Protein AF-A0A969DTP2-F1 (afdb_monomer)

Foldseek 3Di:
DPPVCVPQVDPVCQQQKAPDQVSPHGDDPVRSVVDDPPDDIYGPDPPDDDPDDDPPDPPPDPDDFADQQPPFPCSVQRVVQCVVVVVVVQQWTWPHHWDDDPQWTWTWTAGPVRFIKIWIDGPPDPHIEIQGDLRVVQCVVQVHQLGDDDLNDTGHQHHWPYYWDWDDDPNWIKTKTWGPAPNGQWIWIDTPPDGIETDHDPRSNVCVVCVHLPHLQHHWDAYWDDDPQWIWTHGPQFIWIAGNVPRDIDTDGPPDDDPPDAFDKAFAKDKWFFADQAFFFWALGLDPPRGDPDTDHGGDMFIFGIKGFHDWDQQPVPRHIDRMWTHGPPDSIIDGVSRTGDDGDDDDDDDDDADDFPCVVPNQVVQLSDDDDDDDPDDFPDDPQATDPPVVDGDDDFQFQLVVLCVVLVVVVHHVCLQFDDRDGLVCSQVGGHQPKDFDLDDGFQWKFWADAPNHIGIWGFRDDDVQKTKTKGFARDLPDDRDDVPKDWDRNRRDRITIIMDGSVSGGGIMDSDHRD

Secondary structure (DSSP, 8-state):
--SHHHHHSSTTGGGG-BSSTTS--BPPHHHHTT--TT---B---------PPP-SS--------PPTTTTSS-HHHHHHHHHHTTTTTTT-EESS--EE-SSEEEEEEE-TT--EEEEEEETT-S--EEEEHHHHHHHHHTTGGG-EEETTEEE---SBSSSPEEEEETTEEEEEEEBSHHHHT-EEEEETTS--EEE-HHHHHHHHHTTGGGSTT-SEEEEEEEETTEEEEEETTEEEEEETTT--EEEEETT---TTSPPPPEEEEEEEEE--TT-EEEESSSSTT-EEEEEE-TT-EEEEEEEEEEEEEE-TTT-SEEEEEEEETTSS-EEEGGGEE--S--S-------PPPHHHHHTTHHHHT------TT------TT---GGGS----SSSHHHHHHHHHHHHTT--GGGTBSSS--TTSTTTSB-TT-EEESS--TTPEEEEEETTEEEEEEEEEEETTEEEEEEE-SSTT---PPTT-EEE--TT-SEEEEEEEGGGPPEEEE-PPP-

Structure (mmCIF, N/CA/C/O backbone):
data_AF-A0A969DTP2-F1
#
_entry.id   AF-A0A969DTP2-F1
#
loop_
_atom_site.group_PDB
_atom_site.id
_atom_site.type_symbol
_atom_site.label_atom_id
_atom_site.label_alt_id
_atom_site.label_comp_id
_atom_site.label_asym_id
_atom_site.label_entity_id
_atom_site.label_seq_id
_atom_site.pdbx_PDB_ins_code
_atom_site.Cartn_x
_atom_site.Cartn_y
_atom_site.Cartn_z
_atom_site.occupancy
_atom_site.B_iso_or_equiv
_atom_site.auth_seq_id
_atom_site.auth_comp_id
_atom_site.auth_asym_id
_atom_site.auth_atom_id
_atom_site.pdbx_PDB_model_num
ATOM 1 N N . MET A 1 1 ? 29.612 6.239 1.412 1.00 41.59 1 MET A N 1
ATOM 2 C CA . MET A 1 1 ? 29.241 6.898 0.135 1.00 41.59 1 MET A CA 1
ATOM 3 C C . MET A 1 1 ? 27.940 7.715 0.254 1.00 41.59 1 MET A C 1
ATOM 5 O O . MET A 1 1 ? 27.340 8.003 -0.768 1.00 41.59 1 MET A O 1
ATOM 9 N N . GLY A 1 2 ? 27.512 8.127 1.458 1.00 35.84 2 GLY A N 1
ATOM 10 C CA . GLY A 1 2 ? 26.205 8.779 1.655 1.00 35.84 2 GLY A CA 1
ATOM 11 C C . GLY A 1 2 ? 26.154 10.258 1.262 1.00 35.84 2 GLY A C 1
ATOM 12 O O . GLY A 1 2 ? 25.211 10.674 0.602 1.00 35.84 2 GLY A O 1
ATOM 13 N N . ASP A 1 3 ? 27.197 11.036 1.561 1.00 40.50 3 ASP A N 1
ATOM 14 C CA . ASP A 1 3 ? 27.059 12.505 1.502 1.00 40.50 3 ASP A CA 1
ATOM 15 C C . ASP A 1 3 ? 27.467 13.143 0.165 1.00 40.50 3 ASP A C 1
ATOM 17 O O . ASP A 1 3 ? 27.052 14.250 -0.159 1.00 40.50 3 ASP A O 1
ATOM 21 N N . ARG A 1 4 ? 28.233 12.436 -0.676 1.00 43.12 4 ARG A N 1
ATOM 22 C CA . ARG A 1 4 ? 28.783 12.997 -1.929 1.00 43.12 4 ARG A CA 1
ATOM 23 C C . ARG A 1 4 ? 27.819 12.991 -3.117 1.00 43.12 4 ARG A C 1
ATOM 25 O O . ARG A 1 4 ? 28.024 13.736 -4.070 1.00 43.12 4 ARG A O 1
ATOM 32 N N . GLN A 1 5 ? 26.776 12.164 -3.080 1.00 43.38 5 GLN A N 1
ATOM 33 C CA . GLN A 1 5 ? 25.821 12.033 -4.187 1.00 43.38 5 GLN A CA 1
ATOM 34 C C . GLN A 1 5 ? 24.725 13.112 -4.146 1.00 43.38 5 GLN A C 1
ATOM 36 O O . GLN A 1 5 ? 24.141 13.426 -5.180 1.00 43.38 5 GLN A O 1
ATOM 41 N N . ARG A 1 6 ? 24.502 13.709 -2.966 1.00 41.66 6 ARG A N 1
ATOM 42 C CA . ARG A 1 6 ? 23.520 14.774 -2.722 1.00 41.66 6 ARG A CA 1
ATOM 43 C C . ARG A 1 6 ? 23.929 16.120 -3.335 1.00 41.66 6 ARG A C 1
ATOM 45 O O . ARG A 1 6 ? 23.064 16.820 -3.839 1.00 41.66 6 ARG A O 1
ATOM 52 N N . GLU A 1 7 ? 25.224 16.440 -3.358 1.00 44.00 7 GLU A N 1
ATOM 53 C CA . GLU A 1 7 ? 25.729 17.742 -3.836 1.00 44.00 7 GLU A CA 1
ATOM 54 C C . GLU A 1 7 ? 26.144 17.735 -5.326 1.00 44.00 7 GLU A C 1
ATOM 56 O O . GLU A 1 7 ? 26.065 18.755 -6.001 1.00 44.00 7 GLU A O 1
ATOM 61 N N . LEU A 1 8 ? 26.568 16.588 -5.884 1.00 46.81 8 LEU A N 1
ATOM 62 C CA . LEU A 1 8 ? 27.158 16.525 -7.239 1.00 46.81 8 LEU A CA 1
ATOM 63 C C . LEU A 1 8 ? 26.225 15.967 -8.328 1.00 46.81 8 LEU A C 1
ATOM 65 O O . LEU A 1 8 ? 26.584 15.978 -9.508 1.00 46.81 8 LEU A O 1
ATOM 69 N N . GLY A 1 9 ? 25.045 15.449 -7.968 1.00 43.31 9 GLY A N 1
ATOM 70 C CA . GLY A 1 9 ? 24.022 14.937 -8.898 1.00 43.31 9 GLY A CA 1
ATOM 71 C C . GLY A 1 9 ? 24.392 13.668 -9.689 1.00 43.31 9 GLY A C 1
ATOM 72 O O . GLY A 1 9 ? 23.508 12.990 -10.204 1.00 43.31 9 GLY A O 1
ATOM 73 N N . ASN A 1 10 ? 25.677 13.306 -9.775 1.00 50.09 10 ASN A N 1
ATOM 74 C CA . ASN A 1 10 ? 26.184 12.103 -10.436 1.00 50.09 10 ASN A CA 1
ATOM 75 C C . ASN A 1 10 ? 27.479 11.622 -9.751 1.00 50.09 10 ASN A C 1
ATOM 77 O O . ASN A 1 10 ? 28.444 12.373 -9.613 1.00 50.09 10 ASN A O 1
ATOM 81 N N . GLY A 1 11 ? 27.515 10.341 -9.369 1.00 48.09 11 GLY A N 1
ATOM 82 C CA . GLY A 1 11 ? 28.650 9.687 -8.707 1.00 48.09 11 GLY A CA 1
ATOM 83 C C . GLY A 1 11 ? 29.927 9.553 -9.548 1.00 48.09 11 GLY A C 1
ATOM 84 O O . GLY A 1 11 ? 30.911 9.049 -9.025 1.00 48.09 11 GLY A O 1
ATOM 85 N N . ASN A 1 12 ? 29.941 10.011 -10.805 1.00 52.16 12 ASN A N 1
ATOM 86 C CA . ASN A 1 12 ? 31.127 10.083 -11.669 1.00 52.16 12 ASN A CA 1
ATOM 87 C C . ASN A 1 12 ? 31.717 11.501 -11.788 1.00 52.16 12 ASN A C 1
ATOM 89 O O . ASN A 1 12 ? 32.843 11.648 -12.260 1.00 52.16 12 ASN A O 1
ATOM 93 N N . ARG A 1 13 ? 31.004 12.542 -11.332 1.00 55.19 13 ARG A N 1
ATOM 94 C CA . ARG A 1 13 ? 31.453 13.945 -11.455 1.00 55.19 13 ARG A CA 1
ATOM 95 C C . ARG A 1 13 ? 32.560 14.340 -10.487 1.00 55.19 13 ARG A C 1
ATOM 97 O O . ARG A 1 13 ? 33.180 15.377 -10.663 1.00 55.19 13 ARG A O 1
ATOM 104 N N . TRP A 1 14 ? 32.884 13.505 -9.504 1.00 58.88 14 TRP A N 1
ATOM 105 C CA . TRP A 1 14 ? 34.048 13.751 -8.649 1.00 58.88 14 TRP A CA 1
ATOM 106 C C . TRP A 1 14 ? 35.368 13.742 -9.448 1.00 58.88 14 TRP A C 1
ATOM 108 O O . TRP A 1 14 ? 36.337 14.341 -8.995 1.00 58.88 14 TRP A O 1
ATOM 118 N N . ARG A 1 15 ? 35.398 13.131 -10.647 1.00 58.62 15 ARG A N 1
ATOM 119 C CA . ARG A 1 15 ? 36.538 13.184 -11.584 1.00 58.62 15 ARG A CA 1
ATOM 120 C C . ARG A 1 15 ? 36.743 14.559 -12.222 1.00 58.62 15 ARG A C 1
ATOM 122 O O . ARG A 1 15 ? 37.811 14.815 -12.761 1.00 58.62 15 ARG A O 1
ATOM 129 N N . GLU A 1 16 ? 35.731 15.423 -12.166 1.00 62.75 16 GLU A N 1
ATOM 130 C CA . GLU A 1 16 ? 35.794 16.804 -12.652 1.00 62.75 16 GLU A CA 1
ATOM 131 C C . GLU A 1 16 ? 36.373 17.743 -11.584 1.00 62.75 16 GLU A C 1
ATOM 133 O O . GLU A 1 16 ? 36.774 18.847 -11.908 1.00 62.75 16 GLU A O 1
ATOM 138 N N . ILE A 1 17 ? 36.451 17.321 -10.319 1.00 71.19 17 ILE A N 1
ATOM 139 C CA . ILE A 1 17 ? 36.964 18.137 -9.215 1.00 71.19 17 ILE A CA 1
ATOM 140 C C . ILE A 1 17 ? 38.490 18.013 -9.167 1.00 71.19 17 ILE A C 1
ATOM 142 O O . ILE A 1 17 ? 39.036 16.906 -9.225 1.00 71.19 17 ILE A O 1
ATOM 146 N N . THR A 1 18 ? 39.189 19.139 -9.038 1.00 74.94 18 THR A N 1
ATOM 147 C CA . THR A 1 18 ? 40.653 19.185 -9.078 1.00 74.94 18 THR A CA 1
ATOM 148 C C . THR A 1 18 ? 41.258 19.513 -7.721 1.00 74.94 18 THR A C 1
ATOM 150 O O . THR A 1 18 ? 40.665 20.185 -6.873 1.00 74.94 18 THR A O 1
ATOM 153 N N . LYS A 1 19 ? 42.469 18.994 -7.506 1.00 80.12 19 LYS A N 1
ATOM 154 C CA . LYS A 1 19 ? 43.287 19.201 -6.303 1.00 80.12 19 LYS A CA 1
ATOM 155 C C . LYS A 1 19 ? 43.886 20.604 -6.249 1.00 80.12 19 LYS A C 1
ATOM 157 O O . LYS A 1 19 ? 44.251 21.066 -5.176 1.00 80.12 19 LYS A O 1
ATOM 162 N N . ASN A 1 20 ? 44.003 21.263 -7.399 1.00 78.06 20 ASN A N 1
ATOM 163 C CA . ASN A 1 20 ? 44.622 22.571 -7.543 1.00 78.06 20 ASN A CA 1
ATOM 164 C C . ASN A 1 20 ? 43.716 23.555 -8.296 1.00 78.06 20 ASN A C 1
ATOM 166 O O . ASN A 1 20 ? 42.887 23.163 -9.124 1.00 78.06 20 ASN A O 1
ATOM 170 N N . ALA A 1 21 ? 43.934 24.846 -8.036 1.00 71.62 21 ALA A N 1
ATOM 171 C CA . ALA A 1 21 ? 43.218 25.945 -8.685 1.00 71.62 21 ALA A CA 1
ATOM 172 C C . ALA A 1 21 ? 43.458 26.006 -10.203 1.00 71.62 21 ALA A C 1
ATOM 174 O O . ALA A 1 21 ? 42.596 26.460 -10.946 1.00 71.62 21 ALA A O 1
ATOM 175 N N . ALA A 1 22 ? 44.608 25.504 -10.669 1.00 69.00 22 ALA A N 1
ATOM 176 C CA . ALA A 1 22 ? 44.958 25.447 -12.088 1.00 69.00 22 ALA A CA 1
ATOM 177 C C . ALA A 1 22 ? 44.157 24.395 -12.883 1.00 69.00 22 ALA A C 1
ATOM 179 O O . ALA A 1 22 ? 44.256 24.350 -14.107 1.00 69.00 22 ALA A O 1
ATOM 180 N N . GLY A 1 23 ? 43.390 23.527 -12.215 1.00 67.44 23 GLY A N 1
ATOM 181 C CA . GLY A 1 23 ? 42.526 22.554 -12.883 1.00 67.44 23 GLY A CA 1
ATOM 182 C C . GLY A 1 23 ? 43.260 21.387 -13.560 1.00 67.44 23 GLY A C 1
ATOM 183 O O . GLY A 1 23 ? 42.652 20.661 -14.341 1.00 67.44 23 GLY A O 1
ATOM 184 N N . SER A 1 24 ? 44.557 21.202 -13.296 1.00 68.19 24 SER A N 1
ATOM 185 C CA . SER A 1 24 ? 45.411 20.243 -14.017 1.00 68.19 24 SER A CA 1
ATOM 186 C C . SER A 1 24 ? 45.573 18.890 -13.323 1.00 68.19 24 SER A C 1
ATOM 188 O O . SER A 1 24 ? 46.082 17.951 -13.929 1.00 68.19 24 SER A O 1
ATOM 190 N N . GLN A 1 25 ? 45.144 18.764 -12.063 1.00 72.94 25 GLN A N 1
ATOM 191 C CA . GLN A 1 25 ? 45.299 17.536 -11.281 1.00 72.94 25 GLN A CA 1
ATOM 192 C C . GLN A 1 25 ? 43.963 17.077 -10.705 1.00 72.94 25 GLN A C 1
ATOM 194 O O . GLN A 1 25 ? 43.426 17.696 -9.787 1.00 72.94 25 GLN A O 1
ATOM 199 N N . THR A 1 26 ? 43.432 15.972 -11.223 1.00 76.62 26 THR A N 1
ATOM 200 C CA . THR A 1 26 ? 42.187 15.360 -10.745 1.00 76.62 26 THR A CA 1
ATOM 201 C C . THR A 1 26 ? 42.448 14.378 -9.602 1.00 76.62 26 THR A C 1
ATOM 203 O O . THR A 1 26 ? 43.567 13.900 -9.386 1.00 76.62 26 THR A O 1
ATOM 206 N N . PHE A 1 27 ? 41.410 14.086 -8.819 1.00 71.75 27 PHE A N 1
ATOM 207 C CA . PHE A 1 27 ? 41.454 12.992 -7.850 1.00 71.75 27 PHE A CA 1
ATOM 208 C C . PHE A 1 27 ? 41.391 11.636 -8.564 1.00 71.75 27 PHE A C 1
ATOM 210 O O . PHE A 1 27 ? 40.745 11.498 -9.602 1.00 71.75 27 PHE A O 1
ATOM 217 N N . THR A 1 28 ? 42.024 10.616 -7.986 1.00 70.12 28 THR A N 1
ATOM 218 C CA . THR A 1 28 ? 41.763 9.204 -8.314 1.00 70.12 28 THR A CA 1
ATOM 219 C C . THR A 1 28 ? 40.605 8.658 -7.473 1.00 70.12 28 THR A C 1
ATOM 221 O O . THR A 1 28 ? 40.251 9.232 -6.441 1.00 70.12 28 THR A O 1
ATOM 224 N N . ASP A 1 29 ? 40.026 7.517 -7.868 1.00 58.25 29 ASP A N 1
ATOM 225 C CA . ASP A 1 29 ? 38.915 6.876 -7.142 1.00 58.25 29 ASP A CA 1
ATOM 226 C C . ASP A 1 29 ? 39.265 6.621 -5.663 1.00 58.25 29 ASP A C 1
ATOM 228 O O . ASP A 1 29 ? 38.431 6.799 -4.770 1.00 58.25 29 ASP A O 1
ATOM 232 N N . ALA A 1 30 ? 40.510 6.217 -5.395 1.00 66.00 30 ALA A N 1
ATOM 233 C CA . ALA A 1 30 ? 41.001 5.930 -4.051 1.00 66.00 30 ALA A CA 1
ATOM 234 C C . ALA A 1 30 ? 41.163 7.202 -3.203 1.00 66.00 30 ALA A C 1
ATOM 236 O O . ALA A 1 30 ? 40.803 7.209 -2.025 1.00 66.00 30 ALA A O 1
ATOM 237 N N . GLU A 1 31 ? 41.656 8.291 -3.793 1.00 69.06 31 GLU A N 1
ATOM 238 C CA . GLU A 1 31 ? 41.841 9.571 -3.101 1.00 69.06 31 GLU A CA 1
ATOM 239 C C . GLU A 1 31 ? 40.513 10.276 -2.852 1.00 69.06 31 GLU A C 1
ATOM 241 O O . GLU A 1 31 ? 40.267 10.761 -1.749 1.00 69.06 31 GLU A O 1
ATOM 246 N N . ALA A 1 32 ? 39.613 10.255 -3.837 1.00 66.00 32 ALA A N 1
ATOM 247 C CA . ALA A 1 32 ? 38.282 10.815 -3.692 1.00 66.00 32 ALA A CA 1
ATOM 248 C C . ALA A 1 32 ? 37.565 10.168 -2.506 1.00 66.00 32 ALA A C 1
ATOM 250 O O . ALA A 1 32 ? 36.931 10.856 -1.709 1.00 66.00 32 ALA A O 1
ATOM 251 N N . ARG A 1 33 ? 37.684 8.845 -2.320 1.00 63.56 33 ARG A N 1
ATOM 252 C CA . ARG A 1 33 ? 37.094 8.120 -1.178 1.00 63.56 33 ARG A CA 1
ATOM 253 C C . ARG A 1 33 ? 37.588 8.608 0.189 1.00 63.56 33 ARG A C 1
ATOM 255 O O . ARG A 1 33 ? 36.827 8.448 1.139 1.00 63.56 33 ARG A O 1
ATOM 262 N N . ARG A 1 34 ? 38.758 9.247 0.269 1.00 71.88 34 ARG A N 1
ATOM 263 C CA . ARG A 1 34 ? 39.412 9.710 1.506 1.00 71.88 34 ARG A CA 1
ATOM 264 C C . ARG A 1 34 ? 39.264 11.214 1.788 1.00 71.88 34 ARG A C 1
ATOM 266 O O . ARG A 1 34 ? 39.850 11.686 2.758 1.00 71.88 34 ARG A O 1
ATOM 273 N N . LEU A 1 35 ? 38.497 11.951 0.980 1.00 66.31 35 LEU A N 1
ATOM 274 C CA . LEU A 1 35 ? 38.212 13.374 1.210 1.00 66.31 35 LEU A CA 1
ATOM 275 C C . LEU A 1 35 ? 37.567 13.602 2.582 1.00 66.31 35 LEU A C 1
ATOM 277 O O . LEU A 1 35 ? 36.623 12.895 2.950 1.00 66.31 35 LEU A O 1
ATOM 281 N N . ARG A 1 36 ? 38.075 14.593 3.319 1.00 69.19 36 ARG A N 1
ATOM 282 C CA . ARG A 1 36 ? 37.615 14.937 4.672 1.00 69.19 36 ARG A CA 1
ATOM 283 C C . ARG A 1 36 ? 36.749 16.195 4.663 1.00 69.19 36 ARG A C 1
ATOM 285 O O . ARG A 1 36 ? 36.904 17.065 3.810 1.00 69.19 36 ARG A O 1
ATOM 292 N N . ILE A 1 37 ? 35.847 16.293 5.637 1.00 53.06 37 ILE A N 1
ATOM 293 C CA . ILE A 1 37 ? 35.052 17.503 5.878 1.00 53.06 37 ILE A CA 1
ATOM 294 C C . ILE A 1 37 ? 36.017 18.656 6.206 1.00 53.06 37 ILE A C 1
ATOM 296 O O . ILE A 1 37 ? 36.925 18.481 7.014 1.00 53.06 37 ILE A O 1
ATOM 300 N N . GLY A 1 38 ? 35.847 19.800 5.534 1.00 54.91 38 GLY A N 1
ATOM 301 C CA . GLY A 1 38 ? 36.728 20.973 5.647 1.00 54.91 38 GLY A CA 1
ATOM 302 C C . GLY A 1 38 ? 37.884 21.031 4.636 1.00 54.91 38 GLY A C 1
ATOM 303 O O . GLY A 1 38 ? 38.612 22.018 4.605 1.00 54.91 38 GLY A O 1
ATOM 304 N N . GLN A 1 39 ? 38.060 20.012 3.788 1.00 66.75 39 GLN A N 1
ATOM 305 C CA . GLN A 1 39 ? 39.097 20.008 2.753 1.00 66.75 39 GLN A CA 1
ATOM 306 C C . GLN A 1 39 ? 38.688 20.860 1.537 1.00 66.75 39 GLN A C 1
ATOM 308 O O . GLN A 1 39 ? 37.619 20.654 0.963 1.00 66.75 39 GLN A O 1
ATOM 313 N N . VAL A 1 40 ? 39.558 21.790 1.124 1.00 70.81 40 VAL A N 1
ATOM 314 C CA . VAL A 1 40 ? 39.345 22.644 -0.058 1.00 70.81 40 VAL A CA 1
ATOM 315 C C . VAL A 1 40 ? 39.535 21.834 -1.339 1.00 70.81 40 VAL A C 1
ATOM 317 O O . VAL A 1 40 ? 40.503 21.085 -1.482 1.00 70.81 40 VAL A O 1
ATOM 320 N N . VAL A 1 41 ? 38.605 21.998 -2.279 1.00 77.81 41 VAL A N 1
ATOM 321 C CA . VAL A 1 41 ? 38.640 21.391 -3.613 1.00 77.81 41 VAL A CA 1
ATOM 322 C C . VAL A 1 41 ? 38.244 22.427 -4.663 1.00 77.81 41 VAL A C 1
ATOM 324 O O . VAL A 1 41 ? 37.515 23.369 -4.353 1.00 77.81 41 VAL A O 1
ATOM 327 N N . TYR A 1 42 ? 38.705 22.259 -5.902 1.00 70.38 42 TYR A N 1
ATOM 328 C CA . TYR A 1 42 ? 38.492 23.233 -6.975 1.00 70.38 42 TYR A CA 1
ATOM 329 C C . TYR A 1 42 ? 37.554 22.671 -8.049 1.00 70.38 42 TYR A C 1
ATOM 331 O O . TYR A 1 42 ? 37.676 21.516 -8.460 1.00 70.38 42 TYR A O 1
ATOM 339 N N . LEU A 1 43 ? 36.592 23.487 -8.489 1.00 65.81 43 LEU A N 1
ATOM 340 C CA . LEU A 1 43 ? 35.645 23.147 -9.552 1.00 65.81 43 LEU A CA 1
ATOM 341 C C . LEU A 1 43 ? 36.091 23.810 -10.866 1.00 65.81 43 LEU A C 1
ATOM 343 O O . LEU A 1 43 ? 36.363 25.012 -10.861 1.00 65.81 43 LEU A O 1
ATOM 347 N N . PRO A 1 44 ? 36.137 23.088 -11.999 1.00 57.00 44 PRO A N 1
ATOM 348 C CA . PRO A 1 44 ? 36.540 23.650 -13.279 1.00 57.00 44 PRO A CA 1
ATOM 349 C C . PRO A 1 44 ? 35.386 24.469 -13.864 1.00 57.00 44 PRO A C 1
ATOM 351 O O . PRO A 1 44 ? 34.613 24.003 -14.698 1.00 57.00 44 PRO A O 1
ATOM 354 N N . VAL A 1 45 ? 35.261 25.718 -13.428 1.00 50.94 45 VAL A N 1
ATOM 355 C CA . VAL A 1 45 ? 34.432 26.714 -14.105 1.00 50.94 45 VAL A CA 1
ATOM 356 C C . VAL A 1 45 ? 35.278 27.383 -15.183 1.00 50.94 45 VAL A C 1
ATOM 358 O O . VAL A 1 45 ? 36.029 28.315 -14.918 1.00 50.94 45 VAL A O 1
ATOM 361 N N . LYS A 1 46 ? 35.188 26.911 -16.432 1.00 45.78 46 LYS A N 1
ATOM 362 C CA . LYS A 1 46 ? 35.672 27.722 -17.558 1.00 45.78 46 LYS A CA 1
ATOM 363 C C . LYS A 1 46 ? 34.685 28.866 -17.766 1.00 45.78 46 LYS A C 1
ATOM 365 O O . LYS A 1 46 ? 33.653 28.687 -18.405 1.00 45.78 46 LYS A O 1
ATOM 370 N N . GLN A 1 47 ? 35.003 30.034 -17.222 1.00 39.03 47 GLN A N 1
ATOM 371 C CA . GLN A 1 47 ? 34.360 31.279 -17.619 1.00 39.03 47 GLN A CA 1
ATOM 372 C C . GLN A 1 47 ? 34.793 31.567 -19.066 1.00 39.03 47 GLN A C 1
ATOM 374 O O . GLN A 1 47 ? 35.946 31.906 -19.320 1.00 39.03 47 GLN A O 1
ATOM 379 N N . GLN A 1 48 ? 33.904 31.354 -20.038 1.00 40.72 48 GLN A N 1
ATOM 380 C CA . GLN A 1 48 ? 34.125 31.854 -21.393 1.00 40.72 48 GLN A CA 1
ATOM 381 C C . GLN A 1 48 ? 33.677 33.314 -21.435 1.00 40.72 48 GLN A C 1
ATOM 383 O O . GLN A 1 48 ? 32.487 33.600 -21.331 1.00 40.72 48 GLN A O 1
ATOM 388 N N . VAL A 1 49 ? 34.632 34.230 -21.586 1.00 39.94 49 VAL A N 1
ATOM 389 C CA . VAL A 1 49 ? 34.355 35.625 -21.939 1.00 39.94 49 VAL A CA 1
ATOM 390 C C . VAL A 1 49 ? 34.585 35.760 -23.442 1.00 39.94 49 VAL A C 1
ATOM 392 O O . VAL A 1 49 ? 35.683 35.509 -23.932 1.00 39.94 49 VAL A O 1
ATOM 395 N N . GLY A 1 50 ? 33.534 36.111 -24.178 1.00 48.03 50 GLY A N 1
ATOM 396 C CA . GLY A 1 50 ? 33.570 36.362 -25.617 1.00 48.03 50 GLY A CA 1
ATOM 397 C C . GLY A 1 50 ? 32.412 37.271 -26.025 1.00 48.03 50 GLY A C 1
ATOM 398 O O . GLY A 1 50 ? 31.370 37.282 -25.374 1.00 48.03 50 GLY A O 1
ATOM 399 N N . THR A 1 51 ? 32.590 38.040 -27.098 1.00 46.56 51 THR A N 1
ATOM 400 C CA . THR A 1 51 ? 31.689 39.109 -27.583 1.00 46.56 51 THR A CA 1
ATOM 401 C C . THR A 1 51 ? 30.399 38.601 -28.261 1.00 46.56 51 THR A C 1
ATOM 403 O O . THR A 1 51 ? 29.886 39.208 -29.200 1.00 46.56 51 THR A O 1
ATOM 406 N N . GLY A 1 52 ? 29.865 37.460 -27.820 1.00 34.53 52 GLY A N 1
ATOM 407 C CA . GLY A 1 52 ? 28.774 36.747 -28.487 1.00 34.53 52 GLY A CA 1
ATOM 408 C C . GLY A 1 52 ? 27.427 37.474 -28.427 1.00 34.53 52 GLY A C 1
ATOM 409 O O . GLY A 1 52 ? 26.968 37.877 -27.361 1.00 34.53 52 GLY A O 1
ATOM 410 N N . ARG A 1 53 ? 26.772 37.603 -29.587 1.00 36.19 53 ARG A N 1
ATOM 411 C CA . ARG A 1 53 ? 25.412 38.147 -29.728 1.00 36.19 53 ARG A CA 1
ATOM 412 C C . ARG A 1 53 ? 24.394 37.343 -28.892 1.00 36.19 53 ARG A C 1
ATOM 414 O O . ARG A 1 53 ? 24.533 36.121 -28.811 1.00 36.19 53 ARG A O 1
ATOM 421 N N . PRO A 1 54 ? 23.347 37.985 -28.331 1.00 34.75 54 PRO A N 1
ATOM 422 C CA . PRO A 1 54 ? 22.314 37.297 -27.558 1.00 34.75 54 PRO A CA 1
ATOM 423 C C . PRO A 1 54 ? 21.644 36.183 -28.372 1.00 34.75 54 PRO A C 1
ATOM 425 O O . PRO A 1 54 ? 21.184 36.409 -29.491 1.00 34.75 54 PRO A O 1
ATOM 428 N N . ILE A 1 55 ? 21.565 34.978 -27.803 1.00 33.84 55 ILE A N 1
ATOM 429 C CA . ILE A 1 55 ? 20.806 33.861 -28.372 1.00 33.84 55 ILE A CA 1
ATOM 430 C C . ILE A 1 55 ? 19.316 34.171 -28.187 1.00 33.84 55 ILE A C 1
ATOM 432 O O . ILE A 1 55 ? 18.777 34.014 -27.096 1.00 33.84 55 ILE A O 1
ATOM 436 N N . VAL A 1 56 ? 18.648 34.621 -29.252 1.00 35.22 56 VAL A N 1
ATOM 437 C CA . VAL A 1 56 ? 17.219 35.004 -29.221 1.00 35.22 56 VAL A CA 1
ATOM 438 C C . VAL A 1 56 ? 16.274 33.803 -29.400 1.00 35.22 56 VAL A C 1
ATOM 440 O O . VAL A 1 56 ? 15.060 33.961 -29.422 1.00 35.22 56 VAL A O 1
ATOM 443 N N . THR A 1 57 ? 16.788 32.571 -29.461 1.00 33.00 57 THR A N 1
ATOM 444 C CA . THR A 1 57 ? 15.932 31.374 -29.386 1.00 33.00 57 THR A CA 1
ATOM 445 C C . THR A 1 57 ? 16.700 30.209 -28.770 1.00 33.00 57 THR A C 1
ATOM 447 O O . THR A 1 57 ? 17.792 29.908 -29.257 1.00 33.00 57 THR A O 1
ATOM 450 N N . PRO A 1 58 ? 16.174 29.535 -27.727 1.00 29.19 58 PRO A N 1
ATOM 451 C CA . PRO A 1 58 ? 16.826 28.359 -27.170 1.00 29.19 58 PRO A CA 1
ATOM 452 C C . PRO A 1 58 ? 17.038 27.318 -28.278 1.00 29.19 58 PRO A C 1
ATOM 454 O O . PRO A 1 58 ? 16.083 27.007 -28.996 1.00 29.19 58 PRO A O 1
ATOM 457 N N . PRO A 1 59 ? 18.249 26.759 -28.445 1.00 26.41 59 PRO A N 1
ATOM 458 C CA . PRO A 1 59 ? 18.452 25.676 -29.389 1.00 26.41 59 PRO A CA 1
ATOM 459 C C . PRO A 1 59 ? 17.561 24.497 -28.991 1.00 26.41 59 PRO A C 1
ATOM 461 O O . PRO A 1 59 ? 17.590 24.028 -27.851 1.00 26.41 59 PRO A O 1
ATOM 464 N N . VAL A 1 60 ? 16.769 24.005 -29.945 1.00 31.94 60 VAL A N 1
ATOM 465 C CA . VAL A 1 60 ? 16.043 22.744 -29.799 1.00 31.94 60 VAL A CA 1
ATOM 466 C C . VAL A 1 60 ? 17.086 21.638 -29.674 1.00 31.94 60 VAL A C 1
ATOM 468 O O . VAL A 1 60 ? 17.668 21.181 -30.658 1.00 31.94 60 VAL A O 1
ATOM 471 N N . TYR A 1 61 ? 17.353 21.222 -28.437 1.00 29.19 61 TYR A N 1
ATOM 472 C CA . TYR A 1 61 ? 18.196 20.074 -28.150 1.00 29.19 61 TYR A CA 1
ATOM 473 C C . TYR A 1 61 ? 17.559 18.833 -28.781 1.00 29.19 61 TYR A C 1
ATOM 475 O O . TYR A 1 61 ? 16.546 18.316 -28.305 1.00 29.19 61 TYR A O 1
ATOM 483 N N . THR A 1 62 ? 18.152 18.359 -29.875 1.00 33.44 62 THR A N 1
ATOM 484 C CA . THR A 1 62 ? 17.821 17.059 -30.456 1.00 33.44 62 THR A CA 1
ATOM 485 C C . THR A 1 62 ? 18.847 16.068 -29.909 1.00 33.44 62 THR A C 1
ATOM 487 O O . THR A 1 62 ? 19.969 16.040 -30.416 1.00 33.44 62 THR A O 1
ATOM 490 N N . PRO A 1 63 ? 18.539 15.301 -28.842 1.00 39.19 63 PRO A N 1
ATOM 491 C CA . PRO A 1 63 ? 19.490 14.339 -28.302 1.00 39.19 63 PRO A CA 1
ATOM 492 C C . PRO A 1 63 ? 19.905 13.346 -29.396 1.00 39.19 63 PRO A C 1
ATOM 494 O O . PRO A 1 63 ? 19.047 12.931 -30.188 1.00 39.19 63 PRO A O 1
ATOM 497 N N . PRO A 1 64 ? 21.184 12.933 -29.450 1.00 42.22 64 PRO A N 1
ATOM 498 C CA . PRO A 1 64 ? 21.604 11.858 -30.338 1.00 42.22 64 PRO A CA 1
ATOM 499 C C . PRO A 1 64 ? 20.743 10.618 -30.058 1.00 42.22 64 PRO A C 1
ATOM 501 O O . PRO A 1 64 ? 20.591 10.209 -28.906 1.00 42.22 64 PRO A O 1
ATOM 504 N N . ARG A 1 65 ? 20.138 10.036 -31.105 1.00 58.81 65 ARG A N 1
ATOM 505 C CA . ARG A 1 65 ? 19.301 8.832 -30.974 1.00 58.81 65 ARG A CA 1
ATOM 506 C C . ARG A 1 65 ? 20.157 7.709 -30.383 1.00 58.81 65 ARG A C 1
ATOM 508 O O . ARG A 1 65 ? 21.063 7.217 -31.051 1.00 58.81 65 ARG A O 1
ATOM 515 N N . GLY A 1 66 ? 19.884 7.312 -29.141 1.00 68.19 66 GLY A N 1
ATOM 516 C CA . GLY A 1 66 ? 20.512 6.126 -28.562 1.00 68.19 66 GLY A CA 1
ATOM 517 C C . GLY A 1 66 ? 20.165 4.886 -29.385 1.00 68.19 66 GLY A C 1
ATOM 518 O O . GLY A 1 66 ? 19.061 4.793 -29.912 1.00 68.19 66 GLY A O 1
ATOM 519 N N . ALA A 1 67 ? 21.081 3.931 -29.514 1.00 88.50 67 ALA A N 1
ATOM 520 C CA . ALA A 1 67 ? 20.739 2.642 -30.119 1.00 88.50 67 ALA A CA 1
ATOM 521 C C . ALA A 1 67 ? 20.033 1.762 -29.075 1.00 88.50 67 ALA A C 1
ATOM 523 O O . ALA A 1 67 ? 20.334 1.841 -27.879 1.00 88.50 67 ALA A O 1
ATOM 524 N N . ILE A 1 68 ? 19.059 0.956 -29.501 1.00 93.19 68 ILE A N 1
ATOM 525 C CA . ILE A 1 68 ? 18.287 0.095 -28.593 1.00 93.19 68 ILE A CA 1
ATOM 526 C C . ILE A 1 68 ? 19.244 -0.887 -27.909 1.00 93.19 68 ILE A C 1
ATOM 528 O O . ILE A 1 68 ? 20.096 -1.485 -28.550 1.00 93.19 68 ILE A O 1
ATOM 532 N N . GLY A 1 69 ? 19.165 -0.987 -26.584 1.00 92.88 69 GLY A N 1
ATOM 533 C CA . GLY A 1 69 ? 20.002 -1.864 -25.773 1.00 92.88 69 GLY A CA 1
ATOM 534 C C . GLY A 1 69 ? 21.482 -1.488 -25.682 1.00 92.88 69 GLY A C 1
ATOM 535 O O . GLY A 1 69 ? 22.193 -2.101 -24.889 1.00 92.88 69 GLY A O 1
ATOM 536 N N . LYS A 1 70 ? 21.971 -0.491 -26.434 1.00 94.06 70 LYS A N 1
ATOM 537 C CA . LYS A 1 70 ? 23.390 -0.100 -26.432 1.00 94.06 70 LYS A CA 1
ATOM 538 C C . LYS A 1 70 ? 23.871 0.199 -25.013 1.00 94.06 70 LYS A C 1
ATOM 540 O O . LYS A 1 70 ? 23.169 0.868 -24.262 1.00 94.06 70 LYS A O 1
ATOM 545 N N . ASN A 1 71 ? 25.070 -0.284 -24.687 1.00 94.81 71 ASN A N 1
ATOM 546 C CA . ASN A 1 71 ? 25.707 -0.323 -23.361 1.00 94.81 71 ASN A CA 1
ATOM 547 C C . ASN A 1 71 ? 25.151 -1.362 -22.380 1.00 94.81 71 ASN A C 1
ATOM 549 O O . ASN A 1 71 ? 25.825 -1.641 -21.395 1.00 94.81 71 ASN A O 1
ATOM 553 N N . SER A 1 72 ? 23.979 -1.959 -22.621 1.00 95.31 72 SER A N 1
ATOM 554 C CA . SER A 1 72 ? 23.500 -3.057 -21.780 1.00 95.31 72 SER A CA 1
ATOM 555 C C . SER A 1 72 ? 24.378 -4.296 -21.932 1.00 95.31 72 SER A C 1
ATOM 557 O O . SER A 1 72 ? 24.948 -4.540 -22.993 1.00 95.31 72 SER A O 1
ATOM 559 N N . ARG A 1 73 ? 24.400 -5.144 -20.898 1.00 94.06 73 ARG A N 1
ATOM 560 C CA . ARG A 1 73 ? 25.005 -6.484 -20.957 1.00 94.06 73 ARG A CA 1
ATOM 561 C C . ARG A 1 73 ? 24.394 -7.397 -22.028 1.00 94.06 73 ARG A C 1
ATOM 563 O O . ARG A 1 73 ? 25.007 -8.390 -22.395 1.00 94.06 73 ARG A O 1
ATOM 570 N N . ALA A 1 74 ? 23.163 -7.122 -22.462 1.00 93.62 74 ALA A N 1
ATOM 571 C CA . ALA A 1 74 ? 22.456 -7.931 -23.450 1.00 93.62 74 ALA A CA 1
ATOM 572 C C . ALA A 1 74 ? 21.570 -7.043 -24.344 1.00 93.62 74 ALA A C 1
ATOM 574 O O . ALA A 1 74 ? 20.349 -7.012 -24.158 1.00 93.62 74 ALA A O 1
ATOM 575 N N . PRO A 1 75 ? 22.160 -6.309 -25.310 1.00 95.38 75 PRO A N 1
ATOM 576 C CA . PRO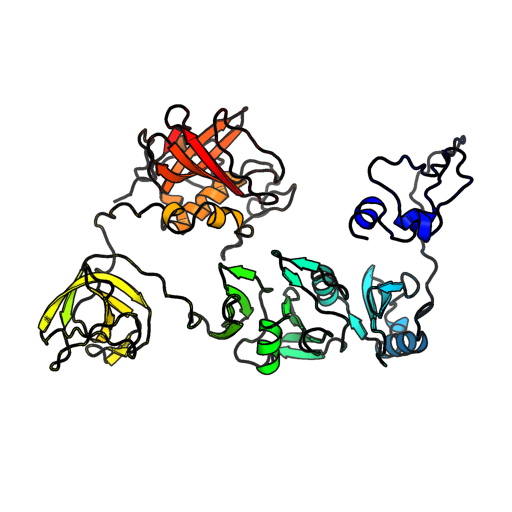 A 1 75 ? 21.413 -5.400 -26.183 1.00 95.38 75 PRO 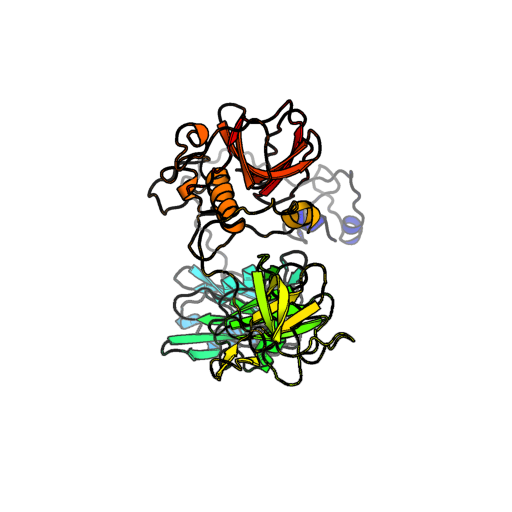A CA 1
ATOM 577 C C . PRO A 1 75 ? 20.274 -6.094 -26.944 1.00 95.38 75 PRO A C 1
ATOM 579 O O . PRO A 1 75 ? 19.166 -5.564 -27.011 1.00 95.38 75 PRO A O 1
ATOM 582 N N . TYR A 1 76 ? 20.496 -7.336 -27.389 1.00 93.88 76 TYR A N 1
ATOM 583 C CA . TYR A 1 76 ? 19.500 -8.142 -28.100 1.00 93.88 76 TYR A CA 1
ATOM 584 C C . TYR A 1 76 ? 18.201 -8.367 -27.300 1.00 93.88 76 TYR A C 1
ATOM 586 O O . TYR A 1 76 ? 17.123 -8.450 -27.883 1.00 93.88 76 TYR A O 1
ATOM 594 N N . LEU A 1 77 ? 18.252 -8.411 -25.960 1.00 96.38 77 LEU A N 1
ATOM 595 C CA . LEU A 1 77 ? 17.046 -8.552 -25.129 1.00 96.38 77 LEU A CA 1
ATOM 596 C C . LEU A 1 77 ? 16.197 -7.276 -25.114 1.00 96.38 77 LEU A C 1
ATOM 598 O O . LEU A 1 77 ? 14.968 -7.353 -25.021 1.00 96.38 77 LEU A O 1
ATOM 602 N N . PHE A 1 78 ? 16.831 -6.106 -25.229 1.00 97.19 78 PHE A N 1
ATOM 603 C CA . PHE A 1 78 ? 16.121 -4.840 -25.408 1.00 97.19 78 PHE A CA 1
ATOM 604 C C . PHE A 1 78 ? 15.495 -4.771 -26.802 1.00 97.19 78 PHE A C 1
ATOM 606 O O . PHE A 1 78 ? 14.332 -4.396 -26.928 1.00 97.19 78 PHE A O 1
ATOM 613 N N . GLU A 1 79 ? 16.227 -5.181 -27.838 1.00 93.25 79 GLU A N 1
ATOM 614 C CA . GLU A 1 79 ? 15.731 -5.218 -29.219 1.00 93.25 79 GLU A CA 1
ATOM 615 C C . GLU A 1 79 ? 14.519 -6.144 -29.362 1.00 93.25 79 GLU A C 1
ATOM 617 O O . GLU A 1 79 ? 13.482 -5.724 -29.878 1.00 93.25 79 GLU A O 1
ATOM 622 N N . GLN A 1 80 ? 14.588 -7.359 -28.809 1.00 94.25 80 GLN A N 1
ATOM 623 C CA . GLN A 1 80 ? 13.462 -8.297 -28.781 1.00 94.25 80 GLN A CA 1
ATOM 624 C C . GLN A 1 80 ? 12.247 -7.712 -28.051 1.00 94.25 80 GLN A C 1
ATOM 626 O O . GLN A 1 80 ? 11.115 -7.795 -28.530 1.00 94.25 80 GLN A O 1
ATOM 631 N N . ALA A 1 81 ? 12.448 -7.093 -26.885 1.00 95.31 81 ALA A N 1
ATOM 632 C CA . ALA A 1 81 ? 11.356 -6.477 -26.142 1.00 95.31 81 ALA A CA 1
ATOM 633 C C . ALA A 1 81 ? 10.751 -5.261 -26.859 1.00 95.31 81 ALA A C 1
ATOM 635 O O . ALA A 1 81 ? 9.537 -5.060 -26.798 1.00 95.31 81 ALA A O 1
ATOM 636 N N . TYR A 1 82 ? 11.565 -4.480 -27.564 1.00 94.94 82 TYR A N 1
ATOM 637 C CA . TYR A 1 82 ? 11.117 -3.364 -28.388 1.00 94.94 82 TYR A CA 1
ATOM 638 C C . TYR A 1 82 ? 10.327 -3.827 -29.620 1.00 94.94 82 TYR A C 1
ATOM 640 O O . TYR A 1 82 ? 9.267 -3.270 -29.918 1.00 94.94 82 TYR A O 1
ATOM 648 N N . ALA A 1 83 ? 10.784 -4.888 -30.289 1.00 90.69 83 ALA A N 1
ATOM 649 C CA . ALA A 1 83 ? 10.089 -5.494 -31.421 1.00 90.69 83 ALA A CA 1
ATOM 650 C C . ALA A 1 83 ? 8.723 -6.075 -31.019 1.00 90.69 83 ALA A C 1
ATOM 652 O O . ALA A 1 83 ? 7.737 -5.835 -31.712 1.00 90.69 83 ALA A O 1
ATOM 653 N N . ARG A 1 84 ? 8.626 -6.748 -29.858 1.00 91.69 84 ARG A N 1
ATOM 654 C CA . ARG A 1 84 ? 7.366 -7.335 -29.349 1.00 91.69 84 ARG A CA 1
ATOM 655 C C . ARG A 1 84 ? 6.220 -6.334 -29.211 1.00 91.69 84 ARG A C 1
ATOM 657 O O . ARG A 1 84 ? 5.067 -6.712 -29.374 1.00 91.69 84 ARG A O 1
ATOM 664 N N . ILE A 1 85 ? 6.517 -5.070 -28.906 1.00 88.94 85 ILE A N 1
ATOM 665 C CA . ILE A 1 85 ? 5.486 -4.027 -28.797 1.00 88.94 85 ILE A CA 1
ATOM 666 C C . ILE A 1 85 ? 5.298 -3.227 -30.089 1.00 88.94 85 ILE A C 1
ATOM 668 O O . ILE A 1 85 ? 4.522 -2.268 -30.079 1.00 88.94 85 ILE A O 1
ATOM 672 N N . GLN A 1 86 ? 6.003 -3.598 -31.164 1.00 90.94 86 GLN A N 1
ATOM 673 C CA . GLN A 1 86 ? 6.086 -2.866 -32.428 1.00 90.94 86 GLN A CA 1
ATOM 674 C C . GLN A 1 86 ? 6.557 -1.414 -32.227 1.00 90.94 86 GLN A C 1
ATOM 676 O O . GLN A 1 86 ? 5.985 -0.474 -32.781 1.00 90.94 86 GLN A O 1
ATOM 681 N N . GLY A 1 87 ? 7.599 -1.208 -31.411 1.00 87.62 87 GLY A N 1
ATOM 682 C CA . GLY A 1 87 ? 8.035 0.129 -30.987 1.00 87.62 87 GLY A CA 1
ATOM 683 C C . GLY A 1 87 ? 8.306 1.096 -32.146 1.00 87.62 87 GLY A C 1
ATOM 684 O O . GLY A 1 87 ? 7.904 2.257 -32.080 1.00 87.62 87 GLY A O 1
ATOM 685 N N . ALA A 1 88 ? 8.891 0.601 -33.245 1.00 86.50 88 ALA A N 1
ATOM 686 C CA . ALA A 1 88 ? 9.159 1.402 -34.441 1.00 86.50 88 ALA A CA 1
ATOM 687 C C . ALA A 1 88 ? 7.869 1.911 -35.104 1.00 86.50 88 ALA A C 1
ATOM 689 O O . ALA A 1 88 ? 7.762 3.101 -35.393 1.00 86.50 88 ALA A O 1
ATOM 690 N N . GLN A 1 89 ? 6.872 1.036 -35.273 1.00 89.75 89 GLN A N 1
ATOM 691 C CA . GLN A 1 89 ? 5.571 1.386 -35.858 1.00 89.75 89 GLN A CA 1
ATOM 692 C C . GLN A 1 89 ? 4.797 2.366 -34.966 1.00 89.75 89 GLN A C 1
ATOM 694 O O . GLN A 1 89 ? 4.119 3.260 -35.459 1.00 89.75 89 GLN A O 1
ATOM 699 N N . LYS A 1 90 ? 4.958 2.258 -33.641 1.00 87.62 90 LYS A N 1
ATOM 700 C CA . LYS A 1 90 ? 4.353 3.170 -32.654 1.00 87.62 90 LYS A CA 1
ATOM 701 C C . LYS A 1 90 ? 5.141 4.466 -32.440 1.00 87.62 90 LYS A C 1
ATOM 703 O O . LYS A 1 90 ? 4.817 5.235 -31.535 1.00 87.62 90 LYS A O 1
ATOM 708 N N . ASN A 1 91 ? 6.180 4.708 -33.243 1.00 89.88 91 ASN A N 1
ATOM 709 C CA . ASN A 1 91 ? 7.068 5.867 -33.146 1.00 89.88 91 ASN A CA 1
ATOM 710 C C . ASN A 1 91 ? 7.638 6.077 -31.726 1.00 89.88 91 ASN A C 1
ATOM 712 O O . ASN A 1 91 ? 7.796 7.208 -31.261 1.00 89.88 91 ASN A O 1
ATOM 716 N N . ILE A 1 92 ? 7.926 4.978 -31.024 1.00 91.50 92 ILE A N 1
ATOM 717 C CA . ILE A 1 92 ? 8.568 4.978 -29.710 1.00 91.50 92 ILE A CA 1
ATOM 718 C C . ILE A 1 92 ? 10.071 5.044 -29.948 1.00 91.50 92 ILE A C 1
ATOM 720 O O . ILE A 1 92 ? 10.656 4.125 -30.501 1.00 91.50 92 ILE A O 1
ATOM 724 N N . ARG A 1 93 ? 10.717 6.137 -29.556 1.00 92.50 93 ARG A N 1
ATOM 725 C CA . ARG A 1 93 ? 12.132 6.388 -29.842 1.00 92.50 93 ARG A CA 1
ATOM 726 C C . ARG A 1 93 ? 12.961 6.391 -28.562 1.00 92.50 93 ARG A C 1
ATOM 728 O O . ARG A 1 93 ? 12.510 6.956 -27.564 1.00 92.50 93 ARG A O 1
ATOM 735 N N . PRO A 1 94 ? 14.170 5.813 -28.574 1.00 94.50 94 PRO A N 1
ATOM 736 C CA . PRO A 1 94 ? 15.085 5.899 -27.443 1.00 94.50 94 PRO A CA 1
ATOM 737 C C . PRO A 1 94 ? 15.487 7.357 -27.190 1.00 94.50 94 PRO A C 1
ATOM 739 O O . PRO A 1 94 ? 15.768 8.113 -28.121 1.00 94.50 94 PRO A O 1
ATOM 742 N N . ILE A 1 95 ? 15.505 7.748 -25.916 1.00 91.94 95 ILE A N 1
ATOM 743 C CA . ILE A 1 95 ? 15.959 9.070 -25.455 1.00 91.94 95 ILE A CA 1
ATOM 744 C C . ILE A 1 95 ? 17.485 9.071 -25.259 1.00 91.94 95 ILE A C 1
ATOM 746 O O . ILE A 1 95 ? 18.129 10.103 -25.405 1.00 91.94 95 ILE A O 1
ATOM 750 N N . GLY A 1 96 ? 18.063 7.904 -24.976 1.00 90.31 96 GLY A N 1
ATOM 751 C CA . GLY A 1 96 ? 19.495 7.677 -24.811 1.00 90.31 96 GLY A CA 1
ATOM 752 C C . GLY A 1 96 ? 19.822 6.185 -24.889 1.00 90.31 96 GLY A C 1
ATOM 753 O O . GLY A 1 96 ? 18.951 5.366 -25.195 1.00 90.31 96 GLY A O 1
ATOM 754 N N . ASN A 1 97 ? 21.081 5.829 -24.635 1.00 94.75 97 ASN A N 1
ATOM 755 C CA . ASN A 1 97 ? 21.511 4.429 -24.524 1.00 94.75 97 ASN A CA 1
ATOM 756 C C . ASN A 1 97 ? 21.007 3.806 -23.210 1.00 94.75 97 ASN A C 1
ATOM 758 O O . ASN A 1 97 ? 20.510 4.517 -22.335 1.00 94.75 97 ASN A O 1
ATOM 762 N N . ALA A 1 98 ? 21.129 2.486 -23.066 1.00 95.31 98 ALA A N 1
ATOM 763 C CA . ALA A 1 98 ? 20.849 1.839 -21.792 1.00 95.31 98 ALA A CA 1
ATOM 764 C C . ALA A 1 98 ? 21.869 2.290 -20.732 1.00 95.31 98 ALA A C 1
ATOM 766 O O . ALA A 1 98 ? 23.066 2.410 -21.000 1.00 95.31 98 ALA A O 1
ATOM 767 N N . GLU A 1 99 ? 21.393 2.532 -19.518 1.00 96.00 99 GLU A N 1
ATOM 768 C CA . GLU A 1 99 ? 22.189 2.955 -18.371 1.00 96.00 99 GLU A CA 1
ATOM 769 C C . GLU A 1 99 ? 22.042 1.961 -17.219 1.00 96.00 99 GLU A C 1
ATOM 771 O O . GLU A 1 99 ? 21.016 1.289 -17.076 1.00 96.00 99 GLU A O 1
ATOM 776 N N . ARG A 1 100 ? 23.089 1.849 -16.398 1.00 94.75 100 ARG A N 1
ATOM 777 C CA . ARG A 1 100 ? 23.062 1.019 -15.193 1.00 94.75 100 ARG A CA 1
ATOM 778 C C . ARG A 1 100 ? 22.237 1.721 -14.117 1.00 94.75 100 ARG A C 1
ATOM 780 O O . ARG A 1 100 ? 22.478 2.893 -13.834 1.00 94.75 100 ARG A O 1
ATOM 787 N N . LEU A 1 101 ? 21.316 1.002 -13.482 1.00 91.38 101 LEU A N 1
ATOM 788 C CA . LEU A 1 101 ? 20.542 1.516 -12.353 1.00 91.38 101 LEU A CA 1
ATOM 789 C C . LEU A 1 101 ? 20.294 0.396 -11.338 1.00 91.38 101 LEU A C 1
ATOM 791 O O . LEU A 1 101 ? 19.535 -0.523 -11.598 1.00 91.38 101 LEU A O 1
ATOM 795 N N . GLY A 1 102 ? 20.939 0.443 -10.174 1.00 91.12 102 GLY A N 1
ATOM 796 C CA . GLY A 1 102 ? 20.885 -0.687 -9.240 1.00 91.12 102 GLY A CA 1
ATOM 797 C C . GLY A 1 102 ? 21.451 -1.971 -9.865 1.00 91.12 102 GLY A C 1
ATOM 798 O O . GLY A 1 102 ? 22.493 -1.944 -10.523 1.00 91.12 102 GLY A O 1
ATOM 799 N N . ASN A 1 103 ? 20.757 -3.093 -9.680 1.00 92.31 103 ASN A N 1
ATOM 800 C CA . ASN A 1 103 ? 21.155 -4.418 -10.166 1.00 92.31 103 ASN A CA 1
ATOM 801 C C . ASN A 1 103 ? 20.668 -4.723 -11.597 1.00 92.31 103 ASN A C 1
ATOM 803 O O . ASN A 1 103 ? 20.301 -5.855 -11.904 1.00 92.31 103 ASN A O 1
ATOM 807 N N . GLY A 1 104 ? 20.630 -3.727 -12.484 1.00 96.19 104 GLY A N 1
ATOM 808 C CA . GLY A 1 104 ? 20.270 -3.962 -13.876 1.00 96.19 104 GLY A CA 1
ATOM 809 C C . GLY A 1 104 ? 20.435 -2.751 -14.781 1.00 96.19 104 GLY A C 1
ATOM 810 O O . GLY A 1 104 ? 21.114 -1.775 -14.460 1.00 96.19 104 GLY A O 1
ATOM 811 N N . TRP A 1 105 ? 19.777 -2.823 -15.932 1.00 97.88 105 TRP A N 1
ATOM 812 C CA . TRP A 1 105 ? 19.881 -1.881 -17.036 1.00 97.88 105 TRP A CA 1
ATOM 813 C C . TRP A 1 105 ? 18.523 -1.270 -17.352 1.00 97.88 105 TRP A C 1
ATOM 815 O O . TRP A 1 105 ? 17.512 -1.972 -17.382 1.00 97.88 105 TRP A O 1
ATOM 825 N N . VAL A 1 106 ? 18.500 0.031 -17.612 1.00 97.62 106 VAL A N 1
ATOM 826 C CA . VAL A 1 106 ? 17.296 0.778 -17.984 1.00 97.62 106 VAL A CA 1
ATOM 827 C C . VAL A 1 106 ? 17.582 1.569 -19.241 1.00 97.62 106 VAL A C 1
ATOM 829 O O . VAL A 1 106 ? 18.607 2.229 -19.338 1.00 97.62 106 VAL A O 1
ATOM 832 N N . GLN A 1 107 ? 16.665 1.541 -20.198 1.00 97.69 107 GLN A N 1
ATOM 833 C CA . GLN A 1 107 ? 16.688 2.452 -21.330 1.00 97.69 107 GLN A CA 1
ATOM 834 C C . GLN A 1 107 ? 15.366 3.201 -21.394 1.00 97.69 107 GLN A C 1
ATOM 836 O O . GLN A 1 107 ? 14.287 2.612 -21.310 1.00 97.69 107 GLN A O 1
ATOM 841 N N . LYS A 1 108 ? 15.465 4.522 -21.527 1.00 96.06 108 LYS A N 1
ATOM 842 C CA . LYS A 1 108 ? 14.317 5.425 -21.567 1.00 96.06 108 LYS A CA 1
ATOM 843 C C . LYS A 1 108 ? 13.919 5.690 -23.013 1.00 96.06 108 LYS A C 1
ATOM 845 O O . LYS A 1 108 ? 14.774 5.902 -23.874 1.00 96.06 108 LYS A O 1
ATOM 850 N N . PHE A 1 109 ? 12.621 5.723 -23.257 1.00 95.69 109 PHE A N 1
ATOM 851 C CA . PHE A 1 109 ? 12.009 5.944 -24.558 1.00 95.69 109 PHE A CA 1
ATOM 852 C C . PHE A 1 109 ? 10.912 7.001 -24.452 1.00 95.69 109 PHE A C 1
ATOM 854 O O . PHE A 1 109 ? 10.333 7.198 -23.385 1.00 95.69 109 PHE A O 1
ATOM 861 N N . LYS A 1 110 ? 10.597 7.652 -25.571 1.00 94.56 110 LYS A N 1
ATOM 862 C CA . LYS A 1 110 ? 9.456 8.563 -25.719 1.00 94.56 110 LYS A CA 1
ATOM 863 C C . LYS A 1 110 ? 8.651 8.225 -26.965 1.00 94.56 110 LYS A C 1
ATOM 865 O O . LYS A 1 110 ? 9.242 7.874 -27.983 1.00 94.56 110 LYS A O 1
ATOM 870 N N . ASN A 1 111 ? 7.331 8.349 -26.910 1.00 89.56 111 ASN A N 1
ATOM 871 C CA . ASN A 1 111 ? 6.493 8.277 -28.110 1.00 89.56 111 ASN A CA 1
ATOM 872 C C . ASN A 1 111 ? 6.394 9.651 -28.814 1.00 89.56 111 ASN A C 1
ATOM 874 O O . ASN A 1 111 ? 6.996 10.635 -28.375 1.00 89.56 111 ASN A O 1
ATOM 878 N N . SER A 1 112 ? 5.615 9.729 -29.897 1.00 86.38 112 SER A N 1
ATOM 879 C CA . SER A 1 112 ? 5.351 10.974 -30.642 1.00 86.38 112 SER A CA 1
ATOM 880 C C . SER A 1 112 ? 4.711 12.086 -29.807 1.00 86.38 112 SER A C 1
ATOM 882 O O . SER A 1 112 ? 4.923 13.257 -30.097 1.00 86.38 112 SER A O 1
ATOM 884 N N . GLN A 1 113 ? 3.962 11.726 -28.765 1.00 87.06 113 GLN A N 1
ATOM 885 C CA . GLN A 1 113 ? 3.304 12.652 -27.837 1.00 87.06 113 GLN A CA 1
ATOM 886 C C . GLN A 1 113 ? 4.234 13.100 -26.696 1.00 87.06 113 GLN A C 1
ATOM 888 O O . GLN A 1 113 ? 3.817 13.834 -25.808 1.00 87.06 113 GLN A O 1
ATOM 893 N N . GLY A 1 114 ? 5.489 12.639 -26.680 1.00 87.50 114 GLY A N 1
ATOM 894 C CA . GLY A 1 114 ? 6.442 12.931 -25.610 1.00 87.50 114 GLY A CA 1
ATOM 895 C C . GLY A 1 114 ? 6.243 12.097 -24.342 1.00 87.50 114 GLY A C 1
ATOM 896 O O . GLY A 1 114 ? 6.968 12.301 -23.371 1.00 87.50 114 GLY A O 1
ATOM 897 N N . HIS A 1 115 ? 5.317 11.132 -24.336 1.00 87.75 115 HIS A N 1
ATOM 898 C CA . HIS A 1 115 ? 5.105 10.253 -23.189 1.00 87.75 115 HIS A CA 1
ATOM 899 C C . HIS A 1 115 ? 6.284 9.301 -23.011 1.00 87.75 115 HIS A C 1
ATOM 901 O O . HIS A 1 115 ? 6.680 8.589 -23.939 1.00 87.75 115 HIS A O 1
ATOM 907 N N . GLU A 1 116 ? 6.820 9.277 -21.796 1.00 92.38 116 GLU A N 1
ATOM 908 C CA . GLU A 1 116 ? 7.979 8.473 -21.436 1.00 92.38 116 GLU A CA 1
ATOM 909 C C . GLU A 1 116 ? 7.600 7.011 -21.148 1.00 92.38 116 GLU A C 1
ATOM 911 O O . GLU A 1 116 ? 6.541 6.704 -20.598 1.00 92.38 116 GLU A O 1
ATOM 916 N N . SER A 1 117 ? 8.501 6.100 -21.502 1.00 95.38 117 SER A N 1
ATOM 917 C CA . SER A 1 117 ? 8.427 4.666 -21.211 1.00 95.38 117 SER A CA 1
ATOM 918 C C . SER A 1 117 ? 9.820 4.131 -20.893 1.00 95.38 117 SER A C 1
ATOM 920 O O . SER A 1 117 ? 10.817 4.617 -21.431 1.00 95.38 117 SER A O 1
ATOM 922 N N . TRP A 1 118 ? 9.916 3.167 -19.982 1.00 97.56 118 TRP A N 1
ATOM 923 C CA . TRP A 1 118 ? 11.178 2.538 -19.591 1.00 97.56 118 TRP A CA 1
ATOM 924 C C . TRP A 1 118 ? 11.174 1.080 -20.029 1.00 97.56 118 TRP A C 1
ATOM 926 O O . TRP A 1 118 ? 10.232 0.346 -19.741 1.00 97.56 118 TRP A O 1
ATOM 936 N N . LEU A 1 119 ? 12.247 0.656 -20.689 1.00 98.19 119 LEU A N 1
ATOM 937 C CA . LEU A 1 119 ? 12.542 -0.747 -20.945 1.00 98.19 119 LEU A CA 1
ATOM 938 C C . LEU A 1 119 ? 13.658 -1.179 -19.999 1.00 98.19 119 LEU A C 1
ATOM 940 O O . LEU A 1 119 ? 14.680 -0.498 -19.894 1.00 98.19 119 LEU A O 1
ATOM 944 N N . MET A 1 120 ? 13.446 -2.270 -19.272 1.00 98.31 120 MET A N 1
ATOM 945 C CA . MET A 1 120 ? 14.283 -2.626 -18.131 1.00 98.31 120 MET A CA 1
ATOM 946 C C . MET A 1 120 ? 14.703 -4.090 -18.181 1.00 98.31 120 MET A C 1
ATOM 948 O O . MET A 1 120 ? 13.878 -4.964 -18.443 1.00 98.31 120 MET A O 1
ATOM 952 N N . LEU A 1 121 ? 15.973 -4.350 -17.877 1.00 97.94 121 LEU A N 1
ATOM 953 C CA . LEU A 1 121 ? 16.562 -5.683 -17.800 1.00 97.94 121 LEU A CA 1
ATOM 954 C C . LEU A 1 121 ? 17.354 -5.811 -16.501 1.00 97.94 121 LEU A C 1
ATOM 956 O O . LEU A 1 121 ? 18.409 -5.197 -16.360 1.00 97.94 121 LEU A O 1
ATOM 960 N N . GLU A 1 122 ? 16.878 -6.629 -15.573 1.00 97.56 122 GLU A N 1
ATOM 961 C CA . GLU A 1 122 ? 17.650 -6.957 -14.373 1.00 97.56 122 GLU A CA 1
ATOM 962 C C . GLU A 1 122 ? 18.857 -7.839 -14.717 1.00 97.56 122 GLU A C 1
ATOM 964 O O . GLU A 1 122 ? 18.840 -8.589 -15.698 1.00 97.56 122 GLU A O 1
ATOM 969 N N . ASP A 1 123 ? 19.916 -7.778 -13.920 1.00 94.75 123 ASP A N 1
ATOM 970 C CA . ASP A 1 123 ? 21.053 -8.684 -14.034 1.00 94.75 123 ASP A CA 1
ATOM 971 C C . ASP A 1 123 ? 20.620 -10.148 -13.834 1.00 94.75 123 ASP A C 1
ATOM 973 O O . ASP A 1 123 ? 19.757 -10.465 -13.022 1.00 94.75 123 ASP A O 1
ATOM 977 N N . GLY A 1 124 ? 21.158 -11.051 -14.658 1.00 93.00 124 GLY A N 1
ATOM 978 C CA . GLY A 1 124 ? 20.755 -12.465 -14.695 1.00 93.00 124 GLY A CA 1
ATOM 979 C C . GLY A 1 124 ? 19.416 -12.764 -15.393 1.00 93.00 124 GLY A C 1
ATOM 980 O O . GLY A 1 124 ? 19.213 -13.890 -15.843 1.00 93.00 124 GLY A O 1
ATOM 981 N N . ALA A 1 125 ? 18.523 -11.783 -15.573 1.00 95.12 125 ALA A N 1
ATOM 982 C CA . ALA A 1 125 ? 17.254 -11.999 -16.274 1.00 95.12 125 ALA A CA 1
ATOM 983 C C . ALA A 1 125 ? 17.448 -12.308 -17.773 1.00 95.12 125 ALA A C 1
ATOM 985 O O . ALA A 1 125 ? 18.354 -11.788 -18.429 1.00 95.12 125 ALA A O 1
ATOM 986 N N . LYS A 1 126 ? 16.560 -13.131 -18.339 1.00 96.44 126 LYS A N 1
ATOM 987 C CA . LYS A 1 126 ? 16.568 -13.500 -19.769 1.00 96.44 126 LYS A CA 1
ATOM 988 C C . LYS A 1 126 ? 15.608 -12.669 -20.623 1.00 96.44 126 LYS A C 1
ATOM 990 O O . LYS A 1 126 ? 15.537 -12.873 -21.825 1.00 96.44 126 LYS A O 1
ATOM 995 N N . THR A 1 127 ? 14.877 -11.740 -20.011 1.00 96.12 127 THR A N 1
ATOM 996 C CA . THR A 1 127 ? 13.829 -10.965 -20.678 1.00 96.12 127 THR A CA 1
ATOM 997 C C . THR A 1 127 ? 13.839 -9.535 -20.159 1.00 96.12 127 THR A C 1
ATOM 999 O O . THR A 1 127 ? 13.852 -9.325 -18.947 1.00 96.12 127 THR A O 1
ATOM 1002 N N . ALA A 1 128 ? 13.799 -8.559 -21.069 1.00 97.69 128 ALA A N 1
ATOM 1003 C CA . ALA A 1 128 ? 13.543 -7.163 -20.728 1.00 97.69 128 ALA A CA 1
ATOM 1004 C C . ALA A 1 128 ? 12.031 -6.867 -20.748 1.00 97.69 128 ALA A C 1
ATOM 1006 O O . ALA A 1 128 ? 11.305 -7.384 -21.607 1.00 97.69 128 ALA A O 1
ATOM 1007 N N . PHE A 1 129 ? 11.564 -6.028 -19.823 1.00 98.31 129 PHE A N 1
ATOM 1008 C CA . PHE A 1 129 ? 10.148 -5.687 -19.659 1.00 98.31 129 PHE A CA 1
ATOM 1009 C C . PHE A 1 129 ? 9.910 -4.180 -19.683 1.00 98.31 129 PHE A C 1
ATOM 1011 O O . PHE A 1 129 ? 10.741 -3.388 -19.234 1.00 98.31 129 PHE A O 1
ATOM 1018 N N . TRP A 1 130 ? 8.751 -3.802 -20.212 1.00 97.62 130 TRP A N 1
ATOM 1019 C CA . TRP A 1 130 ? 8.326 -2.418 -20.362 1.00 97.62 130 TRP A CA 1
ATOM 1020 C C . TRP A 1 130 ? 7.542 -1.925 -19.152 1.00 97.62 130 TRP A C 1
ATOM 1022 O O . TRP A 1 130 ? 6.629 -2.606 -18.703 1.00 97.62 130 TRP A O 1
ATOM 1032 N N . VAL A 1 131 ? 7.815 -0.702 -18.703 1.00 96.75 131 VAL A N 1
ATOM 1033 C CA . VAL A 1 131 ? 6.979 0.055 -17.761 1.00 96.75 131 VAL A CA 1
ATOM 1034 C C . VAL A 1 131 ? 6.635 1.393 -18.418 1.00 96.75 131 VAL A C 1
ATOM 1036 O O . VAL A 1 131 ? 7.529 2.142 -18.816 1.00 96.75 131 VAL A O 1
ATOM 1039 N N . PHE A 1 132 ? 5.352 1.710 -18.571 1.00 92.00 132 PHE A N 1
ATOM 1040 C CA . PHE A 1 132 ? 4.899 2.922 -19.265 1.00 92.00 132 PHE A CA 1
ATOM 1041 C C . PHE A 1 132 ? 3.627 3.504 -18.640 1.00 92.00 132 PHE A C 1
ATOM 1043 O O . PHE A 1 132 ? 3.050 2.933 -17.715 1.00 92.00 132 PHE A O 1
ATOM 1050 N N . GLY A 1 133 ? 3.211 4.676 -19.128 1.00 86.88 133 GLY A N 1
ATOM 1051 C CA . GLY A 1 133 ? 1.966 5.327 -18.718 1.00 86.88 133 GLY A CA 1
ATOM 1052 C C . GLY A 1 133 ? 1.895 5.604 -17.214 1.00 86.88 133 GLY A C 1
ATOM 1053 O O . GLY A 1 133 ? 2.903 5.890 -16.566 1.00 86.88 133 GLY A O 1
ATOM 1054 N N . SER A 1 134 ? 0.696 5.496 -16.644 1.00 89.44 134 SER A N 1
ATOM 1055 C CA . SER A 1 134 ? 0.461 5.718 -15.211 1.00 89.44 134 SER A CA 1
ATOM 1056 C C . SER A 1 134 ? 1.228 4.737 -14.317 1.00 89.44 134 SER A C 1
ATOM 1058 O O . SER A 1 134 ? 1.628 5.109 -13.215 1.00 89.44 134 SER A O 1
ATOM 1060 N N . ASN A 1 135 ? 1.514 3.522 -14.801 1.00 91.56 135 ASN A N 1
ATOM 1061 C CA . ASN A 1 135 ? 2.335 2.557 -14.068 1.00 91.56 135 ASN A CA 1
ATOM 1062 C C . ASN A 1 135 ? 3.782 3.030 -13.936 1.00 91.56 135 ASN A C 1
ATOM 1064 O O . ASN A 1 135 ? 4.372 2.866 -12.873 1.00 91.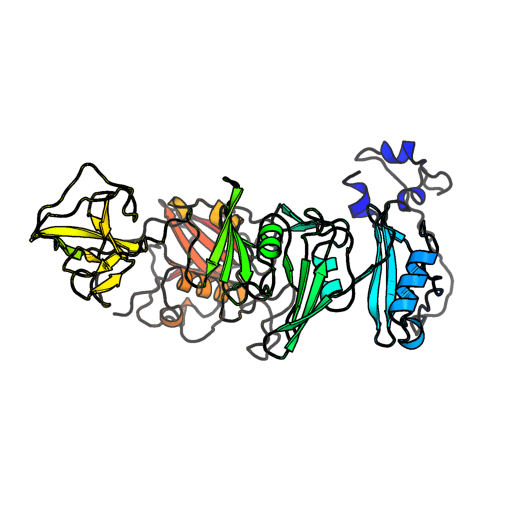56 135 ASN A O 1
ATOM 1068 N N . LEU A 1 136 ? 4.337 3.691 -14.958 1.00 93.69 136 LEU A N 1
ATOM 1069 C CA . LEU A 1 136 ? 5.663 4.305 -14.856 1.00 93.69 136 LEU A CA 1
ATOM 1070 C C . LEU A 1 136 ? 5.682 5.470 -13.864 1.00 93.69 136 LEU A C 1
ATOM 1072 O O . LEU A 1 136 ? 6.663 5.627 -13.140 1.00 93.69 136 LEU A O 1
ATOM 1076 N N . VAL A 1 137 ? 4.618 6.274 -13.810 1.00 88.94 137 VAL A N 1
ATOM 1077 C CA . VAL A 1 137 ? 4.504 7.376 -12.839 1.00 88.94 137 VAL A CA 1
ATOM 1078 C C . VAL A 1 137 ? 4.530 6.838 -11.409 1.00 88.94 137 VAL A C 1
ATOM 1080 O O . VAL A 1 137 ? 5.326 7.306 -10.596 1.00 88.94 137 VAL A O 1
ATOM 1083 N N . GLU A 1 138 ? 3.720 5.819 -11.119 1.00 89.88 138 GLU A N 1
ATOM 1084 C CA . GLU A 1 138 ? 3.698 5.172 -9.805 1.00 89.88 138 GLU A CA 1
ATOM 1085 C C . GLU A 1 138 ? 5.031 4.475 -9.500 1.00 89.88 138 GLU A C 1
ATOM 1087 O O . GLU A 1 138 ? 5.604 4.663 -8.431 1.00 89.88 138 GLU A O 1
ATOM 1092 N N . TYR A 1 139 ? 5.601 3.747 -10.460 1.00 94.69 139 TYR A N 1
ATOM 1093 C CA . TYR A 1 139 ? 6.883 3.069 -10.285 1.00 94.69 139 TYR A CA 1
ATOM 1094 C C . TYR A 1 139 ? 8.017 4.047 -9.952 1.00 94.69 139 TYR A C 1
ATOM 1096 O O . TYR A 1 139 ? 8.772 3.825 -9.006 1.00 94.69 139 TYR A O 1
ATOM 1104 N N . LYS A 1 140 ? 8.104 5.177 -10.668 1.00 89.06 140 LYS A N 1
ATOM 1105 C CA . LYS A 1 140 ? 9.050 6.261 -10.361 1.00 89.06 140 LYS A CA 1
ATOM 1106 C C . LYS A 1 140 ? 8.788 6.871 -8.991 1.00 89.06 140 LYS A C 1
ATOM 1108 O O . LYS A 1 140 ? 9.741 7.131 -8.260 1.00 89.06 140 LYS A O 1
ATOM 1113 N N . PHE A 1 141 ? 7.520 7.077 -8.624 1.00 86.44 141 PHE A N 1
ATOM 1114 C CA . PHE A 1 141 ? 7.176 7.558 -7.290 1.00 86.44 141 PHE A CA 1
ATOM 1115 C C . PHE A 1 141 ? 7.709 6.617 -6.210 1.00 86.44 141 PHE A C 1
ATOM 1117 O O . PHE A 1 141 ? 8.249 7.104 -5.221 1.00 86.44 141 PHE A O 1
ATOM 1124 N N . MET A 1 142 ? 7.618 5.303 -6.415 1.00 84.75 142 MET A N 1
ATOM 1125 C CA . MET A 1 142 ? 8.132 4.276 -5.502 1.00 84.75 142 MET A CA 1
ATOM 1126 C C . MET A 1 142 ? 9.668 4.152 -5.515 1.00 84.75 142 MET A C 1
ATOM 1128 O O . MET A 1 142 ? 10.215 3.307 -4.815 1.00 84.75 142 MET A 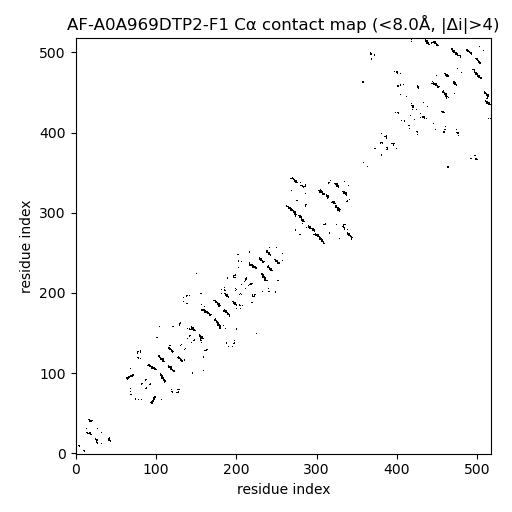O 1
ATOM 1132 N N . GLY A 1 143 ? 10.378 5.002 -6.269 1.00 86.94 143 GLY A N 1
ATOM 1133 C CA . GLY A 1 143 ? 11.841 4.993 -6.387 1.00 86.94 143 GLY A CA 1
ATOM 1134 C C . GLY A 1 143 ? 12.379 4.077 -7.491 1.00 86.94 143 GLY A C 1
ATOM 1135 O O . GLY A 1 143 ? 13.586 3.874 -7.612 1.00 86.94 143 GLY A O 1
ATOM 1136 N N . GLY A 1 144 ? 11.498 3.531 -8.329 1.00 91.81 144 GLY A N 1
ATOM 1137 C CA . GLY A 1 144 ? 11.859 2.650 -9.431 1.00 91.81 144 GLY A CA 1
ATOM 1138 C C . GLY A 1 144 ? 12.554 1.367 -8.951 1.00 91.81 144 GLY A C 1
ATOM 1139 O O . GLY A 1 144 ? 12.172 0.812 -7.918 1.00 91.81 144 GLY A O 1
ATOM 1140 N N . PRO A 1 145 ? 13.583 0.880 -9.670 1.00 91.12 145 PRO A N 1
ATOM 1141 C CA . PRO A 1 145 ? 14.200 -0.409 -9.364 1.00 91.12 145 PRO A CA 1
ATOM 1142 C C . PRO A 1 145 ? 15.072 -0.393 -8.112 1.00 91.12 145 PRO A C 1
ATOM 1144 O O . PRO A 1 145 ? 15.468 -1.460 -7.673 1.00 91.12 145 PRO A O 1
ATOM 1147 N N . VAL A 1 146 ? 15.405 0.781 -7.566 1.00 88.19 146 VAL A N 1
ATOM 1148 C CA . VAL A 1 146 ? 16.245 0.924 -6.363 1.00 88.19 146 VAL A CA 1
ATOM 1149 C C . VAL A 1 146 ? 15.427 1.221 -5.109 1.00 88.19 146 VAL A C 1
ATOM 1151 O O . VAL A 1 146 ? 15.957 1.155 -4.003 1.00 88.19 146 VAL A O 1
ATOM 1154 N N . GLY A 1 147 ? 14.135 1.510 -5.270 1.00 86.19 147 GLY A N 1
ATOM 1155 C CA . GLY A 1 147 ? 13.270 1.883 -4.166 1.00 86.19 147 GLY A CA 1
ATOM 1156 C C . GLY A 1 147 ? 13.550 3.283 -3.618 1.00 86.19 147 GLY A C 1
ATOM 1157 O O . GLY A 1 147 ? 14.302 4.079 -4.183 1.00 86.19 147 GLY A O 1
ATOM 1158 N N . ARG A 1 148 ? 12.896 3.604 -2.506 1.00 86.31 148 ARG A N 1
ATOM 1159 C CA . ARG A 1 148 ? 13.062 4.861 -1.767 1.00 86.31 148 ARG A CA 1
ATOM 1160 C C . ARG A 1 148 ? 12.724 4.660 -0.298 1.00 86.31 148 ARG A C 1
ATOM 1162 O O . ARG A 1 148 ? 12.288 3.588 0.101 1.00 86.31 148 ARG A O 1
ATOM 1169 N N . THR A 1 149 ? 12.821 5.729 0.480 1.00 79.44 149 THR A N 1
ATOM 1170 C CA . THR A 1 149 ? 12.185 5.794 1.798 1.00 79.44 149 THR A CA 1
ATOM 1171 C C . THR A 1 149 ? 10.830 6.498 1.689 1.00 79.44 149 THR A C 1
ATOM 1173 O O . THR A 1 149 ? 10.718 7.544 1.037 1.00 79.44 149 THR A O 1
ATOM 1176 N N . LEU A 1 150 ? 9.803 5.920 2.313 1.00 69.25 150 LEU A N 1
ATOM 1177 C CA . LEU A 1 150 ? 8.466 6.493 2.486 1.00 69.25 150 LEU A CA 1
ATOM 1178 C C . LEU A 1 150 ? 8.018 6.241 3.929 1.00 69.25 150 LEU A C 1
ATOM 1180 O O . LEU A 1 150 ? 8.068 5.106 4.397 1.00 69.25 150 LEU A O 1
ATOM 1184 N N . ASP A 1 151 ? 7.619 7.293 4.641 1.00 66.62 151 ASP A N 1
ATOM 1185 C CA . ASP A 1 151 ? 7.181 7.225 6.044 1.00 66.62 151 ASP A CA 1
ATOM 1186 C C . ASP A 1 151 ? 8.182 6.489 6.961 1.00 66.62 151 ASP A C 1
ATOM 1188 O O . ASP A 1 151 ? 7.815 5.629 7.763 1.00 66.62 151 ASP A O 1
ATOM 1192 N N . GLY A 1 152 ? 9.481 6.759 6.776 1.00 66.06 152 GLY A N 1
ATOM 1193 C CA . GLY A 1 152 ? 10.567 6.115 7.527 1.00 66.06 152 GLY A CA 1
ATOM 1194 C C . GLY A 1 152 ? 10.827 4.644 7.172 1.00 66.06 152 GLY A C 1
ATOM 1195 O O . GLY A 1 152 ? 11.689 4.018 7.783 1.00 66.06 152 GLY A O 1
ATOM 1196 N N . ARG A 1 153 ? 10.121 4.080 6.185 1.00 75.69 153 ARG A N 1
ATOM 1197 C CA . ARG A 1 153 ? 10.280 2.693 5.726 1.00 75.69 153 ARG A CA 1
ATOM 1198 C C . ARG A 1 153 ? 10.967 2.644 4.372 1.00 75.69 153 ARG A C 1
ATOM 1200 O O . ARG A 1 153 ? 10.663 3.448 3.492 1.00 75.69 153 ARG A O 1
ATOM 1207 N N . SER A 1 154 ? 11.852 1.669 4.186 1.00 76.62 154 SER A N 1
ATOM 1208 C CA . SER A 1 154 ? 12.351 1.339 2.853 1.00 76.62 154 SER A CA 1
ATOM 1209 C C . SER A 1 154 ? 11.226 0.691 2.046 1.00 76.62 154 SER A C 1
ATOM 1211 O O . SER A 1 154 ? 10.590 -0.259 2.503 1.00 76.62 154 SER A O 1
ATOM 1213 N N . VAL A 1 155 ? 10.961 1.238 0.867 1.00 83.81 155 VAL A N 1
ATOM 1214 C CA . VAL A 1 155 ? 9.987 0.735 -0.098 1.00 83.81 155 VAL A CA 1
ATOM 1215 C C . VAL A 1 155 ? 10.721 0.367 -1.364 1.00 83.81 155 VAL A C 1
ATOM 1217 O O . VAL A 1 155 ? 11.453 1.187 -1.915 1.00 83.81 155 VAL A O 1
ATOM 1220 N N . PHE A 1 156 ? 10.505 -0.852 -1.837 1.00 88.88 156 PHE A N 1
ATOM 1221 C CA . PHE A 1 156 ? 11.247 -1.414 -2.951 1.00 88.88 156 PHE A CA 1
ATOM 1222 C C . PHE A 1 156 ? 10.329 -2.321 -3.766 1.00 88.88 156 PHE A C 1
ATOM 1224 O O . PHE A 1 156 ? 9.806 -3.293 -3.240 1.00 88.88 156 PHE A O 1
ATOM 1231 N N . LEU A 1 157 ? 10.127 -2.001 -5.047 1.00 95.31 157 LEU A N 1
ATOM 1232 C CA . LEU A 1 157 ? 9.426 -2.890 -5.984 1.00 95.31 157 LEU A CA 1
ATOM 1233 C C . LEU A 1 157 ? 10.415 -3.756 -6.778 1.00 95.31 157 LEU A C 1
ATOM 1235 O O . LEU A 1 157 ? 10.086 -4.874 -7.171 1.00 95.31 157 LEU A O 1
ATOM 1239 N N . GLY A 1 158 ? 11.635 -3.256 -6.993 1.00 96.06 158 GLY A N 1
ATOM 1240 C CA . GLY A 1 158 ? 12.644 -3.888 -7.840 1.00 96.06 158 GLY A CA 1
ATOM 1241 C C . GLY A 1 158 ? 12.246 -3.927 -9.318 1.00 96.06 158 GLY A C 1
ATOM 1242 O O . GLY A 1 158 ? 11.271 -3.307 -9.736 1.00 96.06 158 GLY A O 1
ATOM 1243 N N . TYR A 1 159 ? 13.016 -4.651 -10.132 1.00 98.25 159 TYR A N 1
ATOM 1244 C CA . TYR A 1 159 ? 12.816 -4.706 -11.583 1.00 98.25 159 TYR A CA 1
ATOM 1245 C C . TYR A 1 159 ? 11.484 -5.363 -11.994 1.00 98.25 159 TYR A C 1
ATOM 1247 O O . TYR A 1 159 ? 11.028 -6.295 -11.330 1.00 98.25 159 TYR A O 1
ATOM 1255 N N . PRO A 1 160 ? 10.866 -4.950 -13.118 1.00 98.31 160 PRO A N 1
ATOM 1256 C CA . PRO A 1 160 ? 9.667 -5.607 -13.635 1.00 98.31 160 PRO A CA 1
ATOM 1257 C C . PRO A 1 160 ? 9.915 -7.089 -13.969 1.00 98.31 160 PRO A C 1
ATOM 1259 O O . PRO A 1 160 ? 11.001 -7.490 -14.393 1.00 98.31 160 PRO A O 1
ATOM 1262 N N . ARG A 1 161 ? 8.880 -7.908 -13.774 1.00 97.25 161 ARG A N 1
ATOM 1263 C CA . ARG A 1 161 ? 8.831 -9.360 -14.044 1.00 97.25 161 ARG A CA 1
ATOM 1264 C C . ARG A 1 161 ? 7.859 -9.730 -15.159 1.00 97.25 161 ARG A C 1
ATOM 1266 O O . ARG A 1 161 ? 7.826 -10.873 -15.599 1.00 97.25 161 ARG A O 1
ATOM 1273 N N . SER A 1 162 ? 7.060 -8.768 -15.595 1.00 96.81 162 SER A N 1
ATOM 1274 C CA . SER A 1 162 ? 6.117 -8.902 -16.694 1.00 96.81 162 SER A CA 1
ATOM 1275 C C . SER A 1 162 ? 5.969 -7.557 -17.400 1.00 96.81 162 SER A C 1
ATOM 1277 O O . SER A 1 162 ? 6.326 -6.516 -16.846 1.00 96.81 162 SER A O 1
ATOM 1279 N N . ASN A 1 163 ? 5.390 -7.561 -18.601 1.00 95.62 163 ASN A N 1
ATOM 1280 C CA . ASN A 1 163 ? 4.725 -6.363 -19.120 1.00 95.62 163 ASN A CA 1
ATOM 1281 C C . ASN A 1 163 ? 3.393 -6.158 -18.363 1.00 95.62 163 ASN A C 1
ATOM 1283 O O . ASN A 1 163 ? 3.086 -6.895 -17.421 1.00 95.62 163 ASN A O 1
ATOM 1287 N N . GLU A 1 164 ? 2.592 -5.173 -18.763 1.00 94.50 164 GLU A N 1
ATOM 1288 C CA . GLU A 1 164 ? 1.218 -5.049 -18.268 1.00 94.50 164 GLU A CA 1
ATOM 1289 C C . GLU A 1 164 ? 0.382 -6.272 -18.669 1.00 94.50 164 GLU A C 1
ATOM 1291 O O . GLU A 1 164 ? 0.235 -6.575 -19.853 1.00 94.50 164 GLU A O 1
ATOM 1296 N N . ASN A 1 165 ? -0.190 -6.956 -17.681 1.00 94.69 165 ASN A N 1
ATOM 1297 C CA . ASN A 1 165 ? -1.184 -8.002 -17.882 1.00 94.69 165 ASN A CA 1
ATOM 1298 C C . ASN A 1 165 ? -2.561 -7.348 -17.882 1.00 94.69 165 ASN A C 1
ATOM 1300 O O . ASN A 1 165 ? -2.960 -6.737 -16.889 1.00 94.69 165 ASN A O 1
ATOM 1304 N N . VAL A 1 166 ? -3.265 -7.449 -19.005 1.00 93.50 166 VAL A N 1
ATOM 1305 C CA . VAL A 1 166 ? -4.572 -6.820 -19.208 1.00 93.50 166 VAL A CA 1
ATOM 1306 C C . VAL A 1 166 ? -5.680 -7.774 -18.789 1.00 93.50 166 VAL A C 1
ATOM 1308 O O . VAL A 1 166 ? -5.640 -8.956 -19.111 1.00 93.50 166 VAL A O 1
ATOM 1311 N N . PHE A 1 167 ? -6.684 -7.247 -18.098 1.00 92.94 167 PHE A N 1
ATOM 1312 C CA . PHE A 1 167 ? -7.894 -7.970 -17.730 1.00 92.94 167 PHE A CA 1
ATOM 1313 C C . PHE A 1 167 ? -9.093 -7.016 -17.678 1.00 92.94 167 PHE A C 1
ATOM 1315 O O . PHE A 1 167 ? -8.947 -5.794 -17.788 1.00 92.94 167 PHE A O 1
ATOM 1322 N N . THR A 1 168 ? -10.287 -7.575 -17.507 1.00 89.38 168 THR A N 1
ATOM 1323 C CA . THR A 1 168 ? -11.529 -6.805 -17.385 1.00 89.38 168 THR A CA 1
ATOM 1324 C C . THR A 1 168 ? -12.026 -6.856 -15.946 1.00 89.38 168 THR A C 1
ATOM 1326 O O . THR A 1 168 ? -12.138 -7.933 -15.361 1.00 89.38 168 THR A O 1
ATOM 1329 N N . LYS A 1 169 ? -12.348 -5.692 -15.374 1.00 80.81 169 LYS A N 1
ATOM 1330 C CA . LYS A 1 169 ? -12.991 -5.554 -14.060 1.00 80.81 169 LYS A CA 1
ATOM 1331 C C . LYS A 1 169 ? -14.127 -4.544 -14.177 1.00 80.81 169 LYS A C 1
ATOM 1333 O O . LYS A 1 169 ? -13.913 -3.443 -14.675 1.00 80.81 169 LYS A O 1
ATOM 1338 N N . ASP A 1 170 ? -15.327 -4.923 -13.745 1.00 80.94 170 ASP A N 1
ATOM 1339 C CA . ASP A 1 170 ? -16.531 -4.077 -13.791 1.00 80.94 170 ASP A CA 1
ATOM 1340 C C . ASP A 1 170 ? -16.816 -3.516 -15.206 1.00 80.94 170 ASP A C 1
ATOM 1342 O O . ASP A 1 170 ? -17.102 -2.332 -15.381 1.00 80.94 170 ASP A O 1
ATOM 1346 N N . GLY A 1 171 ? -16.629 -4.348 -16.241 1.00 83.81 171 GLY A N 1
ATOM 1347 C CA . GLY A 1 171 ? -16.790 -3.962 -17.653 1.00 83.81 171 GLY A CA 1
ATOM 1348 C C . GLY A 1 171 ? -15.719 -3.004 -18.194 1.00 83.81 171 GLY A C 1
ATOM 1349 O O . GLY A 1 171 ? -15.788 -2.594 -19.350 1.00 83.81 171 GLY A O 1
ATOM 1350 N N . LYS A 1 172 ? -14.716 -2.642 -17.386 1.00 84.88 172 LYS A N 1
ATOM 1351 C CA . LYS A 1 172 ? -13.644 -1.712 -17.755 1.00 84.88 172 LYS A CA 1
ATOM 1352 C C . LYS A 1 172 ? -12.307 -2.430 -17.867 1.00 84.88 172 LYS A C 1
ATOM 1354 O O . LYS A 1 172 ? -12.025 -3.392 -17.150 1.00 84.88 172 LYS A O 1
ATOM 1359 N N . ARG A 1 173 ? -11.447 -1.912 -18.746 1.00 88.50 173 ARG A N 1
ATOM 1360 C CA . ARG A 1 173 ? -10.054 -2.354 -18.855 1.00 88.50 173 ARG A CA 1
ATOM 1361 C C . ARG A 1 173 ? -9.311 -2.050 -17.552 1.00 88.50 173 ARG A C 1
ATOM 1363 O O . ARG A 1 173 ? -9.318 -0.915 -17.067 1.00 88.50 173 ARG A O 1
ATOM 1370 N N . ALA A 1 174 ? -8.628 -3.060 -17.036 1.00 90.25 174 ALA A N 1
ATOM 1371 C CA . ALA A 1 174 ? -7.702 -2.969 -15.923 1.00 90.25 174 ALA A CA 1
ATOM 1372 C C . ALA A 1 174 ? -6.393 -3.668 -16.296 1.00 90.25 174 ALA A C 1
ATOM 1374 O O . ALA A 1 174 ? -6.349 -4.521 -17.187 1.00 90.25 174 ALA A O 1
ATOM 1375 N N . VAL A 1 175 ? -5.308 -3.279 -15.638 1.00 93.94 175 VAL A N 1
ATOM 1376 C CA . VAL A 1 175 ? -4.009 -3.917 -15.816 1.00 93.94 175 VAL A CA 1
ATOM 1377 C C . VAL A 1 175 ? -3.313 -4.117 -14.482 1.00 93.94 175 VAL A C 1
ATOM 1379 O O . VAL A 1 175 ? -3.513 -3.350 -13.536 1.00 93.94 175 VAL A O 1
ATOM 1382 N N . TRP A 1 176 ? -2.461 -5.130 -14.420 1.00 95.81 176 TRP A N 1
ATOM 1383 C CA . TRP A 1 176 ? -1.483 -5.277 -13.353 1.00 95.81 176 TRP A CA 1
ATOM 1384 C C . TRP A 1 176 ? -0.118 -5.644 -13.926 1.00 95.8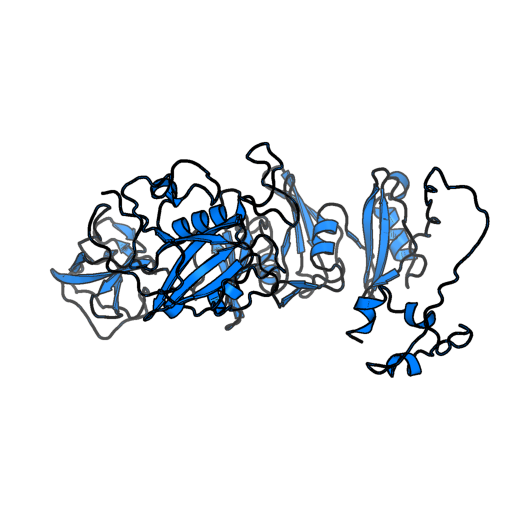1 176 TRP A C 1
ATOM 1386 O O . TRP A 1 176 ? -0.010 -6.318 -14.950 1.00 95.81 176 TRP A O 1
ATOM 1396 N N . GLN A 1 177 ? 0.943 -5.216 -13.256 1.00 97.94 177 GLN A N 1
ATOM 1397 C CA . GLN A 1 177 ? 2.317 -5.531 -13.632 1.00 97.94 177 GLN A CA 1
ATOM 1398 C C . GLN A 1 177 ? 3.076 -6.092 -12.431 1.00 97.94 177 GLN A C 1
ATOM 1400 O O . GLN A 1 177 ? 2.960 -5.550 -11.333 1.00 97.94 177 GLN A O 1
ATOM 1405 N N . ALA A 1 178 ? 3.827 -7.179 -12.631 1.00 97.75 178 ALA A N 1
ATOM 1406 C CA . ALA A 1 178 ? 4.670 -7.783 -11.601 1.00 97.75 178 ALA A CA 1
ATOM 1407 C C . ALA A 1 178 ? 6.052 -7.141 -11.527 1.00 97.75 178 ALA A C 1
ATOM 1409 O O . ALA A 1 178 ? 6.639 -6.791 -12.552 1.00 97.75 178 ALA A O 1
ATOM 1410 N N . PHE A 1 179 ? 6.590 -7.084 -10.312 1.00 98.12 179 PHE A N 1
ATOM 1411 C CA . PHE A 1 179 ? 7.930 -6.601 -10.001 1.00 98.12 179 PHE A CA 1
ATOM 1412 C C . PHE A 1 179 ? 8.663 -7.585 -9.083 1.00 98.12 179 PHE A C 1
ATOM 1414 O O . PHE A 1 179 ? 8.047 -8.481 -8.511 1.00 98.12 179 PHE A O 1
ATOM 1421 N N . ALA A 1 180 ? 9.986 -7.456 -9.014 1.00 96.75 180 ALA A N 1
ATOM 1422 C CA . ALA A 1 180 ? 10.912 -8.412 -8.416 1.00 96.75 180 ALA A CA 1
ATOM 1423 C C . ALA A 1 180 ? 10.727 -8.633 -6.915 1.00 96.75 180 ALA A C 1
ATOM 1425 O O . ALA A 1 180 ? 10.967 -9.742 -6.431 1.00 96.75 180 ALA A O 1
ATOM 1426 N N . ALA A 1 181 ? 10.351 -7.582 -6.190 1.00 94.25 181 ALA A N 1
ATOM 1427 C CA . ALA A 1 181 ? 10.277 -7.616 -4.742 1.00 94.25 181 ALA A CA 1
ATOM 1428 C C . ALA A 1 181 ? 9.268 -8.660 -4.238 1.00 94.25 181 ALA A C 1
ATOM 1430 O O . ALA A 1 181 ? 8.354 -9.099 -4.951 1.00 94.25 181 ALA A O 1
ATOM 1431 N N . GLU A 1 182 ? 9.518 -9.120 -3.011 1.00 94.69 182 GLU A N 1
ATOM 1432 C CA . GLU A 1 182 ? 8.745 -10.173 -2.348 1.00 94.69 182 GLU A CA 1
ATOM 1433 C C . GLU A 1 182 ? 8.624 -11.451 -3.193 1.00 94.69 182 GLU A C 1
ATOM 1435 O O . GLU A 1 182 ? 7.547 -12.028 -3.340 1.00 94.69 182 GLU A O 1
ATOM 1440 N N . ASN A 1 183 ? 9.747 -11.884 -3.775 1.00 93.31 183 ASN A N 1
ATOM 1441 C CA . ASN A 1 183 ? 9.824 -13.047 -4.661 1.00 93.31 183 ASN A CA 1
ATOM 1442 C C . ASN A 1 183 ? 8.823 -12.964 -5.828 1.00 93.31 183 ASN A C 1
ATOM 1444 O O . ASN A 1 183 ? 8.070 -13.896 -6.112 1.00 93.31 183 ASN A O 1
ATOM 1448 N N . GLY A 1 184 ? 8.775 -11.804 -6.484 1.00 94.19 184 GLY A N 1
ATOM 1449 C CA . GLY A 1 184 ? 7.882 -11.600 -7.612 1.00 94.19 184 GLY A CA 1
ATOM 1450 C C . GLY A 1 184 ? 6.426 -11.357 -7.220 1.00 94.19 184 GLY A C 1
ATOM 1451 O O . GLY A 1 184 ? 5.557 -11.599 -8.060 1.00 94.19 184 GLY A O 1
ATOM 1452 N N . LYS A 1 185 ? 6.121 -10.914 -5.990 1.00 96.00 185 LYS A N 1
ATOM 1453 C CA . LYS A 1 185 ? 4.750 -10.602 -5.523 1.00 96.00 185 LYS A CA 1
ATOM 1454 C C . LYS A 1 185 ? 4.430 -9.111 -5.474 1.00 96.00 185 LYS A C 1
ATOM 1456 O O . LYS A 1 185 ? 3.253 -8.768 -5.443 1.00 96.00 185 LYS A O 1
ATOM 1461 N N . ALA A 1 186 ? 5.417 -8.223 -5.552 1.00 96.75 186 ALA A N 1
ATOM 1462 C CA . ALA A 1 186 ? 5.148 -6.800 -5.732 1.00 96.75 186 ALA A CA 1
ATOM 1463 C C . ALA A 1 186 ? 4.383 -6.535 -7.037 1.00 96.75 186 ALA A C 1
ATOM 1465 O O . ALA A 1 186 ? 4.685 -7.110 -8.091 1.00 96.75 186 ALA A O 1
ATOM 1466 N N . ARG A 1 187 ? 3.378 -5.660 -6.986 1.00 97.06 187 ARG A N 1
ATOM 1467 C CA . ARG A 1 187 ? 2.524 -5.334 -8.136 1.00 97.06 187 ARG A CA 1
ATOM 1468 C C . ARG A 1 187 ? 2.279 -3.835 -8.231 1.00 97.06 187 ARG A C 1
ATOM 1470 O O . ARG A 1 187 ? 2.194 -3.157 -7.213 1.00 97.06 187 ARG A O 1
ATOM 1477 N N . ILE A 1 188 ? 2.061 -3.347 -9.447 1.00 97.50 188 ILE A N 1
ATOM 1478 C CA . ILE A 1 188 ? 1.345 -2.089 -9.690 1.00 97.50 188 ILE A CA 1
ATOM 1479 C C . ILE A 1 188 ? 0.064 -2.426 -10.438 1.00 97.50 188 ILE A C 1
ATOM 1481 O O . ILE A 1 188 ? 0.100 -3.165 -11.421 1.00 97.50 188 ILE A O 1
ATOM 1485 N N . HIS A 1 189 ? -1.054 -1.882 -9.970 1.00 94.19 189 HIS A N 1
ATOM 1486 C CA . HIS A 1 189 ? -2.363 -2.031 -10.592 1.00 94.19 189 HIS A CA 1
ATOM 1487 C C . HIS A 1 189 ? -2.820 -0.698 -11.167 1.00 94.19 189 HIS A C 1
ATOM 1489 O O . HIS A 1 189 ? -2.637 0.342 -10.538 1.00 94.19 189 HIS A O 1
ATOM 1495 N N . ASN A 1 190 ? -3.470 -0.729 -12.325 1.00 88.81 190 ASN A N 1
ATOM 1496 C CA . ASN A 1 190 ? -4.127 0.429 -12.914 1.00 88.81 190 ASN A CA 1
ATOM 1497 C C . ASN A 1 190 ? -5.521 0.047 -13.404 1.00 88.81 190 ASN A C 1
ATOM 1499 O O . ASN A 1 190 ? -5.745 -1.057 -13.900 1.00 88.81 190 ASN A O 1
ATOM 1503 N N . HIS A 1 191 ? -6.462 0.971 -13.257 1.00 83.19 191 HIS A N 1
ATOM 1504 C CA . HIS A 1 191 ? -7.808 0.828 -13.784 1.00 83.19 191 HIS A CA 1
ATOM 1505 C C . HIS A 1 191 ? -8.226 2.105 -14.497 1.00 83.19 191 HIS A C 1
ATOM 1507 O O . HIS A 1 191 ? -7.813 3.205 -14.123 1.00 83.19 191 HIS A O 1
ATOM 1513 N N . TYR A 1 192 ? -9.068 1.952 -15.518 1.00 75.31 192 TYR A N 1
ATOM 1514 C CA . TYR A 1 192 ? -9.549 3.080 -16.303 1.00 75.31 192 TYR A CA 1
ATOM 1515 C C . TYR A 1 192 ? -10.177 4.169 -15.415 1.00 75.31 192 TYR A C 1
ATOM 1517 O O . TYR A 1 192 ? -11.098 3.894 -14.642 1.00 75.31 192 TYR A O 1
ATOM 1525 N N . GLY A 1 193 ? -9.689 5.404 -15.563 1.00 67.88 193 GLY A N 1
ATOM 1526 C CA . GLY A 1 193 ? -10.186 6.581 -14.845 1.00 67.88 193 GLY A CA 1
ATOM 1527 C C . GLY A 1 193 ? -9.590 6.808 -13.452 1.00 67.88 193 GLY A C 1
ATOM 1528 O O . GLY A 1 193 ? -10.083 7.675 -12.737 1.00 67.88 193 GLY A O 1
ATOM 1529 N N . ALA A 1 194 ? -8.547 6.073 -13.055 1.00 74.00 194 ALA A N 1
ATOM 1530 C CA . ALA A 1 194 ? -7.903 6.265 -11.758 1.00 74.00 194 ALA A CA 1
ATOM 1531 C C . ALA A 1 194 ? -6.378 6.150 -11.802 1.00 74.00 194 ALA A C 1
ATOM 1533 O O . ALA A 1 194 ? -5.779 5.670 -12.767 1.00 74.00 194 ALA A O 1
ATOM 1534 N N . ALA A 1 195 ? -5.751 6.592 -10.712 1.00 78.31 195 ALA A N 1
ATOM 1535 C CA . ALA A 1 195 ? -4.316 6.479 -10.519 1.00 78.31 195 ALA A CA 1
ATOM 1536 C C . ALA A 1 195 ? -3.876 5.011 -10.390 1.00 78.31 195 ALA A C 1
ATOM 1538 O O . ALA A 1 195 ? -4.602 4.166 -9.861 1.00 78.31 195 ALA A O 1
ATOM 1539 N N . SER A 1 196 ? -2.660 4.726 -10.859 1.00 87.44 196 SER A N 1
ATOM 1540 C CA . SER A 1 196 ? -1.994 3.458 -10.574 1.00 87.44 196 SER A CA 1
ATOM 1541 C C . SER A 1 196 ? -1.622 3.373 -9.097 1.00 87.44 196 SER A C 1
ATOM 1543 O O . SER A 1 196 ? -1.204 4.371 -8.515 1.00 87.44 196 SER A O 1
ATOM 1545 N N . VAL A 1 197 ? -1.743 2.184 -8.508 1.00 90.19 197 VAL A N 1
ATOM 1546 C CA . VAL A 1 197 ? -1.427 1.944 -7.095 1.00 90.19 197 VAL A CA 1
ATOM 1547 C C . VAL A 1 197 ? -0.510 0.733 -6.968 1.00 90.19 197 VAL A C 1
ATOM 1549 O O . VAL A 1 197 ? -0.826 -0.357 -7.458 1.00 90.19 197 VAL A O 1
ATOM 1552 N N . ALA A 1 198 ? 0.627 0.933 -6.307 1.00 93.38 198 ALA A N 1
ATOM 1553 C CA . ALA A 1 198 ? 1.545 -0.130 -5.934 1.00 93.38 198 ALA A CA 1
ATOM 1554 C C . ALA A 1 198 ? 1.064 -0.887 -4.685 1.00 93.38 198 ALA A C 1
ATOM 1556 O O . ALA A 1 198 ? 0.560 -0.293 -3.733 1.00 93.38 198 ALA A O 1
ATOM 1557 N N . THR A 1 199 ? 1.298 -2.196 -4.673 1.00 94.44 199 THR A N 1
ATOM 1558 C CA . THR A 1 199 ? 1.167 -3.076 -3.504 1.00 94.44 199 THR A CA 1
ATOM 1559 C C . THR A 1 199 ? 2.467 -3.861 -3.351 1.00 94.44 199 THR A C 1
ATOM 1561 O O . THR A 1 199 ? 2.918 -4.483 -4.318 1.00 94.44 199 THR A O 1
ATOM 1564 N N . TRP A 1 200 ? 3.070 -3.840 -2.165 1.00 93.00 200 TRP A N 1
ATOM 1565 C CA . TRP A 1 200 ? 4.401 -4.399 -1.899 1.00 93.00 200 TRP A CA 1
ATOM 1566 C C . TRP A 1 200 ? 4.466 -4.998 -0.491 1.00 93.00 200 TRP A C 1
ATOM 1568 O O . TRP A 1 200 ? 3.470 -4.997 0.230 1.00 93.00 200 TRP A O 1
ATOM 1578 N N . GLY A 1 201 ? 5.618 -5.540 -0.098 1.00 91.88 201 GLY A N 1
ATOM 1579 C CA . GLY A 1 201 ? 5.834 -6.039 1.258 1.00 91.88 201 GLY A CA 1
ATOM 1580 C C . GLY A 1 201 ? 4.832 -7.117 1.690 1.00 91.88 201 GLY A C 1
ATOM 1581 O O . GLY A 1 201 ? 4.328 -7.911 0.887 1.00 91.88 201 GLY A O 1
ATOM 1582 N N . VAL A 1 202 ? 4.537 -7.148 2.992 1.00 93.31 202 VAL A N 1
ATOM 1583 C CA . VAL A 1 202 ? 3.636 -8.142 3.601 1.00 93.31 202 VAL A CA 1
ATOM 1584 C C . VAL A 1 202 ? 2.209 -8.012 3.060 1.00 93.31 202 VAL A C 1
ATOM 1586 O O . VAL A 1 202 ? 1.587 -9.021 2.724 1.00 93.31 202 VAL A O 1
ATOM 1589 N N . ILE A 1 203 ? 1.708 -6.783 2.897 1.00 94.75 203 ILE A N 1
ATOM 1590 C CA . ILE A 1 203 ? 0.356 -6.529 2.385 1.00 94.75 203 ILE A CA 1
ATOM 1591 C C . ILE A 1 203 ? 0.233 -6.971 0.925 1.00 94.75 203 ILE A C 1
ATOM 1593 O O . ILE A 1 203 ? -0.691 -7.707 0.582 1.00 94.75 203 ILE A O 1
ATOM 1597 N N . GLY A 1 204 ? 1.169 -6.570 0.062 1.00 95.56 204 GLY A N 1
ATOM 1598 C CA . GLY A 1 204 ? 1.190 -6.967 -1.348 1.00 95.56 204 GLY A CA 1
ATOM 1599 C C . GLY A 1 204 ? 1.357 -8.474 -1.536 1.00 95.56 204 GLY A C 1
ATOM 1600 O O . GLY A 1 204 ? 0.739 -9.059 -2.430 1.00 95.56 204 GLY A O 1
ATOM 1601 N N . SER A 1 205 ? 2.125 -9.121 -0.655 1.00 96.06 205 SER A N 1
ATOM 1602 C CA . SER A 1 205 ? 2.268 -10.578 -0.632 1.00 96.06 205 SER A CA 1
ATOM 1603 C C . SER A 1 205 ? 0.959 -11.280 -0.284 1.00 96.06 205 SER A C 1
ATOM 1605 O O . SER A 1 205 ? 0.567 -12.201 -1.003 1.00 96.06 205 SER A O 1
ATOM 1607 N N . LEU A 1 206 ? 0.263 -10.838 0.774 1.00 97.56 206 LEU A N 1
ATOM 1608 C CA . LEU A 1 206 ? -1.048 -11.380 1.137 1.00 97.56 206 LEU A CA 1
ATOM 1609 C C . LEU A 1 206 ? -2.058 -11.152 0.010 1.00 97.56 206 LEU A C 1
ATOM 1611 O O . LEU A 1 206 ? -2.706 -12.096 -0.431 1.00 97.56 206 LEU A O 1
ATOM 1615 N N . TYR A 1 207 ? -2.141 -9.926 -0.506 1.00 97.88 207 TYR A N 1
ATOM 1616 C CA . TYR A 1 207 ? -3.048 -9.576 -1.594 1.00 97.88 207 TYR A CA 1
ATOM 1617 C C . TYR A 1 207 ? -2.834 -10.458 -2.830 1.00 97.88 207 TYR A C 1
ATOM 1619 O O . TYR A 1 207 ? -3.792 -10.980 -3.395 1.00 97.88 207 TYR A O 1
ATOM 1627 N N . THR A 1 208 ? -1.578 -10.694 -3.218 1.00 96.56 208 THR A N 1
ATOM 1628 C CA . THR A 1 208 ? -1.248 -11.577 -4.345 1.00 96.56 208 THR A CA 1
ATOM 1629 C C . THR A 1 208 ? -1.623 -13.034 -4.060 1.00 96.56 208 THR A C 1
ATOM 1631 O O . THR A 1 208 ? -2.180 -13.690 -4.938 1.00 96.56 208 THR A O 1
ATOM 1634 N N . ASN A 1 209 ? -1.387 -13.535 -2.841 1.00 96.81 209 ASN A N 1
ATOM 1635 C CA . ASN A 1 209 ? -1.808 -14.884 -2.432 1.00 96.81 209 ASN A CA 1
ATOM 1636 C C . ASN A 1 209 ? -3.335 -15.053 -2.470 1.00 96.81 209 ASN A C 1
ATOM 1638 O O . ASN A 1 209 ? -3.828 -16.133 -2.774 1.00 96.81 209 ASN A O 1
ATOM 1642 N N . MET A 1 210 ? -4.081 -13.978 -2.212 1.00 96.62 210 MET A N 1
ATOM 1643 C CA . MET A 1 210 ? -5.538 -13.943 -2.321 1.00 96.62 210 MET A CA 1
ATOM 1644 C C . MET A 1 210 ? -6.039 -13.829 -3.769 1.00 96.62 210 MET A C 1
ATOM 1646 O O . MET A 1 210 ? -7.203 -13.514 -3.956 1.00 96.62 210 MET A O 1
ATOM 1650 N N . VAL A 1 211 ? -5.195 -14.032 -4.787 1.00 93.75 211 VAL A N 1
ATOM 1651 C CA . VAL A 1 211 ? -5.474 -13.804 -6.222 1.00 93.75 211 VAL A CA 1
ATOM 1652 C C . VAL A 1 211 ? -5.730 -12.339 -6.616 1.00 93.75 211 VAL A C 1
ATOM 1654 O O . VAL A 1 211 ? -6.320 -12.039 -7.657 1.00 93.75 211 VAL A O 1
ATOM 1657 N N . GLY A 1 212 ? -5.239 -11.392 -5.813 1.00 93.19 212 GLY A N 1
ATOM 1658 C CA . GLY A 1 212 ? -5.171 -9.970 -6.152 1.00 93.19 212 GLY A CA 1
ATOM 1659 C C . GLY A 1 212 ? -6.535 -9.348 -6.455 1.00 93.19 212 GLY A C 1
ATOM 1660 O O . GLY A 1 212 ? -7.479 -9.458 -5.671 1.00 93.19 212 GLY A O 1
ATOM 1661 N N . ALA A 1 213 ? -6.657 -8.684 -7.608 1.00 92.31 213 ALA A N 1
ATOM 1662 C CA . ALA A 1 213 ? -7.866 -7.956 -8.012 1.00 92.31 213 ALA A CA 1
ATOM 1663 C C . ALA A 1 213 ? -9.100 -8.846 -8.256 1.00 92.31 213 ALA A C 1
ATOM 1665 O O . ALA A 1 213 ? -10.230 -8.342 -8.343 1.00 92.31 213 ALA A O 1
ATOM 1666 N N . HIS A 1 214 ? -8.891 -10.159 -8.363 1.00 91.62 214 HIS A N 1
ATOM 1667 C CA . HIS A 1 214 ? -9.957 -11.153 -8.465 1.00 91.62 214 HIS A CA 1
ATOM 1668 C C . HIS A 1 214 ? -10.503 -11.579 -7.095 1.00 91.62 214 HIS A C 1
ATOM 1670 O O . HIS A 1 214 ? -11.579 -12.165 -7.034 1.00 91.62 214 HIS A O 1
ATOM 1676 N N . SER A 1 215 ? -9.817 -11.237 -6.000 1.00 94.56 215 SER A N 1
ATOM 1677 C CA . SER A 1 215 ? -10.310 -11.442 -4.636 1.00 94.56 215 SER A CA 1
ATOM 1678 C C . SER A 1 215 ? -11.503 -10.539 -4.304 1.00 94.56 215 SER A C 1
ATOM 1680 O O . SER A 1 215 ? -11.806 -9.579 -5.025 1.00 94.56 215 SER A O 1
ATOM 1682 N N . PHE A 1 216 ? -12.128 -10.775 -3.144 1.00 91.06 216 PHE A N 1
ATOM 1683 C CA . PHE A 1 216 ? -13.184 -9.898 -2.624 1.00 91.06 216 PHE A CA 1
ATOM 1684 C C . PHE A 1 216 ? -12.709 -8.457 -2.372 1.00 91.06 216 PHE A C 1
ATOM 1686 O O . PHE A 1 216 ? -13.535 -7.550 -2.354 1.00 91.06 216 PHE A O 1
ATOM 1693 N N . LEU A 1 217 ? -11.402 -8.229 -2.187 1.00 89.88 217 LEU A N 1
ATOM 1694 C CA . LEU A 1 217 ? -10.849 -6.887 -2.000 1.00 89.88 217 LEU A CA 1
ATOM 1695 C C . LEU A 1 217 ? -10.935 -6.063 -3.293 1.00 89.88 217 LEU A C 1
ATOM 1697 O O . LEU A 1 217 ? -11.079 -4.843 -3.242 1.00 89.88 217 LEU A O 1
ATOM 1701 N N . GLY A 1 218 ? -10.894 -6.706 -4.463 1.00 91.38 218 GLY A N 1
ATOM 1702 C CA . GLY A 1 218 ? -10.896 -6.007 -5.745 1.00 91.38 218 GLY A CA 1
ATOM 1703 C C . GLY A 1 218 ? -9.638 -5.157 -5.952 1.00 91.38 218 GLY A C 1
ATOM 1704 O O . GLY A 1 218 ? -8.573 -5.473 -5.430 1.00 91.38 218 GLY A O 1
ATOM 1705 N N . MET A 1 219 ? -9.747 -4.093 -6.752 1.00 88.44 219 MET A N 1
ATOM 1706 C CA . MET A 1 219 ? -8.612 -3.220 -7.090 1.00 88.44 219 MET A CA 1
ATOM 1707 C C . MET A 1 219 ? -8.112 -2.425 -5.874 1.00 88.44 219 MET A C 1
ATOM 1709 O O . MET A 1 219 ? -8.951 -1.940 -5.107 1.00 88.44 219 MET A O 1
ATOM 1713 N N . PRO A 1 220 ? -6.791 -2.202 -5.734 1.00 91.75 220 PRO A N 1
ATOM 1714 C CA . PRO A 1 220 ? -6.264 -1.263 -4.752 1.00 91.75 220 PRO A CA 1
ATOM 1715 C C . PRO A 1 220 ? -6.673 0.170 -5.113 1.00 91.75 220 PRO A C 1
ATOM 1717 O O . PRO A 1 220 ? -6.714 0.554 -6.285 1.00 91.75 220 PRO A O 1
ATOM 1720 N N . THR A 1 221 ? -6.985 0.961 -4.093 1.00 86.06 221 THR A N 1
ATOM 1721 C CA . THR A 1 221 ? -7.424 2.360 -4.206 1.00 86.06 221 THR A CA 1
ATOM 1722 C C . THR A 1 221 ? -6.473 3.320 -3.501 1.00 86.06 221 THR A C 1
ATOM 1724 O O . THR A 1 221 ? -6.461 4.507 -3.822 1.00 86.06 221 THR A O 1
ATOM 1727 N N . ARG A 1 222 ? -5.637 2.817 -2.583 1.00 80.62 222 ARG A N 1
ATOM 1728 C CA . ARG A 1 222 ? -4.636 3.614 -1.873 1.00 80.62 222 ARG A CA 1
ATOM 1729 C C . ARG A 1 222 ? -3.374 2.804 -1.599 1.00 80.62 222 ARG A C 1
ATOM 1731 O O . ARG A 1 222 ? -3.443 1.668 -1.124 1.00 80.62 222 ARG A O 1
ATOM 1738 N N . ARG A 1 223 ? -2.221 3.434 -1.846 1.00 82.00 223 ARG A N 1
ATOM 1739 C CA . ARG A 1 223 ? -0.909 2.946 -1.394 1.00 82.00 223 ARG A CA 1
ATOM 1740 C C . ARG A 1 223 ? -0.909 2.690 0.112 1.00 82.00 223 ARG A C 1
ATOM 1742 O O . ARG A 1 223 ? -1.724 3.267 0.834 1.00 82.00 223 ARG A O 1
ATOM 1749 N N . GLU A 1 224 ? 0.040 1.881 0.578 1.00 83.38 224 GLU A N 1
ATOM 1750 C CA . GLU A 1 224 ? 0.170 1.651 2.012 1.00 83.38 224 GLU A CA 1
ATOM 1751 C C . GLU A 1 224 ? 0.377 2.957 2.794 1.00 83.38 224 GLU A C 1
ATOM 1753 O O . GLU A 1 224 ? 1.147 3.820 2.370 1.00 83.38 224 GLU A O 1
ATOM 1758 N N . TYR A 1 225 ? -0.258 3.074 3.957 1.00 77.12 225 TYR A N 1
ATOM 1759 C CA . TYR A 1 225 ? -0.114 4.191 4.888 1.00 77.12 225 TYR A CA 1
ATOM 1760 C C . TYR A 1 225 ? -0.020 3.685 6.330 1.00 77.12 225 TYR A C 1
ATOM 1762 O O . TYR A 1 225 ? -0.459 2.578 6.639 1.00 77.12 225 TYR A O 1
ATOM 1770 N N . ILE A 1 226 ? 0.575 4.481 7.217 1.00 72.62 226 ILE A N 1
ATOM 1771 C CA . ILE A 1 226 ? 0.771 4.118 8.626 1.00 72.62 226 ILE A CA 1
ATOM 1772 C C . ILE A 1 226 ? -0.312 4.771 9.485 1.00 72.62 226 ILE A C 1
ATOM 1774 O O . ILE A 1 226 ? -0.603 5.956 9.331 1.00 72.62 226 ILE A O 1
ATOM 1778 N N . ASP A 1 227 ? -0.866 4.001 10.416 1.00 70.19 227 ASP A N 1
ATOM 1779 C CA . ASP A 1 227 ? -1.696 4.482 11.515 1.00 70.19 227 ASP A CA 1
ATOM 1780 C C . ASP A 1 227 ? -1.300 3.745 12.809 1.00 70.19 227 ASP A C 1
ATOM 1782 O O . ASP A 1 227 ? -1.573 2.549 12.992 1.00 70.19 227 ASP A O 1
ATOM 1786 N N . GLY A 1 228 ? -0.597 4.457 13.693 1.00 68.25 228 GLY A N 1
ATOM 1787 C CA . GLY A 1 228 ? 0.015 3.883 14.888 1.00 68.25 228 GLY A CA 1
ATOM 1788 C C . GLY A 1 228 ? 0.954 2.729 14.530 1.00 68.25 228 GLY A C 1
ATOM 1789 O O . GLY A 1 228 ? 1.820 2.854 13.670 1.00 68.25 228 GLY A O 1
ATOM 1790 N N . ASP A 1 229 ? 0.775 1.574 15.166 1.00 73.44 229 ASP A N 1
ATOM 1791 C CA . ASP A 1 229 ? 1.548 0.357 14.885 1.00 73.44 229 ASP A CA 1
ATOM 1792 C C . ASP A 1 229 ? 1.062 -0.427 13.643 1.00 73.44 229 ASP A C 1
ATOM 1794 O O . ASP A 1 229 ? 1.643 -1.440 13.265 1.00 73.44 229 ASP A O 1
ATOM 1798 N N . THR A 1 230 ? -0.005 0.020 12.975 1.00 78.75 230 THR A N 1
ATOM 1799 C CA . THR A 1 230 ? -0.609 -0.701 11.846 1.00 78.75 230 THR A CA 1
ATOM 1800 C C . THR A 1 230 ? -0.297 -0.020 10.516 1.00 78.75 230 THR A C 1
ATOM 1802 O O . THR A 1 230 ? -0.492 1.182 10.357 1.00 78.75 230 THR A O 1
ATOM 1805 N N . ILE A 1 231 ? 0.162 -0.797 9.541 1.00 83.50 231 ILE A N 1
ATOM 1806 C CA . ILE A 1 231 ? 0.234 -0.404 8.135 1.00 83.50 231 ILE A CA 1
ATOM 1807 C C . ILE A 1 231 ? -1.058 -0.851 7.456 1.00 83.50 231 ILE A C 1
ATOM 1809 O O . ILE A 1 231 ? -1.520 -1.972 7.657 1.00 83.50 231 ILE A O 1
ATOM 1813 N N . TRP A 1 232 ? -1.628 0.020 6.639 1.00 86.12 232 TRP A N 1
ATOM 1814 C CA . TRP A 1 232 ? -2.901 -0.183 5.966 1.00 86.12 232 TRP A CA 1
ATOM 1815 C C . TRP A 1 232 ? -2.764 0.005 4.470 1.00 86.12 232 TRP A C 1
ATOM 1817 O O . TRP A 1 232 ? -2.045 0.899 4.045 1.00 86.12 232 TRP A O 1
ATOM 1827 N N . SER A 1 233 ? -3.518 -0.749 3.677 1.00 88.31 233 SER A N 1
ATOM 1828 C CA . SER A 1 233 ? -3.772 -0.436 2.268 1.00 88.31 233 SER A CA 1
ATOM 1829 C C . SER A 1 233 ? -5.257 -0.592 1.970 1.00 88.31 233 SER A C 1
ATOM 1831 O O . SER A 1 233 ? -5.905 -1.509 2.487 1.00 88.31 233 SER A O 1
ATOM 1833 N N . ASP A 1 234 ? -5.783 0.314 1.147 1.00 86.88 234 ASP A N 1
ATOM 1834 C CA . ASP A 1 234 ? -7.204 0.360 0.818 1.00 86.88 234 ASP A CA 1
ATOM 1835 C C . ASP A 1 234 ? -7.463 -0.271 -0.542 1.00 86.88 234 ASP A C 1
ATOM 1837 O O . ASP A 1 234 ? -6.707 -0.080 -1.501 1.00 86.88 234 ASP A O 1
ATOM 1841 N N . PHE A 1 235 ? -8.581 -0.980 -0.618 1.00 89.31 235 PHE A N 1
ATOM 1842 C CA . PHE A 1 235 ? -9.079 -1.641 -1.809 1.00 89.31 235 PHE A CA 1
ATOM 1843 C C . PHE A 1 235 ? -10.568 -1.326 -1.976 1.00 89.31 235 PHE A C 1
ATOM 1845 O O . PHE A 1 235 ? -11.248 -0.906 -1.039 1.00 89.31 235 PHE A O 1
ATOM 1852 N N . ARG A 1 236 ? -11.118 -1.538 -3.174 1.00 86.88 236 ARG A N 1
ATOM 1853 C CA . ARG A 1 236 ? -12.545 -1.266 -3.437 1.00 86.88 236 ARG A CA 1
ATOM 1854 C C . ARG A 1 236 ? -13.487 -2.041 -2.507 1.00 86.88 236 ARG A C 1
ATOM 1856 O O . ARG A 1 236 ? -14.521 -1.511 -2.116 1.00 86.88 236 ARG A O 1
ATOM 1863 N N . GLY A 1 237 ? -13.142 -3.280 -2.167 1.00 76.88 237 GLY A N 1
ATOM 1864 C CA . GLY A 1 237 ? -13.949 -4.178 -1.339 1.00 76.88 237 GLY A CA 1
ATOM 1865 C C . GLY A 1 237 ? -13.576 -4.211 0.145 1.00 76.88 237 GLY A C 1
ATOM 1866 O O . GLY A 1 237 ? -14.178 -4.982 0.892 1.00 76.88 237 GLY A O 1
ATOM 1867 N N . GLY A 1 238 ? -12.589 -3.419 0.581 1.00 84.62 238 GLY A N 1
ATOM 1868 C CA . GLY A 1 238 ? -12.137 -3.433 1.969 1.00 84.62 238 GLY A CA 1
ATOM 1869 C C . GLY A 1 238 ? -10.709 -2.928 2.163 1.00 84.62 238 GLY A C 1
ATOM 1870 O O . GLY A 1 238 ? -10.255 -2.020 1.468 1.00 84.62 238 GLY A O 1
ATOM 1871 N N . LYS A 1 239 ? -9.997 -3.499 3.134 1.00 92.50 239 LYS A N 1
ATOM 1872 C CA . LYS A 1 239 ? -8.642 -3.089 3.529 1.00 92.50 239 LYS A CA 1
ATOM 1873 C C . LYS A 1 239 ? -7.772 -4.306 3.829 1.00 92.50 239 LYS A C 1
ATOM 1875 O O . LYS A 1 239 ? -8.286 -5.370 4.155 1.00 92.50 239 LYS A O 1
ATOM 1880 N N . ILE A 1 240 ? -6.457 -4.139 3.778 1.00 94.44 240 ILE A N 1
ATOM 1881 C CA . ILE A 1 240 ? -5.524 -5.054 4.446 1.00 94.44 240 ILE A CA 1
ATOM 1882 C C . ILE A 1 240 ? -4.801 -4.272 5.538 1.00 94.44 240 ILE A C 1
ATOM 1884 O O . ILE A 1 240 ? -4.340 -3.155 5.292 1.00 94.44 240 ILE A O 1
ATOM 1888 N N . ALA A 1 241 ? -4.707 -4.869 6.722 1.00 88.38 241 ALA A N 1
ATOM 1889 C CA . ALA A 1 241 ? -3.996 -4.342 7.876 1.00 88.38 241 ALA A CA 1
ATOM 1890 C C . ALA A 1 241 ? -2.781 -5.223 8.185 1.00 88.38 241 ALA A C 1
ATOM 1892 O O . ALA A 1 241 ? -2.886 -6.445 8.158 1.00 88.38 241 ALA A O 1
ATOM 1893 N N . TYR A 1 242 ? -1.645 -4.613 8.513 1.00 90.44 242 TYR A N 1
ATOM 1894 C CA . TYR A 1 242 ? -0.420 -5.287 8.939 1.00 90.44 242 TYR A CA 1
ATOM 1895 C C . TYR A 1 242 ? 0.112 -4.647 10.226 1.00 90.44 242 TYR A C 1
ATOM 1897 O O . TYR A 1 242 ? 0.459 -3.466 10.237 1.00 90.44 242 TYR A O 1
ATOM 1905 N N . GLN A 1 243 ? 0.168 -5.405 11.319 1.00 88.62 243 GLN A N 1
ATOM 1906 C CA . GLN A 1 243 ? 0.702 -4.958 12.603 1.00 88.62 243 GLN A CA 1
ATOM 1907 C C . GLN A 1 243 ? 2.224 -5.107 12.630 1.00 88.62 243 GLN A C 1
ATOM 1909 O O . GLN A 1 243 ? 2.741 -6.220 12.543 1.00 88.62 243 GLN A O 1
ATOM 1914 N N . ARG A 1 244 ? 2.956 -4.000 12.793 1.00 81.62 244 ARG A N 1
ATOM 1915 C CA . ARG A 1 244 ? 4.426 -4.017 12.726 1.00 81.62 244 ARG A CA 1
ATOM 1916 C C . ARG A 1 244 ? 5.062 -4.727 13.915 1.00 81.62 244 ARG A C 1
ATOM 1918 O O . ARG A 1 244 ? 6.032 -5.448 13.715 1.00 81.62 244 ARG A O 1
ATOM 1925 N N . SER A 1 245 ? 4.524 -4.542 15.122 1.00 72.75 245 SER A N 1
ATOM 1926 C CA . SER A 1 245 ? 5.092 -5.141 16.338 1.00 72.75 245 SER A CA 1
ATOM 1927 C C . SER A 1 245 ? 4.986 -6.667 16.393 1.00 72.75 245 SER A C 1
ATOM 1929 O O . SER A 1 245 ? 5.875 -7.317 16.932 1.00 72.75 245 SER A O 1
ATOM 1931 N N . THR A 1 246 ? 3.917 -7.246 15.841 1.00 76.88 246 THR A N 1
ATOM 1932 C CA . THR A 1 246 ? 3.635 -8.691 15.944 1.00 76.88 246 THR A CA 1
ATOM 1933 C C . THR A 1 246 ? 3.793 -9.441 14.626 1.00 76.88 246 THR A C 1
ATOM 1935 O O . THR A 1 246 ? 3.810 -10.668 14.619 1.00 76.88 246 THR A O 1
ATOM 1938 N N . GLY A 1 247 ? 3.851 -8.728 13.501 1.00 81.62 247 GLY A N 1
ATOM 1939 C CA . GLY A 1 247 ? 3.861 -9.323 12.170 1.00 81.62 247 GLY A CA 1
ATOM 1940 C C . GLY A 1 247 ? 2.491 -9.815 11.679 1.00 81.62 247 GLY A C 1
ATOM 1941 O O . GLY A 1 247 ? 2.411 -10.369 10.582 1.00 81.62 247 GLY A O 1
ATOM 1942 N N . LYS A 1 248 ? 1.408 -9.634 12.451 1.00 87.25 248 LYS A N 1
ATOM 1943 C CA . LYS A 1 248 ? 0.062 -10.083 12.055 1.00 87.25 248 LYS A CA 1
ATOM 1944 C C . LYS A 1 248 ? -0.448 -9.315 10.839 1.00 87.25 248 LYS A C 1
ATOM 1946 O O . LYS A 1 248 ? -0.289 -8.100 10.760 1.00 87.25 248 LYS A O 1
ATOM 1951 N N . VAL A 1 249 ? -1.094 -10.015 9.908 1.00 95.06 249 VAL A N 1
ATOM 1952 C CA . VAL A 1 249 ? -1.686 -9.422 8.704 1.00 95.06 249 VAL A CA 1
ATOM 1953 C C . VAL A 1 249 ? -3.084 -9.985 8.462 1.00 95.06 249 VAL A C 1
ATOM 1955 O O . VAL A 1 249 ? -3.280 -11.196 8.511 1.00 95.06 249 VAL A O 1
ATOM 1958 N N . GLU A 1 250 ? -4.052 -9.111 8.195 1.00 91.88 250 GLU A N 1
ATOM 1959 C CA . GLU A 1 250 ? -5.458 -9.479 7.999 1.00 91.88 250 GLU A CA 1
ATOM 1960 C C . GLU A 1 250 ? -6.076 -8.709 6.831 1.00 91.88 250 GLU A C 1
ATOM 1962 O O . GLU A 1 250 ? -5.883 -7.500 6.691 1.00 91.88 250 GLU A O 1
ATOM 1967 N N . ALA A 1 251 ? -6.847 -9.417 6.003 1.00 92.31 251 ALA A N 1
ATOM 1968 C CA . ALA A 1 251 ? -7.706 -8.822 4.988 1.00 92.31 251 ALA A CA 1
ATOM 1969 C C . ALA A 1 251 ? -9.120 -8.644 5.548 1.00 92.31 251 ALA A C 1
ATOM 1971 O O . ALA A 1 251 ? -9.719 -9.584 6.062 1.00 92.31 251 ALA A O 1
ATOM 1972 N N . LEU A 1 252 ? -9.652 -7.436 5.419 1.00 85.81 252 LEU A N 1
ATOM 1973 C CA . LEU A 1 252 ? -10.852 -6.967 6.098 1.00 85.81 252 LEU A CA 1
ATOM 1974 C C . LEU A 1 252 ? -11.854 -6.456 5.066 1.00 85.81 252 LEU A C 1
ATOM 1976 O O . LEU A 1 252 ? -11.488 -5.724 4.145 1.00 85.81 252 LEU A O 1
ATOM 1980 N N . ARG A 1 253 ? -13.129 -6.810 5.222 1.00 86.12 253 ARG A N 1
ATOM 1981 C CA . ARG A 1 253 ? -14.243 -6.185 4.496 1.00 86.12 253 ARG A CA 1
ATOM 1982 C C . ARG A 1 253 ? -14.522 -4.791 5.059 1.00 86.12 253 ARG A C 1
ATOM 1984 O O . ARG A 1 253 ? -14.036 -4.421 6.128 1.00 86.12 253 ARG A O 1
ATOM 1991 N N . HIS A 1 254 ? -15.335 -4.015 4.348 1.00 70.31 254 HIS A N 1
ATOM 1992 C CA . HIS A 1 254 ? -15.809 -2.719 4.843 1.00 70.31 254 HIS A CA 1
ATOM 1993 C C . HIS A 1 254 ? -16.409 -2.832 6.250 1.00 70.31 254 HIS A C 1
ATOM 1995 O O . HIS A 1 254 ? -17.185 -3.740 6.531 1.00 70.31 254 HIS A O 1
ATOM 2001 N N . GLY A 1 255 ? -16.013 -1.916 7.135 1.00 63.75 255 GLY A N 1
ATOM 2002 C CA . GLY A 1 255 ? -16.464 -1.867 8.530 1.00 63.75 255 GLY A CA 1
ATOM 2003 C C . GLY A 1 255 ? -15.738 -2.812 9.497 1.00 63.75 255 GLY A C 1
ATOM 2004 O O . GLY A 1 255 ? -15.815 -2.592 10.703 1.00 63.75 255 GLY A O 1
ATOM 2005 N N . GLN A 1 256 ? -14.993 -3.811 9.012 1.00 67.12 256 GLN A N 1
ATOM 2006 C CA . GLN A 1 256 ? -14.224 -4.702 9.886 1.00 67.12 256 GLN A CA 1
ATOM 2007 C C . GLN A 1 256 ? -12.956 -4.014 10.417 1.00 67.12 256 GLN A C 1
ATOM 2009 O O . GLN A 1 256 ? -12.302 -3.240 9.715 1.00 67.12 256 GLN A O 1
ATOM 2014 N N . GLN A 1 257 ? -12.603 -4.324 11.664 1.00 73.38 257 GLN A N 1
ATOM 2015 C CA . GLN A 1 257 ? -11.349 -3.924 12.305 1.00 73.38 257 GLN A CA 1
ATOM 2016 C C . GLN A 1 257 ? -10.453 -5.156 12.479 1.00 73.38 257 GLN A C 1
ATOM 2018 O O . GLN A 1 257 ? -10.982 -6.254 12.661 1.00 73.38 257 GLN A O 1
ATOM 2023 N N . PRO A 1 258 ? -9.120 -5.000 12.432 1.00 79.44 258 PRO A N 1
ATOM 2024 C CA . PRO A 1 258 ? -8.209 -6.117 12.607 1.00 79.44 258 PRO A CA 1
ATOM 2025 C C . PRO A 1 258 ? -8.281 -6.632 14.039 1.00 79.44 258 PRO A C 1
ATOM 2027 O O . PRO A 1 258 ? -8.497 -5.852 14.973 1.00 79.44 258 PRO A O 1
ATOM 2030 N N . SER A 1 259 ? -8.020 -7.924 14.229 1.00 77.50 259 SER A N 1
ATOM 2031 C CA . SER A 1 259 ? -8.222 -8.604 15.512 1.00 77.50 259 SER A CA 1
ATOM 2032 C C . SER A 1 259 ? -7.447 -7.978 16.681 1.00 77.50 259 SER A C 1
ATOM 2034 O O . SER A 1 259 ? -7.758 -8.245 17.840 1.00 77.50 259 SER A O 1
ATOM 2036 N N . TRP A 1 260 ? -6.378 -7.226 16.401 1.00 70.00 260 TRP A N 1
ATOM 2037 C CA . TRP A 1 260 ? -5.520 -6.579 17.398 1.00 70.00 260 TRP A CA 1
ATOM 2038 C C . TRP A 1 260 ? -5.934 -5.147 17.747 1.00 70.00 260 TRP A C 1
ATOM 2040 O O . TRP A 1 260 ? -5.455 -4.613 18.748 1.00 70.00 260 TRP A O 1
ATOM 2050 N N . ARG A 1 261 ? -6.800 -4.496 16.959 1.00 66.00 261 ARG A N 1
ATOM 2051 C CA . ARG A 1 261 ? -7.298 -3.162 17.307 1.00 66.00 261 ARG A CA 1
ATOM 2052 C C . ARG A 1 261 ? -8.491 -3.286 18.235 1.00 66.00 261 ARG A C 1
ATOM 2054 O O . ARG A 1 261 ? -9.512 -3.867 17.883 1.00 66.00 261 ARG A O 1
ATOM 2061 N N . ARG A 1 262 ? -8.360 -2.692 19.422 1.00 59.09 262 ARG A N 1
ATOM 2062 C CA . ARG A 1 262 ? -9.497 -2.510 20.320 1.00 59.09 262 ARG A CA 1
ATOM 2063 C C . ARG A 1 262 ? -10.465 -1.506 19.678 1.00 59.09 262 ARG A C 1
ATOM 2065 O O . ARG A 1 262 ? -10.013 -0.436 19.263 1.00 59.09 262 ARG A O 1
ATOM 2072 N N . PRO A 1 263 ? -11.755 -1.838 19.562 1.00 58.56 263 PRO A N 1
ATOM 2073 C CA . PRO A 1 263 ? -12.749 -0.905 19.058 1.00 58.56 263 PRO A CA 1
ATOM 2074 C C . PRO A 1 263 ? -12.855 0.326 19.974 1.00 58.56 263 PRO A C 1
ATOM 2076 O O . PRO A 1 263 ? -12.574 0.237 21.174 1.00 58.56 263 PRO A O 1
ATOM 2079 N N . PRO A 1 264 ? -13.198 1.501 19.415 1.00 58.47 264 PRO A N 1
ATOM 2080 C CA . PRO A 1 264 ? -13.331 2.726 20.191 1.00 58.47 264 PRO A CA 1
ATOM 2081 C C . PRO A 1 264 ? -14.406 2.567 21.272 1.00 58.47 264 PRO A C 1
ATOM 2083 O O . PRO A 1 264 ? -15.443 1.938 21.055 1.00 58.47 264 PRO A O 1
ATOM 2086 N N . ILE A 1 265 ? -14.137 3.127 22.449 1.00 62.91 265 ILE A N 1
ATOM 2087 C CA . ILE A 1 265 ? -15.044 3.095 23.597 1.00 62.91 265 ILE A CA 1
ATOM 2088 C C . ILE A 1 265 ? -15.834 4.405 23.623 1.00 62.91 265 ILE A C 1
ATOM 2090 O O . ILE A 1 265 ? -15.248 5.485 23.689 1.00 62.91 265 ILE A O 1
ATOM 2094 N N . THR A 1 266 ? -17.158 4.309 23.598 1.00 75.88 266 THR A N 1
ATOM 2095 C CA . THR A 1 266 ? -18.079 5.429 23.784 1.00 75.88 266 THR A CA 1
ATOM 2096 C C . THR A 1 266 ? -18.480 5.508 25.249 1.00 75.88 266 THR A C 1
ATOM 2098 O O . THR A 1 266 ? -19.181 4.634 25.747 1.00 75.88 266 THR A O 1
ATOM 2101 N N . TYR A 1 267 ? -18.051 6.560 25.941 1.00 73.50 267 TYR A N 1
ATOM 2102 C CA . TYR A 1 267 ? -18.376 6.780 27.350 1.00 73.50 267 TYR A CA 1
ATOM 2103 C C . TYR A 1 267 ? -19.758 7.414 27.496 1.00 73.50 267 TYR A C 1
ATOM 2105 O O . TYR A 1 267 ? -20.028 8.463 26.912 1.00 73.50 267 TYR A O 1
ATOM 2113 N N . VAL A 1 268 ? -20.632 6.768 28.262 1.00 77.06 268 VAL A N 1
ATOM 2114 C CA . VAL A 1 268 ? -21.992 7.225 28.559 1.00 77.06 268 VAL A CA 1
ATOM 2115 C C . VAL A 1 268 ? -22.509 6.466 29.771 1.00 77.06 268 VAL A C 1
ATOM 2117 O O . VAL A 1 268 ? -22.352 5.250 29.856 1.00 77.06 268 VAL A O 1
ATOM 2120 N N . ASN A 1 269 ? -23.154 7.183 30.688 1.00 80.19 269 ASN A N 1
ATOM 2121 C CA . ASN A 1 269 ? -23.767 6.574 31.859 1.00 80.19 269 ASN A CA 1
ATOM 2122 C C . ASN A 1 269 ? -25.190 6.123 31.535 1.00 80.19 269 ASN A C 1
ATOM 2124 O O . ASN A 1 269 ? -25.999 6.912 31.047 1.00 80.19 269 ASN A O 1
ATOM 2128 N N . PHE A 1 270 ? -25.501 4.864 31.817 1.00 85.44 270 PHE A N 1
ATOM 2129 C CA . PHE A 1 270 ? -26.849 4.309 31.707 1.00 85.44 270 PHE A CA 1
ATOM 2130 C C . PHE A 1 270 ? -26.967 3.045 32.562 1.00 85.44 270 PHE A C 1
ATOM 2132 O O . PHE A 1 270 ? -25.993 2.584 33.154 1.00 85.44 270 PHE A O 1
ATOM 2139 N N . SER A 1 271 ? -28.164 2.470 32.629 1.00 84.94 271 SER A N 1
ATOM 2140 C CA . SER A 1 271 ? -28.397 1.212 33.337 1.00 84.94 271 SER A CA 1
ATOM 2141 C C . SER A 1 271 ? -29.183 0.235 32.476 1.00 84.94 271 SER A C 1
ATOM 2143 O O . SER A 1 271 ? -29.837 0.621 31.507 1.00 84.94 271 SER A O 1
ATOM 2145 N N . GLY A 1 272 ? -29.105 -1.041 32.828 1.00 89.19 272 GLY A N 1
ATOM 2146 C CA . GLY A 1 272 ? -29.866 -2.101 32.180 1.00 89.19 272 GLY A CA 1
ATOM 2147 C C . GLY A 1 272 ? -29.938 -3.339 33.062 1.00 89.19 272 GLY A C 1
ATOM 2148 O O . GLY A 1 272 ? -29.173 -3.477 34.018 1.00 89.19 272 GLY A O 1
ATOM 2149 N N . ARG A 1 273 ? -30.882 -4.232 32.769 1.00 91.75 273 ARG A N 1
ATOM 2150 C CA . ARG A 1 273 ? -31.116 -5.452 33.553 1.00 91.75 273 ARG A CA 1
ATOM 2151 C C . ARG A 1 273 ? -30.573 -6.683 32.847 1.00 91.75 273 ARG A C 1
ATOM 2153 O O . ARG A 1 273 ? -30.720 -6.813 31.639 1.00 91.75 273 ARG A O 1
ATOM 2160 N N . VAL A 1 274 ? -29.984 -7.607 33.597 1.00 95.81 274 VAL A N 1
ATOM 2161 C CA . VAL A 1 274 ? -29.522 -8.897 33.061 1.00 95.81 274 VAL A CA 1
ATOM 2162 C C . VAL A 1 274 ? -30.712 -9.737 32.587 1.00 95.81 274 VAL A C 1
ATOM 2164 O O . VAL A 1 274 ? -31.615 -10.027 33.371 1.00 95.81 274 VAL A O 1
ATOM 2167 N N . GLY A 1 275 ? -30.691 -10.132 31.314 1.00 9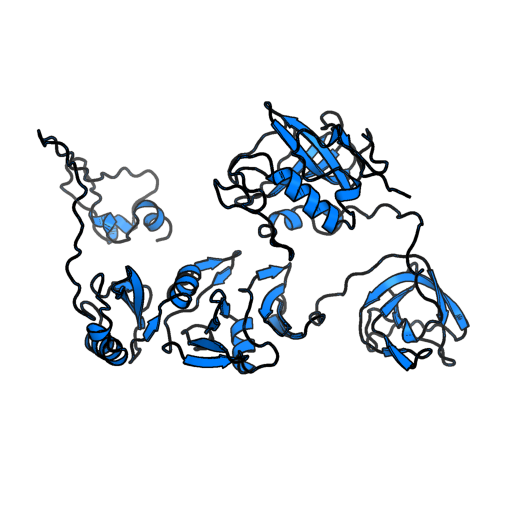1.12 275 GLY A N 1
ATOM 2168 C CA . GLY A 1 275 ? -31.763 -10.865 30.638 1.00 91.12 275 GLY A CA 1
ATOM 2169 C C . GLY A 1 275 ? -31.746 -12.389 30.772 1.00 91.12 275 GLY A C 1
ATOM 2170 O O . GLY A 1 275 ? -32.798 -12.956 31.051 1.00 91.12 275 GLY A O 1
ATOM 2171 N N . PRO A 1 276 ? -30.607 -13.086 30.586 1.00 92.94 276 PRO A N 1
ATOM 2172 C CA . PRO A 1 276 ? -30.582 -14.544 30.675 1.00 92.94 276 PRO A CA 1
ATOM 2173 C C . PRO A 1 276 ? -31.018 -15.044 32.058 1.00 92.94 276 PRO A C 1
ATOM 2175 O O . PRO A 1 276 ? -30.490 -14.591 33.075 1.00 92.94 276 PRO A O 1
ATOM 2178 N N . SER A 1 277 ? -31.920 -16.030 32.100 1.00 91.81 277 SER A N 1
ATOM 2179 C CA . SER A 1 277 ? -32.417 -16.639 33.347 1.00 91.81 277 SER A CA 1
ATOM 2180 C C . SER A 1 277 ? -31.320 -17.338 34.160 1.00 91.81 277 SER A C 1
ATOM 2182 O O . SER A 1 277 ? -31.386 -17.381 35.385 1.00 91.81 277 SER A O 1
ATOM 2184 N N . ILE A 1 278 ? -30.271 -17.820 33.489 1.00 93.38 278 ILE A N 1
ATOM 2185 C CA . ILE A 1 278 ? -29.072 -18.411 34.104 1.00 93.38 278 ILE A CA 1
ATOM 2186 C C . ILE A 1 278 ? -28.054 -17.362 34.598 1.00 93.38 278 ILE A C 1
ATOM 2188 O O . ILE A 1 278 ? -26.989 -17.721 35.099 1.00 93.38 278 ILE A O 1
ATOM 2192 N N . GLY A 1 279 ? -28.352 -16.067 34.444 1.00 93.75 279 GLY A N 1
ATOM 2193 C CA . GLY A 1 279 ? -27.410 -14.972 34.667 1.00 93.75 279 GLY A CA 1
ATOM 2194 C C . GLY A 1 279 ? -26.410 -14.786 33.522 1.00 93.75 279 GLY A C 1
ATOM 2195 O O . GLY A 1 279 ? -26.457 -15.459 32.492 1.00 93.75 279 GLY A O 1
ATOM 2196 N N . VAL A 1 280 ? -25.484 -13.842 33.688 1.00 96.19 280 VAL A N 1
ATOM 2197 C CA . VAL A 1 280 ? -24.469 -13.514 32.681 1.00 96.19 280 VAL A CA 1
ATOM 2198 C C . VAL A 1 280 ? -23.089 -13.385 33.315 1.00 96.19 280 VAL A C 1
ATOM 2200 O O . VAL A 1 280 ? -22.899 -12.694 34.313 1.00 96.19 280 VAL A O 1
ATOM 2203 N N . ASN A 1 281 ? -22.094 -14.052 32.735 1.00 97.38 281 ASN A N 1
ATOM 2204 C CA . ASN A 1 281 ? -20.699 -13.836 33.112 1.00 97.38 281 ASN A CA 1
ATOM 2205 C C . ASN A 1 281 ? -20.217 -12.499 32.522 1.00 97.38 281 ASN A C 1
ATOM 2207 O O . ASN A 1 281 ? -20.568 -12.176 31.384 1.00 97.38 281 ASN A O 1
ATOM 2211 N N . LEU A 1 282 ? -19.401 -11.744 33.254 1.00 94.38 282 LEU A N 1
ATOM 2212 C CA . LEU A 1 282 ? -18.739 -10.542 32.736 1.00 94.38 282 LEU A CA 1
ATOM 2213 C C . LEU A 1 282 ? -17.386 -10.909 32.104 1.00 94.38 282 LEU A C 1
ATOM 2215 O O . LEU A 1 282 ? -16.797 -11.926 32.466 1.00 94.38 282 LEU A O 1
ATOM 2219 N N . ARG A 1 283 ? -16.876 -10.112 31.166 1.00 88.75 283 ARG A N 1
ATOM 2220 C CA . ARG A 1 283 ? -15.664 -10.406 30.377 1.00 88.75 283 ARG A CA 1
ATOM 2221 C C . ARG A 1 283 ? -14.565 -9.365 30.584 1.00 88.75 283 ARG A C 1
ATOM 2223 O O . ARG A 1 283 ? -14.879 -8.200 30.803 1.00 88.75 283 ARG A O 1
ATOM 2230 N N . TYR A 1 284 ? -13.291 -9.746 30.471 1.00 71.56 284 TYR A N 1
ATOM 2231 C CA . TYR A 1 284 ? -12.180 -8.775 30.507 1.00 71.56 284 TYR A CA 1
ATOM 2232 C C . TYR A 1 284 ? -12.052 -7.965 29.207 1.00 71.56 284 TYR A C 1
ATOM 2234 O O . TYR A 1 284 ? -11.473 -6.875 29.203 1.00 71.56 284 TYR A O 1
ATOM 2242 N N . SER A 1 285 ? -12.647 -8.447 28.114 1.00 76.69 285 SER A N 1
ATOM 2243 C CA . SER A 1 285 ? -12.737 -7.743 26.835 1.00 76.69 285 SER A CA 1
ATOM 2244 C C . SER A 1 285 ? -14.072 -8.012 26.120 1.00 76.69 285 SER A C 1
ATOM 2246 O O . SER A 1 285 ? -14.817 -8.897 26.539 1.00 76.69 285 SER A O 1
ATOM 2248 N N . PRO A 1 286 ? -14.401 -7.271 25.041 1.00 83.81 286 PRO A N 1
ATOM 2249 C CA . PRO A 1 286 ? -15.577 -7.509 24.187 1.00 83.81 286 PRO A CA 1
ATOM 2250 C C . PRO A 1 286 ? -15.551 -8.823 23.368 1.00 83.81 286 PRO A C 1
ATOM 2252 O O . PRO A 1 286 ? -15.776 -8.816 22.154 1.00 83.81 286 PRO A O 1
ATOM 2255 N N . ARG A 1 287 ? -15.220 -9.948 24.014 1.00 79.44 287 ARG A N 1
ATOM 2256 C CA . ARG A 1 287 ? -15.104 -11.296 23.440 1.00 79.44 287 ARG A CA 1
ATOM 2257 C C . ARG A 1 287 ? -15.711 -12.332 24.371 1.00 79.44 287 ARG A C 1
ATOM 2259 O O . ARG A 1 287 ? -15.563 -12.256 25.590 1.00 79.44 287 ARG A O 1
ATOM 2266 N N . HIS A 1 288 ? -16.368 -13.334 23.802 1.00 81.88 288 HIS A N 1
ATOM 2267 C CA . HIS A 1 288 ? -17.099 -14.339 24.559 1.00 81.88 288 HIS A CA 1
ATOM 2268 C C . HIS A 1 288 ? -16.180 -15.304 25.317 1.00 81.88 288 HIS A C 1
ATOM 2270 O O . HIS A 1 288 ? -16.537 -15.745 26.411 1.00 81.88 288 HIS A O 1
ATOM 2276 N N . GLU A 1 289 ? -14.999 -15.591 24.770 1.00 81.81 289 GLU A N 1
ATOM 2277 C CA . GLU A 1 289 ? -13.983 -16.466 25.371 1.00 81.81 289 GLU A CA 1
ATOM 2278 C C . GLU A 1 289 ? -13.298 -15.859 26.610 1.00 81.81 289 GLU A C 1
ATOM 2280 O O . GLU A 1 289 ? -12.855 -16.593 27.490 1.00 81.81 289 GLU A O 1
ATOM 2285 N N . ASP A 1 290 ? -13.268 -14.528 26.734 1.00 80.75 290 ASP A N 1
ATOM 2286 C CA . ASP A 1 290 ? -12.473 -13.809 27.739 1.00 80.75 290 ASP A CA 1
ATOM 2287 C C . ASP A 1 290 ? -13.211 -13.653 29.083 1.00 80.75 290 ASP A C 1
ATOM 2289 O O . ASP A 1 290 ? -13.517 -12.551 29.553 1.00 80.75 290 ASP A O 1
ATOM 2293 N N . ARG A 1 291 ? -13.617 -14.797 29.648 1.00 91.44 291 ARG A N 1
ATOM 2294 C CA . ARG A 1 291 ? -14.452 -14.911 30.854 1.00 91.44 291 ARG A CA 1
ATOM 2295 C C . ARG A 1 291 ? -13.742 -14.399 32.101 1.00 91.44 291 ARG A C 1
ATOM 2297 O O . ARG A 1 291 ? -12.608 -14.770 32.376 1.00 91.44 291 ARG A O 1
ATOM 2304 N N . SER A 1 292 ? -14.453 -13.608 32.903 1.00 90.81 292 SER A N 1
ATOM 2305 C CA . SER A 1 292 ? -14.010 -13.250 34.254 1.00 90.81 292 SER A CA 1
ATOM 2306 C C . SER A 1 292 ? -14.525 -14.247 35.292 1.00 90.81 292 SER A C 1
ATOM 2308 O O . SER A 1 292 ? -15.363 -15.106 35.009 1.00 90.81 292 SER A O 1
ATOM 2310 N N . ASN A 1 293 ? -14.076 -14.091 36.534 1.00 93.44 293 ASN A N 1
ATOM 2311 C CA . ASN A 1 293 ? -14.623 -14.802 37.689 1.00 93.44 293 ASN A CA 1
ATOM 2312 C C . ASN A 1 293 ? -15.962 -14.222 38.198 1.00 93.44 293 ASN A C 1
ATOM 2314 O O . ASN A 1 293 ? -16.510 -14.734 39.173 1.00 93.44 293 ASN A O 1
ATOM 2318 N N . ARG A 1 294 ? -16.503 -13.170 37.566 1.00 94.06 294 ARG A N 1
ATOM 2319 C CA . ARG A 1 294 ? -17.716 -12.477 38.014 1.00 94.06 294 ARG A CA 1
ATOM 2320 C C . ARG A 1 294 ? -18.926 -12.847 37.161 1.00 94.06 294 ARG A C 1
ATOM 2322 O O . ARG A 1 294 ? -18.913 -12.713 35.938 1.00 94.06 294 ARG A O 1
ATOM 2329 N N . ASN A 1 295 ? -19.994 -13.264 37.833 1.00 95.31 295 ASN A N 1
ATOM 2330 C CA . ASN A 1 295 ? -21.299 -13.539 37.240 1.00 95.31 295 ASN A CA 1
ATOM 2331 C C . ASN A 1 295 ? -22.341 -12.620 37.862 1.00 95.31 295 ASN A C 1
ATOM 2333 O O . ASN A 1 295 ? -22.303 -12.366 39.065 1.00 95.31 295 ASN A O 1
ATOM 2337 N N . GLU A 1 296 ? -23.274 -12.154 37.045 1.00 96.62 296 GLU A N 1
ATOM 2338 C CA . GLU A 1 296 ? -24.392 -11.337 37.488 1.00 96.62 296 GLU A CA 1
ATOM 2339 C C . GLU A 1 296 ? -25.698 -12.116 37.316 1.00 96.62 296 GLU A C 1
ATOM 2341 O O . GLU A 1 296 ? -25.940 -12.660 36.234 1.00 96.62 296 GLU A O 1
ATOM 2346 N N . PRO A 1 297 ? -26.527 -12.222 38.368 1.00 95.81 297 PRO A N 1
ATOM 2347 C CA . PRO A 1 297 ? -27.754 -13.003 38.317 1.00 95.81 297 PRO A CA 1
ATOM 2348 C C . PRO A 1 297 ? -28.811 -12.349 37.424 1.00 95.81 297 PRO A C 1
ATOM 2350 O O . PRO A 1 297 ? -28.790 -11.139 37.178 1.00 95.81 297 PRO A O 1
ATOM 2353 N N . TYR A 1 298 ? -29.763 -13.168 36.974 1.00 95.81 298 TYR A N 1
ATOM 2354 C CA . TYR A 1 298 ? -30.948 -12.726 36.245 1.00 95.81 298 TYR A CA 1
ATOM 2355 C C . TYR A 1 298 ? -31.659 -11.565 36.955 1.00 95.81 298 TYR A C 1
ATOM 2357 O O . TYR A 1 298 ? -31.751 -11.533 38.183 1.00 95.81 298 TYR A O 1
ATOM 2365 N N . ASN A 1 299 ? -32.172 -10.615 36.168 1.00 92.38 299 ASN A N 1
ATOM 2366 C CA . ASN A 1 299 ? -32.929 -9.446 36.617 1.00 92.38 299 ASN A CA 1
ATOM 2367 C C . ASN A 1 299 ? -32.143 -8.453 37.499 1.00 92.38 299 ASN A C 1
ATOM 2369 O O . ASN A 1 299 ? -32.706 -7.462 37.969 1.00 92.38 299 ASN A O 1
ATOM 2373 N N . LYS A 1 300 ? -30.833 -8.653 37.696 1.00 94.50 300 LYS A N 1
ATOM 2374 C CA . LYS A 1 300 ? -29.991 -7.655 38.357 1.00 94.50 300 LYS A CA 1
ATOM 2375 C C . LYS A 1 300 ? -29.826 -6.428 37.469 1.00 94.50 300 LYS A C 1
ATOM 2377 O O . LYS A 1 300 ? -29.441 -6.543 36.305 1.00 94.50 300 LYS A O 1
ATOM 2382 N N . THR A 1 301 ? -30.065 -5.251 38.039 1.00 93.81 301 THR A N 1
ATOM 2383 C CA . THR A 1 301 ? -29.732 -3.973 37.403 1.00 93.81 301 THR A CA 1
ATOM 2384 C C . THR A 1 301 ? -28.233 -3.723 37.512 1.00 93.81 301 THR A C 1
ATOM 2386 O O . THR A 1 301 ? -27.674 -3.710 38.610 1.00 93.81 301 THR A O 1
ATOM 2389 N N . LEU A 1 302 ? -27.589 -3.494 36.373 1.00 92.50 302 LEU A N 1
ATOM 2390 C CA . LEU A 1 302 ? -26.199 -3.070 36.275 1.00 92.50 302 LEU A CA 1
ATOM 2391 C C . LEU A 1 302 ? -26.140 -1.608 35.839 1.00 92.50 302 LEU A C 1
ATOM 2393 O O . LEU A 1 302 ? -26.975 -1.140 35.063 1.00 92.50 302 LEU A O 1
ATOM 2397 N N . GLN A 1 303 ? -25.140 -0.901 36.356 1.00 89.12 303 GLN A N 1
ATOM 2398 C CA . GLN A 1 303 ? -24.773 0.433 35.900 1.00 89.12 303 GLN A CA 1
ATOM 2399 C C . GLN A 1 303 ? -23.650 0.300 34.880 1.00 89.12 303 GLN A C 1
ATOM 2401 O O . GLN A 1 303 ? -22.731 -0.501 35.071 1.00 89.12 303 GLN A O 1
ATOM 2406 N N . PHE A 1 304 ? -23.715 1.093 33.822 1.00 91.00 304 PHE A N 1
ATOM 2407 C CA . PHE A 1 304 ? -22.735 1.127 32.750 1.00 91.00 304 PHE A CA 1
ATOM 2408 C C . PHE A 1 304 ? -22.229 2.550 32.569 1.00 91.00 304 PHE A C 1
ATOM 2410 O O . PHE A 1 304 ? -22.996 3.498 32.717 1.00 91.00 304 PHE A O 1
ATOM 2417 N N . ASP A 1 305 ? -20.946 2.692 32.259 1.00 79.75 305 ASP A N 1
ATOM 2418 C CA . ASP A 1 305 ? -20.288 3.986 32.035 1.00 79.75 305 ASP A CA 1
ATOM 2419 C C . ASP A 1 305 ? -19.690 4.113 30.624 1.00 79.75 305 ASP A C 1
ATOM 2421 O O . ASP A 1 305 ? -19.155 5.162 30.249 1.00 79.75 305 ASP A O 1
ATOM 2425 N N . ALA A 1 306 ? -19.782 3.049 29.824 1.00 76.06 306 ALA A N 1
ATOM 2426 C CA . ALA A 1 306 ? -19.378 3.050 28.433 1.00 76.06 306 ALA A CA 1
ATOM 2427 C C . ALA A 1 306 ? -19.984 1.887 27.638 1.00 76.06 306 ALA A C 1
ATOM 2429 O O . ALA A 1 306 ? -20.449 0.889 28.192 1.00 76.06 306 ALA A O 1
ATOM 2430 N N . TRP A 1 307 ? -19.894 1.978 26.315 1.00 83.19 307 TRP A N 1
ATOM 2431 C CA . TRP A 1 307 ? -20.088 0.860 25.402 1.00 83.19 307 TRP A CA 1
ATOM 2432 C C . TRP A 1 307 ? -19.033 0.858 24.290 1.00 83.19 307 TRP A C 1
ATOM 2434 O O . TRP A 1 307 ? -18.358 1.853 24.040 1.00 83.19 307 TRP A O 1
ATOM 2444 N N . THR A 1 308 ? -18.854 -0.282 23.635 1.00 76.56 308 THR A N 1
ATOM 2445 C CA . THR A 1 308 ? -17.989 -0.446 22.458 1.00 76.56 308 THR A CA 1
ATOM 2446 C C . THR A 1 308 ? -18.562 -1.528 21.543 1.00 76.56 308 THR A C 1
ATOM 2448 O O . THR A 1 308 ? -19.601 -2.114 21.854 1.00 76.56 308 THR A O 1
ATOM 2451 N N . THR A 1 309 ? -17.923 -1.797 20.409 1.00 75.38 309 THR A N 1
ATOM 2452 C CA . THR A 1 309 ? -18.261 -2.946 19.558 1.00 75.38 309 THR A CA 1
ATOM 2453 C C . THR A 1 309 ? -17.356 -4.142 19.865 1.00 75.38 309 THR A C 1
ATOM 2455 O O . THR A 1 309 ? -16.320 -3.997 20.496 1.00 75.38 309 THR A O 1
ATOM 2458 N N . GLY A 1 310 ? -17.736 -5.355 19.485 1.00 73.31 310 GLY A N 1
ATOM 2459 C CA . GLY A 1 310 ? -16.975 -6.566 19.794 1.00 73.31 310 GLY A CA 1
ATOM 2460 C C . GLY A 1 310 ? -17.482 -7.774 19.020 1.00 73.31 310 GLY A C 1
ATOM 2461 O O . GLY A 1 310 ? -18.046 -7.630 17.934 1.00 73.31 310 GLY A O 1
ATOM 2462 N N . GLU A 1 311 ? -17.282 -8.966 19.580 1.00 75.62 311 GLU A N 1
ATOM 2463 C CA . GLU A 1 311 ? -17.853 -10.197 19.028 1.00 75.62 311 GLU A CA 1
ATOM 2464 C C . GLU A 1 311 ? -19.382 -10.086 18.930 1.00 75.62 311 GLU A C 1
ATOM 2466 O O . GLU A 1 311 ? -20.035 -9.577 19.843 1.00 75.62 311 GLU A O 1
ATOM 2471 N N . THR A 1 312 ? -19.942 -10.510 17.795 1.00 78.69 312 THR A N 1
ATOM 2472 C CA . THR A 1 312 ? -21.380 -10.408 17.523 1.00 78.69 312 THR A CA 1
ATOM 2473 C C . THR A 1 312 ? -22.124 -11.562 18.174 1.00 78.69 312 THR A C 1
ATOM 2475 O O . THR A 1 312 ? -21.748 -12.719 18.007 1.00 78.69 312 THR A O 1
ATOM 2478 N N . VAL A 1 313 ? -23.195 -11.240 18.891 1.00 77.81 313 VAL A N 1
ATOM 2479 C CA . VAL A 1 313 ? -24.051 -12.187 19.604 1.00 77.81 313 VAL A CA 1
ATOM 2480 C C . VAL A 1 313 ? -25.489 -11.974 19.142 1.00 77.81 313 VAL A C 1
ATOM 2482 O O . VAL A 1 313 ? -25.891 -10.843 18.882 1.00 77.81 313 VAL A O 1
ATOM 2485 N N . THR A 1 314 ? -26.277 -13.040 19.025 1.00 78.19 314 THR A N 1
ATOM 2486 C CA . THR A 1 314 ? -27.711 -12.900 18.748 1.00 78.19 314 THR A CA 1
ATOM 2487 C C . THR A 1 314 ? -28.402 -12.254 19.946 1.00 78.19 314 THR A C 1
ATOM 2489 O O . THR A 1 314 ? -28.351 -12.785 21.056 1.00 78.19 314 THR A O 1
ATOM 2492 N N . ASP A 1 315 ? -29.033 -11.106 19.713 1.00 78.06 315 ASP A N 1
ATOM 2493 C CA . ASP A 1 315 ? -29.814 -10.375 20.703 1.00 78.06 315 ASP A CA 1
ATOM 2494 C C . ASP A 1 315 ? -30.973 -11.242 21.210 1.00 78.06 315 ASP A C 1
ATOM 2496 O O . ASP A 1 315 ? -31.782 -11.734 20.420 1.00 78.06 315 ASP A O 1
ATOM 2500 N N . LEU A 1 316 ? -31.042 -11.451 22.528 1.00 80.31 316 LEU A N 1
ATOM 2501 C CA . LEU A 1 316 ? -32.058 -12.311 23.144 1.00 80.31 316 LEU A CA 1
ATOM 2502 C C . LEU A 1 316 ? -33.472 -11.720 23.070 1.00 80.31 316 LEU A C 1
ATOM 2504 O O . LEU A 1 316 ? -34.443 -12.450 23.250 1.00 80.31 316 LEU A O 1
ATOM 2508 N N . TRP A 1 317 ? -33.592 -10.418 22.828 1.00 76.56 317 TRP A N 1
ATOM 2509 C CA . TRP A 1 317 ? -34.849 -9.677 22.809 1.00 76.56 317 TRP A CA 1
ATOM 2510 C C . TRP A 1 317 ? -35.400 -9.529 21.393 1.00 76.56 317 TRP A C 1
ATOM 2512 O O . TRP A 1 317 ? -36.606 -9.638 21.186 1.00 76.56 317 TRP A O 1
ATOM 2522 N N . LEU A 1 318 ? -34.519 -9.266 20.424 1.00 73.31 318 LEU A N 1
ATOM 2523 C CA . LEU A 1 318 ? -34.881 -8.963 19.036 1.00 73.31 318 LEU A CA 1
ATOM 2524 C C . LEU A 1 318 ? -34.594 -10.114 18.064 1.00 73.31 318 LEU A C 1
ATOM 2526 O O . LEU A 1 318 ? -35.060 -10.081 16.927 1.00 73.31 318 LEU A O 1
ATOM 2530 N N . GLY A 1 319 ? -33.804 -11.113 18.467 1.00 73.06 319 GLY A N 1
ATOM 2531 C CA . GLY A 1 319 ? -33.377 -12.216 17.598 1.00 73.06 319 GLY A CA 1
ATOM 2532 C C . GLY A 1 319 ? -32.406 -11.800 16.485 1.00 73.06 319 GLY A C 1
ATOM 2533 O O . GLY A 1 319 ? -32.069 -12.609 15.622 1.00 73.06 319 GLY A O 1
ATOM 2534 N N . THR A 1 320 ? -31.947 -10.547 16.483 1.00 63.97 320 THR A N 1
ATOM 2535 C CA . THR A 1 320 ? -31.031 -9.992 15.481 1.00 63.97 320 THR A CA 1
ATOM 2536 C C . THR A 1 320 ? -29.583 -10.011 15.971 1.00 63.97 320 THR A C 1
ATOM 2538 O O . THR A 1 320 ? -29.352 -9.908 17.173 1.00 63.97 320 THR A O 1
ATOM 2541 N N . PRO A 1 321 ? -28.578 -10.081 15.084 1.00 58.34 321 PRO A N 1
ATOM 2542 C CA . PRO A 1 321 ? -27.180 -9.938 15.489 1.00 58.34 321 PRO A CA 1
ATOM 2543 C C . PRO A 1 321 ? -26.901 -8.561 16.123 1.00 58.34 321 PRO A C 1
ATOM 2545 O O . PRO A 1 321 ? -27.186 -7.536 15.504 1.00 58.34 321 PRO A O 1
ATOM 2548 N N . ASP A 1 322 ? -26.301 -8.531 17.317 1.00 66.50 322 ASP A N 1
ATOM 2549 C CA . ASP A 1 322 ? -25.815 -7.318 17.988 1.00 66.50 322 ASP A CA 1
ATOM 2550 C C . ASP A 1 322 ? -24.320 -7.451 18.318 1.00 66.50 322 ASP A C 1
ATOM 2552 O O . ASP A 1 322 ? -23.860 -8.431 18.908 1.00 66.50 322 ASP A O 1
ATOM 2556 N N . SER A 1 323 ? -23.537 -6.453 17.917 1.00 78.50 323 SER A N 1
ATOM 2557 C CA . SER A 1 323 ? -22.097 -6.383 18.165 1.00 78.50 323 SER A CA 1
ATOM 2558 C C . SER A 1 323 ? -21.722 -5.461 19.324 1.00 78.50 323 SER A C 1
ATOM 2560 O O . SER A 1 323 ? -20.534 -5.221 19.526 1.00 78.50 323 SER A O 1
ATOM 2562 N N . ARG A 1 324 ? -22.677 -4.852 20.035 1.00 83.94 324 ARG A N 1
ATOM 2563 C CA . ARG A 1 324 ? -22.402 -3.888 21.109 1.00 83.94 324 ARG A CA 1
ATOM 2564 C C . ARG A 1 324 ? -22.120 -4.600 22.427 1.00 83.94 324 ARG A C 1
ATOM 2566 O O . ARG A 1 324 ? -22.772 -5.580 22.786 1.00 83.94 324 ARG A O 1
ATOM 2573 N N . TRP A 1 325 ? -21.182 -4.046 23.178 1.00 87.88 325 TRP A N 1
ATOM 2574 C CA . TRP A 1 325 ? -20.759 -4.508 24.493 1.00 87.88 325 TRP A CA 1
ATOM 2575 C C . TRP A 1 325 ? -20.778 -3.341 25.472 1.00 87.88 325 TRP A C 1
ATOM 2577 O O . TRP A 1 325 ? -20.273 -2.265 25.156 1.00 87.88 325 TRP A O 1
ATOM 2587 N N . PHE A 1 326 ? -21.347 -3.543 26.656 1.00 93.06 326 PHE A N 1
ATOM 2588 C CA . PHE A 1 326 ? -21.467 -2.523 27.698 1.00 93.06 326 PHE A CA 1
ATOM 2589 C C . PHE A 1 326 ? -20.405 -2.733 28.776 1.00 93.06 326 PHE A C 1
ATOM 2591 O O . PHE A 1 326 ? -20.157 -3.870 29.180 1.00 93.06 326 PHE A O 1
ATOM 2598 N N . ARG A 1 327 ? -19.776 -1.650 29.241 1.00 91.31 327 ARG A N 1
ATOM 2599 C CA . ARG A 1 327 ? -18.790 -1.681 30.327 1.00 91.31 327 ARG A CA 1
ATOM 2600 C C . ARG A 1 327 ? -19.479 -1.431 31.654 1.00 91.31 327 ARG A C 1
ATOM 2602 O O . ARG A 1 327 ? -20.150 -0.414 31.804 1.00 91.31 327 ARG A O 1
ATOM 2609 N N . VAL A 1 328 ? -19.310 -2.338 32.610 1.00 87.69 328 VAL A N 1
ATOM 2610 C CA . VAL A 1 328 ? -19.886 -2.188 33.951 1.00 87.69 328 VAL A CA 1
ATOM 2611 C C . VAL A 1 328 ? -19.167 -1.055 34.680 1.00 87.69 328 VAL A C 1
ATOM 2613 O O . VAL A 1 328 ? -17.943 -1.088 34.829 1.00 87.69 328 VAL A O 1
ATOM 2616 N N . ALA A 1 329 ? -19.935 -0.070 35.143 1.00 80.19 329 ALA A N 1
ATOM 2617 C CA . ALA A 1 329 ? -19.427 1.151 35.749 1.00 80.19 329 ALA A CA 1
ATOM 2618 C C . ALA A 1 329 ? -18.506 0.862 36.941 1.00 80.19 329 ALA A C 1
ATOM 2620 O O . ALA A 1 329 ? -18.779 -0.016 37.763 1.00 80.19 329 ALA A O 1
ATOM 2621 N N . GLY A 1 330 ? -17.399 1.604 37.020 1.00 74.75 330 GLY A N 1
ATOM 2622 C CA . GLY A 1 330 ? -16.384 1.409 38.062 1.00 74.75 330 GLY A CA 1
ATOM 2623 C C . GLY A 1 330 ? -15.545 0.138 37.888 1.00 74.75 330 GLY A C 1
ATOM 2624 O O . GLY A 1 330 ? -14.804 -0.235 38.795 1.00 74.75 330 GLY A O 1
ATOM 2625 N N . THR A 1 331 ? -15.641 -0.538 36.739 1.00 82.19 331 THR A N 1
ATOM 2626 C CA . THR A 1 331 ? -14.846 -1.730 36.423 1.00 82.19 331 THR A CA 1
ATOM 2627 C C . THR A 1 331 ? -14.274 -1.665 35.006 1.00 82.19 331 THR A C 1
ATOM 2629 O O . THR A 1 331 ? -14.653 -0.829 34.188 1.00 82.19 331 THR A O 1
ATOM 2632 N N . SER A 1 332 ? -13.370 -2.592 34.693 1.00 79.88 332 SER A N 1
ATOM 2633 C CA . SER A 1 332 ? -12.893 -2.852 33.330 1.00 79.88 332 SER A CA 1
ATOM 2634 C C . SER A 1 332 ? -13.654 -3.986 32.629 1.00 79.88 332 SER A C 1
ATOM 2636 O O . SER A 1 332 ? -13.223 -4.434 31.567 1.00 79.88 332 SER A O 1
ATOM 2638 N N . LEU A 1 333 ? -14.754 -4.469 33.218 1.00 80.38 333 LEU A N 1
ATOM 2639 C CA . LEU A 1 333 ? -15.474 -5.649 32.752 1.00 80.38 333 LEU A CA 1
ATOM 2640 C C . LEU A 1 333 ? -16.588 -5.296 31.763 1.00 80.38 333 LEU A C 1
ATOM 2642 O O . LEU A 1 333 ? -17.264 -4.276 31.894 1.00 80.38 333 LEU A O 1
ATOM 2646 N N . TRP A 1 334 ? -16.806 -6.191 30.804 1.00 92.69 334 TRP A N 1
ATOM 2647 C CA . TRP A 1 334 ? -17.731 -6.030 29.689 1.00 92.69 334 TRP A CA 1
ATOM 2648 C C . TRP A 1 334 ? -18.824 -7.093 29.694 1.00 92.69 334 TRP A C 1
ATOM 2650 O O . TRP A 1 334 ? -18.621 -8.218 30.150 1.00 92.69 334 TRP A O 1
ATOM 2660 N N . VAL A 1 335 ? -19.981 -6.758 29.137 1.00 95.00 335 VAL A N 1
ATOM 2661 C CA . VAL A 1 335 ? -21.091 -7.692 28.925 1.00 95.00 335 VAL A CA 1
ATOM 2662 C C . VAL A 1 335 ? -21.718 -7.456 27.546 1.00 95.00 335 VAL A C 1
ATOM 2664 O O . VAL A 1 335 ? -21.812 -6.298 27.130 1.00 95.00 335 VAL A O 1
ATOM 2667 N N . PRO A 1 336 ? -22.138 -8.503 26.810 1.00 93.81 336 PRO A N 1
ATOM 2668 C CA . PRO A 1 336 ? -22.866 -8.321 25.557 1.00 93.81 336 PRO A CA 1
ATOM 2669 C C . PRO A 1 336 ? -24.165 -7.549 25.791 1.00 93.81 336 PRO A C 1
ATOM 2671 O O . PRO A 1 336 ? -24.953 -7.919 26.662 1.00 93.81 336 PRO A O 1
ATOM 2674 N N . SER A 1 337 ? -24.412 -6.512 24.994 1.00 92.44 337 SER A N 1
ATOM 2675 C CA . SER A 1 337 ? -25.679 -5.760 25.026 1.00 92.44 337 SER A CA 1
ATOM 2676 C C . SER A 1 337 ? -26.889 -6.652 24.737 1.00 92.44 337 SER A C 1
ATOM 2678 O O . SER A 1 337 ? -27.909 -6.516 25.400 1.00 92.44 337 SER A O 1
ATOM 2680 N N . ALA A 1 338 ? -26.712 -7.648 23.863 1.00 88.25 338 ALA A N 1
ATOM 2681 C CA . ALA A 1 338 ? -27.655 -8.721 23.548 1.00 88.25 338 ALA A CA 1
ATOM 2682 C C . ALA A 1 338 ? -28.252 -9.427 24.779 1.00 88.25 338 ALA A C 1
ATOM 2684 O O . ALA A 1 338 ? -29.311 -10.046 24.691 1.00 88.25 338 ALA A O 1
ATOM 2685 N N . TYR A 1 339 ? -27.557 -9.381 25.922 1.00 93.00 339 TYR A N 1
ATOM 2686 C CA . TYR A 1 339 ? -27.957 -10.022 27.176 1.00 93.00 339 TYR A CA 1
ATOM 2687 C C . TYR A 1 339 ? -28.484 -9.036 28.220 1.00 93.00 339 TYR A C 1
ATOM 2689 O O . TYR A 1 339 ? -28.791 -9.438 29.343 1.00 93.00 339 TYR A O 1
ATOM 2697 N N . ILE A 1 340 ? -28.574 -7.753 27.881 1.00 93.19 340 ILE A N 1
ATOM 2698 C CA . ILE A 1 340 ? -28.984 -6.681 28.779 1.00 93.19 340 ILE A CA 1
ATOM 2699 C C . ILE A 1 340 ? -30.257 -6.035 28.240 1.00 93.19 340 ILE A C 1
ATOM 2701 O O . ILE A 1 340 ? -30.313 -5.582 27.103 1.00 93.19 340 ILE A O 1
ATOM 2705 N N . TRP A 1 341 ? -31.286 -5.959 29.076 1.00 83.94 341 TRP A N 1
ATOM 2706 C CA . TRP A 1 341 ? -32.477 -5.171 28.807 1.00 83.94 341 TRP A CA 1
ATOM 2707 C C . TRP A 1 341 ? -32.225 -3.716 29.202 1.00 83.94 341 TRP A C 1
ATOM 2709 O O . TRP A 1 341 ? -32.195 -3.374 30.388 1.00 83.94 341 TRP A O 1
ATOM 2719 N N . GLY A 1 342 ? -31.990 -2.874 28.203 1.00 77.25 342 GLY A N 1
ATOM 2720 C CA . GLY A 1 342 ? -31.651 -1.464 28.368 1.00 77.25 342 GLY A CA 1
ATOM 2721 C C . GLY A 1 342 ? -30.636 -1.035 27.317 1.00 77.25 342 GLY A C 1
ATOM 2722 O O . GLY A 1 342 ? -29.786 -1.819 26.904 1.00 77.25 342 GLY A O 1
ATOM 2723 N N . ASN A 1 343 ? -30.727 0.210 26.867 1.00 73.56 343 ASN A N 1
ATOM 2724 C CA . ASN A 1 343 ? -29.807 0.779 25.891 1.00 73.56 343 ASN A CA 1
ATOM 2725 C C . ASN A 1 343 ? -29.296 2.130 26.399 1.00 73.56 343 ASN A C 1
ATOM 2727 O O . ASN A 1 343 ? -30.001 2.798 27.162 1.00 73.56 343 ASN A O 1
ATOM 2731 N N . PRO A 1 344 ? -28.098 2.561 25.972 1.00 71.62 344 PRO A N 1
ATOM 2732 C CA . PRO A 1 344 ? -27.695 3.946 26.163 1.00 71.62 344 PRO A CA 1
ATOM 2733 C C . PRO A 1 344 ? -28.751 4.880 25.536 1.00 71.62 344 PRO A C 1
ATOM 2735 O O . PRO A 1 344 ? -29.336 4.517 24.510 1.00 71.62 344 PRO A O 1
ATOM 2738 N N . PRO A 1 345 ? -29.020 6.056 26.135 1.00 63.62 345 PRO A N 1
ATOM 2739 C CA . PRO A 1 345 ? -30.062 6.958 25.659 1.00 63.62 345 PRO A CA 1
ATOM 2740 C C . PRO A 1 345 ? -29.879 7.294 24.175 1.00 63.62 345 PRO A C 1
ATOM 2742 O O . PRO A 1 345 ? -28.796 7.685 23.734 1.00 63.62 345 PRO A O 1
ATOM 2745 N N . SER A 1 346 ? -30.951 7.134 23.398 1.00 42.38 346 SER A N 1
ATOM 2746 C CA . SER A 1 346 ? -30.988 7.461 21.976 1.00 42.38 346 SER A CA 1
ATOM 2747 C C . SER A 1 346 ? -31.042 8.981 21.790 1.00 42.38 346 SER A C 1
ATOM 2749 O O . SER A 1 346 ? -32.120 9.542 21.657 1.00 42.38 346 SER A O 1
ATOM 2751 N N . GLY A 1 347 ? -29.872 9.627 21.813 1.00 38.31 347 GLY A N 1
ATOM 2752 C CA . GLY A 1 347 ? -29.610 10.977 21.296 1.00 38.31 347 GLY A CA 1
ATOM 2753 C C . GLY A 1 347 ? -30.392 12.142 21.921 1.00 38.31 347 GLY A C 1
ATOM 2754 O O . GLY A 1 347 ? -31.527 12.400 21.547 1.00 38.31 347 GLY A O 1
ATOM 2755 N N . GLY A 1 348 ? -29.724 12.940 22.762 1.00 27.39 348 GLY A N 1
ATOM 2756 C CA . GLY A 1 348 ? -30.166 14.302 23.089 1.00 27.39 348 GLY A CA 1
ATOM 2757 C C . GLY A 1 348 ? -29.890 14.721 24.531 1.00 27.39 348 GLY A C 1
ATOM 2758 O O . GLY A 1 348 ? -30.531 14.225 25.445 1.00 27.39 348 GLY A O 1
ATOM 2759 N N . GLY A 1 349 ? -28.958 15.664 24.708 1.00 27.86 349 GLY A N 1
ATOM 2760 C CA . GLY A 1 349 ? -28.891 16.568 25.865 1.00 27.86 349 GLY A CA 1
ATOM 2761 C C . GLY A 1 349 ? -28.522 15.968 27.228 1.00 27.86 349 GLY A C 1
ATOM 2762 O O . GLY A 1 349 ? -29.363 15.436 27.938 1.00 27.86 349 GLY A O 1
ATOM 2763 N N . GLY A 1 350 ? -27.277 16.175 27.671 1.00 24.73 350 GLY A N 1
ATOM 2764 C CA . GLY A 1 350 ? -26.930 15.996 29.086 1.00 24.73 350 GLY A CA 1
ATOM 2765 C C . GLY A 1 350 ? -25.436 15.909 29.368 1.00 24.73 350 GLY A C 1
ATOM 2766 O O . GLY A 1 350 ? -24.851 14.840 29.270 1.00 24.73 350 GLY A O 1
ATOM 2767 N N . SER A 1 351 ? -24.833 17.058 29.700 1.00 25.81 351 SER A N 1
ATOM 2768 C CA . SER A 1 351 ? -23.566 17.217 30.442 1.00 25.81 351 SER A CA 1
ATOM 2769 C C . SER A 1 351 ? -22.450 16.198 30.155 1.00 25.81 351 SER A C 1
ATOM 2771 O O . SER A 1 351 ? -22.251 15.246 30.903 1.00 25.81 351 SER A O 1
ATOM 2773 N N . ALA A 1 352 ? -21.656 16.467 29.116 1.00 29.72 352 ALA A N 1
ATOM 2774 C CA . ALA A 1 352 ? -20.323 15.885 28.991 1.00 29.72 352 ALA A CA 1
ATOM 2775 C C . ALA A 1 352 ? -19.473 16.335 30.195 1.00 29.72 352 ALA A C 1
ATOM 2777 O O . ALA A 1 352 ? -19.276 17.546 30.344 1.00 29.72 352 ALA A O 1
ATOM 2778 N N . PRO A 1 353 ? -18.959 15.422 31.038 1.00 29.50 353 PRO A N 1
ATOM 2779 C CA . PRO A 1 353 ? -17.759 15.714 31.795 1.00 29.50 353 PRO A CA 1
ATOM 2780 C C . PRO A 1 353 ? -16.626 15.880 30.779 1.00 29.50 353 PRO A C 1
ATOM 2782 O O . PRO A 1 353 ? -16.520 15.121 29.813 1.00 29.50 353 PRO A O 1
ATOM 2785 N N . THR A 1 354 ? -15.827 16.915 30.990 1.00 32.34 354 THR A N 1
ATOM 2786 C CA . THR A 1 354 ? -14.523 17.160 30.376 1.00 32.34 354 THR A CA 1
ATOM 2787 C C . THR A 1 354 ? -13.810 15.856 30.004 1.00 32.34 354 THR A C 1
ATOM 2789 O O . THR A 1 354 ? -13.471 15.049 30.870 1.00 32.34 354 THR A O 1
ATOM 2792 N N . GLN A 1 355 ? -13.583 15.629 28.703 1.00 34.25 355 GLN A N 1
ATOM 2793 C CA . GLN A 1 355 ? -12.677 14.563 28.278 1.00 34.25 355 GLN A CA 1
ATOM 2794 C C . GLN A 1 355 ? -11.311 14.787 28.950 1.00 34.25 355 GLN A C 1
ATOM 2796 O O . GLN A 1 355 ? -10.847 15.932 28.996 1.00 34.25 355 GLN A O 1
ATOM 2801 N N . PRO A 1 356 ? -10.635 13.740 29.460 1.00 32.88 356 PRO A N 1
ATOM 2802 C CA . PRO A 1 356 ? -9.243 13.880 29.857 1.00 32.88 356 PRO A CA 1
ATOM 2803 C C . PRO A 1 356 ? -8.405 14.303 28.632 1.00 32.88 356 PRO A C 1
ATOM 2805 O O . PRO A 1 356 ? -8.706 13.864 27.518 1.00 32.88 356 PRO A O 1
ATOM 2808 N N . PRO A 1 357 ? -7.372 15.150 28.802 1.00 36.62 357 PRO A N 1
ATOM 2809 C CA . PRO A 1 357 ? -6.644 15.756 27.687 1.00 36.62 357 PRO A CA 1
ATOM 2810 C C . PRO A 1 357 ? -6.088 14.718 26.700 1.00 36.62 357 PRO A C 1
ATOM 2812 O O . PRO A 1 357 ? -5.443 13.755 27.100 1.00 36.62 357 PRO A O 1
ATOM 2815 N N . LEU A 1 358 ? -6.242 14.931 25.390 1.00 44.62 358 LEU A N 1
ATOM 2816 C CA . LEU A 1 358 ? -5.696 14.023 24.362 1.00 44.62 358 LEU A CA 1
ATOM 2817 C C . LEU A 1 358 ? -4.160 13.890 24.425 1.00 44.62 358 LEU A C 1
ATOM 2819 O O . LEU A 1 358 ? -3.605 12.864 24.029 1.00 44.62 358 LEU A O 1
ATOM 2823 N N . LEU A 1 359 ? -3.470 14.875 25.008 1.00 40.69 359 LEU A N 1
ATOM 2824 C CA . LEU A 1 359 ? -2.033 14.811 25.289 1.00 40.69 359 LEU A CA 1
ATOM 2825 C C . LEU A 1 359 ? -1.653 13.788 26.375 1.00 40.69 359 LEU A C 1
ATOM 2827 O O . LEU A 1 359 ? -0.535 13.280 26.325 1.00 40.69 359 LEU A O 1
ATOM 2831 N N . THR A 1 360 ? -2.540 13.442 27.318 1.00 39.38 360 THR A N 1
ATOM 2832 C CA . THR A 1 360 ? -2.260 12.383 28.311 1.00 39.38 360 THR A CA 1
ATOM 2833 C C . THR A 1 360 ? -2.573 10.980 27.792 1.00 39.38 360 THR A C 1
ATOM 2835 O O . THR A 1 360 ? -2.155 10.009 28.414 1.00 39.38 360 THR A O 1
ATOM 2838 N N . GLN A 1 361 ? -3.244 10.847 26.640 1.00 40.91 361 GLN A N 1
ATOM 2839 C CA . GLN A 1 361 ? -3.457 9.545 26.000 1.00 40.91 361 GLN A CA 1
ATOM 2840 C C . GLN A 1 361 ? -2.345 9.156 25.013 1.00 40.91 361 GLN A C 1
ATOM 2842 O O . GLN A 1 361 ? -2.113 7.958 24.860 1.00 40.91 361 GLN A O 1
ATOM 2847 N N . GLN A 1 362 ? -1.680 10.103 24.325 1.00 43.75 362 GLN A N 1
ATOM 2848 C CA . GLN A 1 362 ? -0.746 9.757 23.227 1.00 43.75 362 GLN A CA 1
ATOM 2849 C C . GLN A 1 362 ? 0.539 10.617 23.085 1.00 43.75 362 GLN A C 1
ATOM 2851 O O . GLN A 1 362 ? 1.269 10.435 22.108 1.00 43.75 362 GLN A O 1
ATOM 2856 N N . GLU A 1 363 ? 0.859 11.495 24.048 1.00 44.12 363 GLU A N 1
ATOM 2857 C CA . GLU A 1 363 ? 2.031 12.403 24.041 1.00 44.12 363 GLU A CA 1
ATOM 2858 C C . GLU A 1 363 ? 2.145 13.324 22.795 1.00 44.12 363 GLU A C 1
ATOM 2860 O O . GLU A 1 363 ? 1.435 13.188 21.798 1.00 44.12 363 GLU A O 1
ATOM 2865 N N . ALA A 1 364 ? 3.079 14.287 22.806 1.00 40.81 364 ALA A N 1
ATOM 2866 C CA . ALA A 1 364 ? 3.349 15.173 21.659 1.00 40.81 364 ALA A CA 1
ATOM 2867 C C . ALA A 1 364 ? 3.715 14.397 20.369 1.00 40.81 364 ALA A C 1
ATOM 2869 O O . ALA A 1 364 ? 3.503 14.875 19.253 1.00 40.81 364 ALA A O 1
ATOM 2870 N N . ARG A 1 365 ? 4.199 13.154 20.511 1.00 44.00 365 ARG A N 1
ATOM 2871 C CA . ARG A 1 365 ? 4.524 12.229 19.413 1.00 44.00 365 ARG A CA 1
ATOM 2872 C C . ARG A 1 365 ? 3.332 11.833 18.542 1.00 44.00 365 ARG A C 1
ATOM 2874 O O . ARG A 1 365 ? 3.543 11.527 17.367 1.00 44.00 365 ARG A O 1
ATOM 2881 N N . TYR A 1 366 ? 2.107 11.865 19.065 1.00 46.81 366 TYR A N 1
ATOM 2882 C CA . TYR A 1 366 ? 0.895 11.675 18.262 1.00 46.81 366 TYR A CA 1
ATOM 2883 C C . TYR A 1 366 ? 0.778 12.704 17.132 1.00 46.81 366 TYR A C 1
ATOM 2885 O O . TYR A 1 366 ? 0.423 12.372 16.000 1.00 46.81 366 TYR A O 1
ATOM 2893 N N . PHE A 1 367 ? 1.134 13.953 17.429 1.00 48.03 367 PHE A N 1
ATOM 2894 C CA . PHE A 1 367 ? 1.024 15.076 16.506 1.00 48.03 367 PHE A CA 1
ATOM 2895 C C . PHE A 1 367 ? 2.191 15.109 15.503 1.00 48.03 367 PHE A C 1
ATOM 2897 O O . PHE A 1 367 ? 1.978 15.431 14.333 1.00 48.03 367 PHE A O 1
ATOM 2904 N N . LEU A 1 368 ? 3.388 14.684 15.931 1.00 41.88 368 LEU A N 1
ATOM 2905 C CA . LEU A 1 368 ? 4.616 14.633 15.120 1.00 41.88 368 LEU A CA 1
ATOM 2906 C C . LEU A 1 368 ? 4.620 13.530 14.044 1.00 41.88 368 LEU A C 1
ATOM 2908 O O . LEU A 1 368 ? 5.324 13.651 13.046 1.00 41.88 368 LEU A O 1
ATOM 2912 N N . ASN A 1 369 ? 3.839 12.459 14.228 1.00 43.12 369 ASN A N 1
ATOM 2913 C CA . ASN A 1 369 ? 3.830 11.286 13.340 1.00 43.12 369 ASN A CA 1
ATOM 2914 C C . ASN A 1 369 ? 2.672 11.268 12.321 1.00 43.12 369 ASN A C 1
ATOM 2916 O O . ASN A 1 369 ? 2.523 10.286 11.589 1.00 43.12 369 ASN A O 1
ATOM 2920 N N . ARG A 1 370 ? 1.829 12.310 12.266 1.00 45.47 370 ARG A N 1
ATOM 2921 C CA . ARG A 1 370 ? 0.678 12.355 11.349 1.00 45.47 370 ARG A CA 1
ATOM 2922 C C . ARG A 1 370 ? 1.093 12.817 9.938 1.00 45.47 370 ARG A C 1
ATOM 2924 O O . ARG A 1 370 ? 1.587 13.934 9.789 1.00 45.47 370 ARG A O 1
ATOM 2931 N N . PRO A 1 371 ? 0.841 12.022 8.878 1.00 40.81 371 PRO A N 1
ATOM 2932 C CA . PRO A 1 371 ? 0.884 12.530 7.512 1.00 40.81 371 PRO A CA 1
ATOM 2933 C C . PRO A 1 371 ? -0.256 13.537 7.286 1.00 40.81 371 PRO A C 1
ATOM 2935 O O . PRO A 1 371 ? -1.352 13.377 7.821 1.00 40.81 371 PRO A O 1
ATOM 2938 N N . GLN A 1 372 ? 0.030 14.574 6.493 1.00 43.69 372 GLN A N 1
ATOM 2939 C CA . GLN A 1 372 ? -0.868 15.675 6.113 1.00 43.69 372 GLN A CA 1
ATOM 2940 C C . GLN A 1 372 ? -2.306 15.173 5.865 1.00 43.69 372 GLN A C 1
ATOM 2942 O O . GLN A 1 372 ? -2.507 14.234 5.094 1.00 43.69 372 GLN A O 1
ATOM 2947 N N . PHE A 1 373 ? -3.294 15.768 6.541 1.00 40.72 373 PHE A N 1
ATOM 2948 C CA . PHE A 1 373 ? -4.702 15.366 6.495 1.00 40.72 373 PHE A CA 1
ATOM 2949 C C . PHE A 1 373 ? -5.228 15.197 5.055 1.00 40.72 373 PHE A C 1
ATOM 2951 O O . PHE A 1 373 ? -5.377 16.165 4.319 1.00 40.72 373 PHE A O 1
ATOM 2958 N N . TYR A 1 374 ? -5.604 13.971 4.681 1.00 34.84 374 TYR A N 1
ATOM 2959 C CA . TYR A 1 374 ? -6.504 13.696 3.554 1.00 34.84 374 TYR A CA 1
ATOM 2960 C C . TYR A 1 374 ? -7.733 12.963 4.104 1.00 34.84 374 TYR A C 1
ATOM 2962 O O . TYR A 1 374 ? -7.715 11.745 4.280 1.00 34.84 374 TYR A O 1
ATOM 2970 N N . GLY A 1 375 ? -8.779 13.722 4.437 1.00 28.12 375 GLY A N 1
ATOM 2971 C CA . GLY A 1 375 ? -10.079 13.214 4.884 1.00 28.12 375 GLY A CA 1
ATOM 2972 C C . GLY A 1 375 ? -11.125 13.220 3.763 1.00 28.12 375 GLY A C 1
ATOM 2973 O O . GLY A 1 375 ? -11.089 14.057 2.864 1.00 28.12 375 GLY A O 1
ATOM 2974 N N . ALA A 1 376 ? -12.053 12.267 3.836 1.00 26.36 376 ALA A N 1
ATOM 2975 C CA . ALA A 1 376 ? -12.936 11.730 2.794 1.00 26.36 376 ALA A CA 1
ATOM 2976 C C . ALA A 1 376 ? -14.017 12.652 2.170 1.00 26.36 376 ALA A C 1
ATOM 2978 O O . ALA A 1 376 ? -15.026 12.152 1.685 1.00 26.36 376 ALA A O 1
ATOM 2979 N N . SER A 1 377 ? -13.829 13.972 2.116 1.00 28.75 377 SER A N 1
ATOM 2980 C CA . SER A 1 377 ? -14.756 14.888 1.420 1.00 28.75 377 SER A CA 1
ATOM 2981 C C . SER A 1 377 ? -14.071 15.871 0.465 1.00 28.75 377 SER A C 1
ATOM 2983 O O . SER A 1 377 ? -14.697 16.826 0.027 1.00 28.75 377 SER A O 1
ATOM 2985 N N . GLY A 1 378 ? -12.795 15.643 0.136 1.00 40.81 378 GLY A N 1
ATOM 2986 C CA . GLY A 1 378 ? -11.997 16.568 -0.667 1.00 40.81 378 GLY A CA 1
ATOM 2987 C C . GLY A 1 378 ? -11.629 17.821 0.128 1.00 40.81 378 GLY A C 1
ATOM 2988 O O . GLY A 1 378 ? -12.469 18.669 0.404 1.00 40.81 378 GLY A O 1
ATOM 2989 N N . ASN A 1 379 ? -10.355 17.964 0.493 1.00 35.44 379 ASN A N 1
ATOM 2990 C CA . ASN A 1 379 ? -9.837 19.257 0.928 1.00 35.44 379 ASN A CA 1
ATOM 2991 C C . ASN A 1 379 ? -8.386 19.444 0.467 1.00 35.44 379 ASN A C 1
ATOM 2993 O O . ASN A 1 379 ? -7.481 18.744 0.913 1.00 35.44 379 ASN A O 1
ATOM 2997 N N . GLY A 1 380 ? -8.197 20.340 -0.501 1.00 39.41 380 GLY A N 1
ATOM 2998 C CA . GLY A 1 380 ? -7.567 21.647 -0.284 1.00 39.41 380 GLY A CA 1
ATOM 2999 C C . GLY A 1 380 ? -6.218 21.777 0.427 1.00 39.41 380 GLY A C 1
ATOM 3000 O O . GLY A 1 380 ? -5.851 22.908 0.724 1.00 39.41 380 GLY A O 1
ATOM 3001 N N . TYR A 1 381 ? -5.446 20.716 0.667 1.00 35.03 381 TYR A N 1
ATOM 3002 C CA . TYR A 1 381 ? -4.030 20.882 1.016 1.00 35.03 381 TYR A CA 1
ATOM 3003 C C . TYR A 1 381 ? -3.216 21.087 -0.256 1.00 35.03 381 TYR A C 1
ATOM 3005 O O . TYR A 1 381 ? -2.811 20.148 -0.941 1.00 35.03 381 TYR A O 1
ATOM 3013 N N . ALA A 1 382 ? -2.997 22.350 -0.597 1.00 36.34 382 ALA A N 1
ATOM 3014 C CA . ALA A 1 382 ? -2.092 22.702 -1.666 1.00 36.34 382 ALA A CA 1
ATOM 3015 C C . ALA A 1 382 ? -0.642 22.468 -1.223 1.00 36.34 382 ALA A C 1
ATOM 3017 O O . ALA A 1 382 ? -0.173 23.016 -0.224 1.00 36.34 382 ALA A O 1
ATOM 3018 N N . LYS A 1 383 ? 0.096 21.679 -2.011 1.00 37.91 383 LYS A N 1
ATOM 3019 C CA . LYS A 1 383 ? 1.557 21.795 -2.051 1.00 37.91 383 LYS A CA 1
ATOM 3020 C C . LYS A 1 383 ? 1.932 23.259 -2.304 1.00 37.91 383 LYS A C 1
ATOM 3022 O O . LYS A 1 383 ? 1.201 23.966 -2.989 1.00 37.91 383 LYS A O 1
ATOM 3027 N N . HIS A 1 384 ? 3.086 23.652 -1.772 1.00 34.00 384 HIS A N 1
ATOM 3028 C CA . HIS A 1 384 ? 3.843 24.876 -2.057 1.00 34.00 384 HIS A CA 1
ATOM 3029 C C . HIS A 1 384 ? 3.247 25.774 -3.169 1.00 34.00 384 HIS A C 1
ATOM 3031 O O . HIS A 1 384 ? 3.281 25.410 -4.343 1.00 34.00 384 HIS A O 1
ATOM 3037 N N . GLY A 1 385 ? 2.734 26.957 -2.811 1.00 34.75 385 GLY A N 1
ATOM 3038 C CA . GLY A 1 385 ? 2.366 27.995 -3.786 1.00 34.75 385 GLY A CA 1
ATOM 3039 C C . GLY A 1 385 ? 1.002 27.878 -4.486 1.00 34.75 385 GLY A C 1
ATOM 3040 O O . GLY A 1 385 ? 0.818 28.543 -5.499 1.00 34.75 385 GLY A O 1
ATOM 3041 N N . PHE A 1 386 ? 0.039 27.101 -3.978 1.00 32.41 386 PHE A N 1
ATOM 3042 C CA . PHE A 1 386 ? -1.326 27.063 -4.533 1.00 32.41 386 PHE A CA 1
ATOM 3043 C C . PHE A 1 386 ? -2.412 27.283 -3.465 1.00 32.41 386 PHE A C 1
ATOM 3045 O O . PHE A 1 386 ? -2.221 26.967 -2.295 1.00 32.41 386 PHE A O 1
ATOM 3052 N N . GLY A 1 387 ? -3.552 27.851 -3.866 1.00 38.19 387 GLY A N 1
ATOM 3053 C CA . GLY A 1 387 ? -4.817 27.820 -3.121 1.00 38.19 387 GLY A CA 1
ATOM 3054 C C . GLY A 1 387 ? -5.736 26.725 -3.678 1.00 38.19 387 GLY A C 1
ATOM 3055 O O . GLY A 1 387 ? -5.541 26.257 -4.799 1.00 38.19 387 GLY A O 1
ATOM 3056 N N . SER A 1 388 ? -6.732 26.286 -2.906 1.00 36.84 388 SER A N 1
ATOM 3057 C CA . SER A 1 388 ? -7.745 25.325 -3.372 1.00 36.84 388 SER A CA 1
ATOM 3058 C C . SER A 1 388 ? -8.600 25.926 -4.500 1.00 36.84 388 SER A C 1
ATOM 3060 O O . SER A 1 388 ? -9.186 26.994 -4.332 1.00 36.84 388 SER A O 1
ATOM 3062 N N . SER A 1 389 ? -8.733 25.225 -5.633 1.00 35.88 389 SER A N 1
ATOM 3063 C CA . SER A 1 389 ? -9.518 25.658 -6.805 1.00 35.88 389 SER A CA 1
ATOM 3064 C C . SER A 1 389 ? -11.040 25.567 -6.624 1.00 35.88 389 SER A C 1
ATOM 3066 O O . SER A 1 389 ? -11.784 25.877 -7.550 1.00 35.88 389 SER A O 1
ATOM 3068 N N . ILE A 1 390 ? -11.523 25.154 -5.449 1.00 35.19 390 ILE A N 1
ATOM 3069 C CA . ILE A 1 390 ? -12.960 25.009 -5.150 1.00 35.19 390 ILE A CA 1
ATOM 3070 C C . ILE A 1 390 ? -13.660 26.374 -4.991 1.00 35.19 390 ILE A C 1
ATOM 3072 O O . ILE A 1 390 ? -14.877 26.440 -5.099 1.00 35.19 390 ILE A O 1
ATOM 3076 N N . ASN A 1 391 ? -12.913 27.472 -4.811 1.00 33.47 391 ASN A N 1
ATOM 3077 C CA . ASN A 1 391 ? -13.480 28.820 -4.656 1.00 33.47 391 ASN A CA 1
ATOM 3078 C C . ASN A 1 391 ? -13.109 29.794 -5.790 1.00 33.47 391 ASN A C 1
ATOM 3080 O O . ASN A 1 391 ? -13.155 31.010 -5.609 1.00 33.47 391 ASN A O 1
ATOM 3084 N N . GLY A 1 392 ? -12.677 29.273 -6.946 1.00 34.41 392 GLY A N 1
ATOM 3085 C CA . GLY A 1 392 ? -12.446 30.067 -8.160 1.00 34.41 392 GLY A CA 1
ATOM 3086 C C . GLY A 1 392 ? -11.406 31.193 -8.057 1.00 34.41 392 GLY A C 1
ATOM 3087 O O . GLY A 1 392 ? -11.272 31.969 -8.998 1.00 34.41 392 GLY A O 1
ATOM 3088 N N . THR A 1 393 ? -10.658 31.317 -6.954 1.00 35.72 393 THR A N 1
ATOM 3089 C CA . THR A 1 393 ? -9.712 32.421 -6.752 1.00 35.72 393 THR A CA 1
ATOM 3090 C C . THR A 1 393 ? -8.370 31.938 -6.215 1.00 35.72 393 THR A C 1
ATOM 3092 O O . THR A 1 393 ? -8.260 31.240 -5.212 1.00 35.72 393 THR A O 1
ATOM 3095 N N . ASN A 1 394 ? -7.319 32.343 -6.924 1.00 36.94 394 ASN A N 1
ATOM 3096 C CA . ASN A 1 394 ? -5.921 31.982 -6.707 1.00 36.94 394 ASN A CA 1
ATOM 3097 C C . ASN A 1 394 ? -5.241 32.931 -5.689 1.00 36.94 394 ASN A C 1
ATOM 3099 O O . ASN A 1 394 ? -4.107 33.365 -5.897 1.00 36.94 394 ASN A O 1
ATOM 3103 N N . ARG A 1 395 ? -5.951 33.344 -4.623 1.00 36.31 395 ARG A N 1
ATOM 3104 C CA . ARG A 1 395 ? -5.416 34.278 -3.612 1.00 36.31 395 ARG A CA 1
ATOM 3105 C C . ARG A 1 395 ? -4.908 33.551 -2.362 1.00 36.31 395 ARG A C 1
ATOM 3107 O O . ARG A 1 395 ? -5.501 32.604 -1.863 1.00 36.31 395 ARG A O 1
ATOM 3114 N N . TYR A 1 396 ? -3.737 34.010 -1.940 1.00 42.12 396 TYR A N 1
ATOM 3115 C CA . TYR A 1 396 ? -2.724 33.350 -1.126 1.00 42.12 396 TYR A CA 1
ATOM 3116 C C . TYR A 1 396 ? -2.969 33.417 0.401 1.00 42.12 396 TYR A C 1
ATOM 3118 O O . TYR A 1 396 ? -3.578 34.350 0.907 1.00 42.12 396 TYR A O 1
ATOM 3126 N N . ARG A 1 397 ? -2.345 32.468 1.121 1.00 39.03 397 ARG A N 1
ATOM 3127 C CA . ARG A 1 397 ? -1.935 32.477 2.551 1.00 39.03 397 ARG A CA 1
ATOM 3128 C C . ARG A 1 397 ? -2.988 32.308 3.661 1.00 39.03 397 ARG A C 1
ATOM 3130 O O . ARG A 1 397 ? -2.659 31.656 4.645 1.00 39.03 397 ARG A O 1
ATOM 3137 N N . GLU A 1 398 ? -4.222 32.788 3.539 1.00 40.06 398 GLU A N 1
ATOM 3138 C CA . GLU A 1 398 ? -5.113 32.907 4.722 1.00 40.06 398 GLU A CA 1
ATOM 3139 C C . GLU A 1 398 ? -5.996 31.687 5.062 1.00 40.06 398 GLU A C 1
ATOM 3141 O O . GLU A 1 398 ? -6.740 31.714 6.041 1.00 40.06 398 GLU A O 1
ATOM 3146 N N . GLY A 1 399 ? -5.935 30.601 4.287 1.00 48.84 399 GLY A N 1
ATOM 3147 C CA . GLY A 1 399 ? -6.845 29.460 4.464 1.00 48.84 399 GLY A CA 1
ATOM 3148 C C . GLY A 1 399 ? -6.370 28.366 5.427 1.00 48.84 399 GLY A C 1
ATOM 3149 O O . GLY A 1 399 ? -7.196 27.684 6.027 1.00 48.84 399 GLY A O 1
ATOM 3150 N N . ASN A 1 400 ? -5.060 28.152 5.576 1.00 57.19 400 ASN A N 1
ATOM 3151 C CA . ASN A 1 400 ? -4.551 26.882 6.116 1.00 57.19 400 ASN A CA 1
ATOM 3152 C C . ASN A 1 400 ? -4.899 26.659 7.598 1.00 57.19 400 ASN A C 1
ATOM 3154 O O . ASN A 1 400 ? -5.412 25.595 7.939 1.00 57.19 400 ASN A O 1
ATOM 3158 N N . CYS A 1 401 ? -4.697 27.667 8.455 1.00 64.56 401 CYS A N 1
ATOM 3159 C CA . CYS A 1 401 ? -4.993 27.583 9.893 1.00 64.56 401 CYS A CA 1
ATOM 3160 C C . CYS A 1 401 ? -6.493 27.436 10.174 1.00 64.56 401 CYS A C 1
ATOM 3162 O O . CYS A 1 401 ? -6.896 26.613 10.994 1.00 64.56 401 CYS A O 1
ATOM 3164 N N . THR A 1 402 ? -7.335 28.141 9.415 1.00 65.19 402 THR A N 1
ATOM 3165 C CA . THR A 1 402 ? -8.796 27.998 9.460 1.00 65.19 402 THR A CA 1
ATOM 3166 C C . THR A 1 402 ? -9.234 26.580 9.093 1.00 65.19 402 THR A C 1
ATOM 3168 O O . THR A 1 402 ? -10.012 25.970 9.825 1.00 65.19 402 THR A O 1
ATOM 3171 N N . TRP A 1 403 ? -8.729 26.021 7.988 1.00 63.12 403 TRP A N 1
ATOM 3172 C CA . TRP A 1 403 ? -9.080 24.661 7.563 1.00 63.12 403 TRP A CA 1
ATOM 3173 C C . TRP A 1 403 ? -8.594 23.595 8.542 1.00 63.12 403 TRP A C 1
ATOM 3175 O O . TRP A 1 403 ? -9.310 22.624 8.793 1.00 63.12 403 TRP A O 1
ATOM 3185 N N . TYR A 1 404 ? -7.407 23.793 9.113 1.00 66.94 404 TYR A N 1
ATOM 3186 C CA . TYR A 1 404 ? -6.862 22.929 10.149 1.00 66.94 404 TYR A CA 1
ATOM 3187 C C . TYR A 1 404 ? -7.772 22.899 11.385 1.00 66.94 404 TYR A C 1
ATOM 3189 O O . TYR A 1 404 ? -8.212 21.825 11.798 1.00 66.94 404 TYR A O 1
ATOM 3197 N N . ALA A 1 405 ? -8.136 24.071 11.912 1.00 67.56 405 ALA A N 1
ATOM 3198 C CA . ALA A 1 405 ? -9.030 24.184 13.060 1.00 67.56 405 ALA A CA 1
ATOM 3199 C C . ALA A 1 405 ? -10.419 23.576 12.773 1.00 67.56 405 ALA A C 1
ATOM 3201 O O . ALA A 1 405 ? -10.954 22.845 13.603 1.00 67.56 405 ALA A O 1
ATOM 3202 N N . PHE A 1 406 ? -10.968 23.774 11.566 1.00 64.50 406 PHE A N 1
ATOM 3203 C CA . PHE A 1 406 ? -12.223 23.141 11.127 1.00 64.50 406 PHE A CA 1
ATOM 3204 C C . PHE A 1 406 ? -12.156 21.612 11.138 1.00 64.50 406 PHE A C 1
ATOM 3206 O O . PHE A 1 406 ? -13.068 20.947 11.630 1.00 64.50 406 PHE A O 1
ATOM 3213 N N . GLY A 1 407 ? -11.097 21.041 10.560 1.00 58.81 407 GLY A N 1
ATOM 3214 C CA . GLY A 1 407 ? -10.895 19.595 10.551 1.00 58.81 407 GLY A CA 1
ATOM 3215 C C . GLY A 1 407 ? -10.781 19.046 11.969 1.00 58.81 407 GLY A C 1
ATOM 3216 O O . GLY A 1 407 ? -11.417 18.047 12.298 1.00 58.81 407 GLY A O 1
ATOM 3217 N N . ARG A 1 408 ? -10.035 19.746 12.825 1.00 64.94 408 ARG A N 1
ATOM 3218 C CA . ARG A 1 408 ? -9.788 19.325 14.200 1.00 64.94 408 ARG A CA 1
ATOM 3219 C C . ARG A 1 408 ? -11.035 19.402 15.084 1.00 64.94 408 ARG A C 1
ATOM 3221 O O . ARG A 1 408 ? -11.286 18.466 15.834 1.00 64.94 408 ARG A O 1
ATOM 3228 N N . LEU A 1 409 ? -11.874 20.426 14.926 1.00 59.72 409 LEU A N 1
ATOM 3229 C CA . LEU A 1 409 ? -13.180 20.498 15.594 1.00 59.72 409 LEU A CA 1
ATOM 3230 C C . LEU A 1 409 ? -14.070 19.293 15.240 1.00 59.72 409 LEU A C 1
ATOM 3232 O O . LEU A 1 409 ? -14.653 18.694 16.140 1.00 59.72 409 LEU A O 1
ATOM 3236 N N . LYS A 1 410 ? -14.098 18.865 13.966 1.00 54.56 410 LYS A N 1
ATOM 3237 C CA . LYS A 1 410 ? -14.822 17.643 13.555 1.00 54.56 410 LYS A CA 1
ATOM 3238 C C . LYS A 1 410 ? -14.273 16.383 14.216 1.00 54.56 410 LYS A C 1
ATOM 3240 O O . LYS A 1 410 ? -15.054 15.528 14.620 1.00 54.56 410 LYS A O 1
ATOM 3245 N N . GLU A 1 411 ? -12.950 16.252 14.325 1.00 50.53 411 GLU A N 1
ATOM 3246 C CA . GLU A 1 411 ? -12.329 15.109 15.013 1.00 50.53 411 GLU A CA 1
ATOM 3247 C C . GLU A 1 411 ? -12.701 15.048 16.496 1.00 50.53 411 GLU A C 1
ATOM 3249 O O . GLU A 1 411 ? -12.845 13.963 17.053 1.00 50.53 411 GLU A O 1
ATOM 3254 N N . LEU A 1 412 ? -12.871 16.209 17.125 1.00 51.94 412 LEU A N 1
ATOM 3255 C CA . LEU A 1 412 ? -13.298 16.335 18.515 1.00 51.94 412 LEU A CA 1
ATOM 3256 C C . LEU A 1 412 ? -14.818 16.155 18.692 1.00 51.94 412 LEU A C 1
ATOM 3258 O O . LEU A 1 412 ? -15.324 16.260 19.806 1.00 51.94 412 LEU A O 1
ATOM 3262 N N . GLY A 1 413 ? -15.547 15.854 17.612 1.00 50.97 413 GLY A N 1
ATOM 3263 C CA . GLY A 1 413 ? -16.992 15.633 17.635 1.00 50.97 413 GLY A CA 1
ATOM 3264 C C . GLY A 1 413 ? -17.823 16.916 17.611 1.00 50.97 413 GLY A C 1
ATOM 3265 O O . GLY A 1 413 ? -19.039 16.846 17.770 1.00 50.97 413 GLY A O 1
ATOM 3266 N N . PHE A 1 414 ? -17.199 18.075 17.387 1.00 51.19 414 PHE A N 1
ATOM 3267 C CA . PHE A 1 414 ? -17.900 19.340 17.193 1.00 51.19 414 PHE A CA 1
ATOM 3268 C C . PHE A 1 414 ? -18.289 19.526 15.727 1.00 51.19 414 PHE A C 1
ATOM 3270 O O . PHE A 1 414 ? -17.583 19.109 14.806 1.00 51.19 414 PHE A O 1
ATOM 3277 N N . ASN A 1 415 ? -19.395 20.222 15.492 1.00 56.88 415 ASN A N 1
ATOM 3278 C CA . ASN A 1 415 ? -19.730 20.725 14.172 1.00 56.88 415 ASN A CA 1
ATOM 3279 C C . ASN A 1 415 ? -19.113 22.132 14.010 1.00 56.88 415 ASN A C 1
ATOM 3281 O O . ASN A 1 415 ? -19.514 23.059 14.707 1.00 56.88 415 ASN A O 1
ATOM 3285 N N . PRO A 1 416 ? -18.141 22.339 13.101 1.00 55.88 416 PRO A N 1
ATOM 3286 C CA . PRO A 1 416 ? -17.449 23.625 12.970 1.00 55.88 416 PRO A CA 1
ATOM 3287 C C . PRO A 1 416 ? -18.358 24.792 12.574 1.00 55.88 416 PRO A C 1
ATOM 3289 O O . PRO A 1 416 ? -18.040 25.947 12.849 1.00 55.88 416 PRO A O 1
ATOM 3292 N N . TYR A 1 417 ? -19.493 24.498 11.933 1.00 55.47 417 TYR A N 1
ATOM 3293 C CA . TYR A 1 417 ? -20.491 25.506 11.581 1.00 55.47 417 TYR A CA 1
ATOM 3294 C C . TYR A 1 417 ? -21.259 26.036 12.804 1.00 55.47 417 TYR A C 1
ATOM 3296 O O . TYR A 1 417 ? -21.888 27.087 12.706 1.00 55.47 417 TYR A O 1
ATOM 3304 N N . ASP A 1 418 ? -21.156 25.364 13.957 1.00 53.47 418 ASP A N 1
ATOM 3305 C CA . ASP A 1 418 ? -21.680 25.860 15.234 1.00 53.47 418 ASP A CA 1
ATOM 3306 C C . ASP A 1 418 ? -20.758 26.899 15.879 1.00 53.47 418 ASP A C 1
ATOM 3308 O O . ASP A 1 418 ? -21.158 27.581 16.814 1.00 53.47 418 ASP A O 1
ATOM 3312 N N . VAL A 1 419 ? -19.541 27.073 15.357 1.00 53.03 419 VAL A N 1
ATOM 3313 C CA . VAL A 1 419 ? -18.573 28.048 15.871 1.00 53.03 419 VAL A CA 1
ATOM 3314 C C . VAL A 1 419 ? -18.604 29.347 15.048 1.00 53.03 419 VAL A C 1
ATOM 3316 O O . VAL A 1 419 ? -18.410 30.423 15.613 1.00 53.03 419 VAL A O 1
ATOM 3319 N N . ILE A 1 420 ? -18.861 29.291 13.724 1.00 55.84 420 ILE A N 1
ATOM 3320 C CA . ILE A 1 420 ? -18.697 30.448 12.809 1.00 55.84 420 ILE A CA 1
ATOM 3321 C C . ILE A 1 420 ? -19.631 30.409 11.583 1.00 55.84 420 ILE A C 1
ATOM 3323 O O . ILE A 1 420 ? -19.921 29.350 11.028 1.00 55.84 420 ILE A O 1
ATOM 3327 N N . ILE A 1 421 ? -20.038 31.587 11.086 1.00 44.19 421 ILE A N 1
ATOM 3328 C CA . ILE A 1 421 ? -20.759 31.762 9.807 1.00 44.19 421 ILE A CA 1
ATOM 3329 C C . ILE A 1 421 ? -19.809 31.696 8.591 1.00 44.19 421 ILE A C 1
ATOM 3331 O O . ILE A 1 421 ? -18.966 32.576 8.402 1.00 44.19 421 ILE A O 1
ATOM 3335 N N . GLY A 1 422 ? -20.033 30.725 7.695 1.00 47.50 422 GLY A N 1
ATOM 3336 C CA . GLY A 1 422 ? -19.363 30.606 6.386 1.00 47.50 422 GLY A CA 1
ATOM 3337 C C . GLY A 1 422 ? -17.964 29.968 6.436 1.00 47.50 422 GLY A C 1
ATOM 3338 O O . GLY A 1 422 ? -17.606 29.333 7.422 1.00 47.50 422 GLY A O 1
ATOM 3339 N N . HIS A 1 423 ? -17.156 30.152 5.378 1.00 52.34 423 HIS A N 1
ATOM 3340 C CA . HIS A 1 423 ? -15.723 29.789 5.335 1.00 52.34 423 HIS A CA 1
ATOM 3341 C C . HIS A 1 423 ? -14.811 31.028 5.508 1.00 52.34 423 HIS A C 1
ATOM 3343 O O . HIS A 1 423 ? -14.154 31.432 4.545 1.00 52.34 423 HIS A O 1
ATOM 3349 N N . PRO A 1 424 ? -14.794 31.707 6.672 1.00 53.28 424 PRO A N 1
ATOM 3350 C CA . PRO A 1 424 ? -14.022 32.933 6.832 1.00 53.28 424 PRO A CA 1
ATOM 3351 C C . PRO A 1 424 ? -12.533 32.688 7.077 1.00 53.28 424 PRO A C 1
ATOM 3353 O O . PRO A 1 424 ? -12.14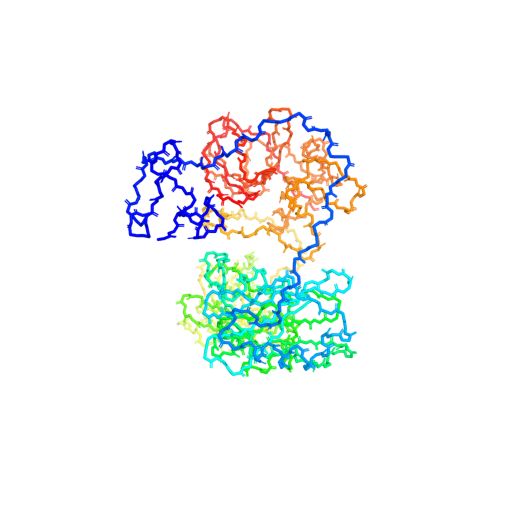6 31.710 7.711 1.00 53.28 424 PRO A O 1
ATOM 3356 N N . SER A 1 425 ? -11.714 33.653 6.656 1.00 57.47 425 SER A N 1
ATOM 3357 C CA . SER A 1 425 ? -10.308 33.760 7.044 1.00 57.47 425 SER A CA 1
ATOM 3358 C C . SER A 1 425 ? -10.152 33.915 8.560 1.00 57.47 425 SER A C 1
ATOM 3360 O O . SER A 1 425 ? -11.048 34.422 9.248 1.00 57.47 425 SER A O 1
ATOM 3362 N N . ALA A 1 426 ? -8.970 33.559 9.073 1.00 56.59 426 ALA A N 1
ATOM 3363 C CA . ALA A 1 426 ? -8.585 33.719 10.479 1.00 56.59 426 ALA A CA 1
ATOM 3364 C C . ALA A 1 426 ? -8.777 35.150 11.028 1.00 56.59 426 ALA A C 1
ATOM 3366 O O . ALA A 1 426 ? -8.763 35.346 12.238 1.00 56.59 426 ALA A O 1
ATOM 3367 N N . LEU A 1 427 ? -8.988 36.153 10.162 1.00 54.62 427 LEU A N 1
ATOM 3368 C CA . LEU A 1 427 ? -9.287 37.539 10.523 1.00 54.62 427 LEU A CA 1
ATOM 3369 C C . LEU A 1 427 ? -10.632 37.729 11.234 1.00 54.62 427 LEU A C 1
ATOM 3371 O O . LEU A 1 427 ? -10.748 38.607 12.083 1.00 54.62 427 LEU A O 1
ATOM 3375 N N . SER A 1 428 ? -11.643 36.922 10.907 1.00 57.44 428 SER A N 1
ATOM 3376 C CA . SER A 1 428 ? -13.032 37.189 11.323 1.00 57.44 428 SER A CA 1
ATOM 3377 C C . SER A 1 428 ? -13.637 36.147 12.261 1.00 57.44 428 SER A C 1
ATOM 3379 O O . SER A 1 428 ? -14.839 36.175 12.503 1.00 57.44 428 SER A O 1
ATOM 3381 N N . TRP A 1 429 ? -12.817 35.254 12.826 1.00 59.91 429 TRP A N 1
ATOM 3382 C CA . TRP A 1 429 ? -13.283 34.220 13.758 1.00 59.91 429 TRP A CA 1
ATOM 3383 C C . TRP A 1 429 ? -13.926 34.825 15.014 1.00 59.91 429 TRP A C 1
ATOM 3385 O O . TRP A 1 429 ? -15.091 34.556 15.293 1.00 59.91 429 TRP A O 1
ATOM 3395 N N . GLY A 1 430 ? -13.231 35.727 15.707 1.00 57.03 430 GLY A N 1
ATOM 3396 C CA . GLY A 1 430 ? -13.756 36.362 16.914 1.00 57.03 430 GLY A CA 1
ATOM 3397 C C . GLY A 1 430 ? -14.894 37.364 16.711 1.00 57.03 430 GLY A C 1
ATOM 3398 O O . GLY A 1 430 ? -15.612 37.648 17.663 1.00 57.03 430 GLY A O 1
ATOM 3399 N N . SER A 1 431 ? -15.095 37.883 15.495 1.00 57.34 431 SER A N 1
ATOM 3400 C CA . SER A 1 431 ? -16.159 38.853 15.176 1.00 57.34 431 SER A CA 1
ATOM 3401 C C . SER A 1 431 ? -17.390 38.235 14.499 1.00 57.34 431 SER A C 1
ATOM 3403 O O . SER A 1 431 ? -18.358 38.946 14.235 1.00 57.34 431 SER A O 1
ATOM 3405 N N . ARG A 1 432 ? -17.377 36.922 14.218 1.00 58.50 432 ARG A N 1
ATOM 3406 C CA . ARG A 1 432 ? -18.474 36.179 13.561 1.00 58.50 432 ARG A CA 1
ATOM 3407 C C . ARG A 1 432 ? -18.907 34.926 14.328 1.00 58.50 432 ARG A C 1
ATOM 3409 O O . ARG A 1 432 ? -19.409 33.976 13.720 1.00 58.50 432 ARG A O 1
ATOM 3416 N N . LEU A 1 433 ? -18.708 34.931 15.646 1.00 60.34 433 LEU A N 1
ATOM 3417 C CA . LEU A 1 433 ? -19.183 33.875 16.537 1.00 60.34 433 LEU A CA 1
ATOM 3418 C C . LEU A 1 433 ? -20.700 33.713 16.386 1.00 60.34 433 LEU A C 1
ATOM 3420 O O . LEU A 1 433 ? -21.442 34.697 16.333 1.00 60.34 433 LEU A O 1
ATOM 3424 N N . ARG A 1 434 ? -21.164 32.468 16.310 1.00 56.19 434 ARG A N 1
ATOM 3425 C CA . ARG A 1 434 ? -22.591 32.124 16.261 1.00 56.19 434 ARG A CA 1
ATOM 3426 C C . ARG A 1 434 ? -22.900 31.134 17.375 1.00 56.19 434 ARG A C 1
ATOM 3428 O O . ARG A 1 434 ? -21.993 30.641 18.035 1.00 56.19 434 ARG A O 1
ATOM 3435 N N . ASN A 1 435 ? -24.183 30.814 17.545 1.00 50.88 435 ASN A N 1
ATOM 3436 C CA . ASN A 1 435 ? -24.560 29.551 18.166 1.00 50.88 435 ASN A CA 1
ATOM 3437 C C . ASN A 1 435 ? -24.031 29.455 19.620 1.00 50.88 435 ASN A C 1
ATOM 3439 O O . ASN A 1 435 ? -23.541 28.440 20.091 1.00 50.88 435 ASN A O 1
ATOM 3443 N N . GLY A 1 436 ? -24.130 30.575 20.343 1.00 51.75 436 GLY A N 1
ATOM 3444 C CA . GLY A 1 436 ? -23.752 30.683 21.749 1.00 51.75 436 GLY A CA 1
ATOM 3445 C C . GLY A 1 436 ? -22.257 30.847 22.016 1.00 51.75 436 GLY A C 1
ATOM 3446 O O . GLY A 1 436 ? -21.926 31.118 23.169 1.00 51.75 436 GLY A O 1
ATOM 3447 N N . ALA A 1 437 ? -21.369 30.688 21.022 1.00 57.88 437 ALA A N 1
ATOM 3448 C CA . ALA A 1 437 ? -19.918 30.770 21.202 1.00 57.88 437 ALA A CA 1
ATOM 3449 C C . ALA A 1 437 ? -19.484 32.129 21.775 1.00 57.88 437 ALA A C 1
ATOM 3451 O O . ALA A 1 437 ? -19.984 33.180 21.367 1.00 57.88 437 ALA A O 1
ATOM 3452 N N . LYS A 1 438 ? -18.560 32.111 22.743 1.00 61.00 438 LYS A N 1
ATOM 3453 C CA . LYS A 1 438 ? -18.100 33.307 23.471 1.00 61.00 438 LYS A CA 1
ATOM 3454 C C . LYS A 1 438 ? -16.586 33.312 23.610 1.00 61.00 438 LYS A C 1
ATOM 3456 O O . LYS A 1 438 ? -15.956 32.260 23.691 1.00 61.00 438 LYS A O 1
ATOM 3461 N N . ILE A 1 439 ? -16.023 34.512 23.700 1.00 64.44 439 ILE A N 1
ATOM 3462 C CA . ILE A 1 439 ? -14.650 34.699 24.173 1.00 64.44 439 ILE A CA 1
ATOM 3463 C C . ILE A 1 439 ? -14.597 34.262 25.638 1.00 64.44 439 ILE A C 1
ATOM 3465 O O . ILE A 1 439 ? -15.441 34.671 26.439 1.00 64.44 439 ILE A O 1
ATOM 3469 N N . VAL A 1 440 ? -13.623 33.422 25.975 1.00 60.94 440 VAL A N 1
ATOM 3470 C CA . VAL A 1 4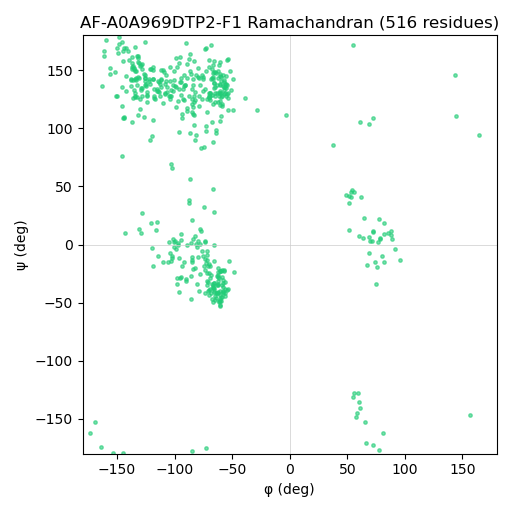40 ? -13.389 32.911 27.325 1.00 60.94 440 VAL A CA 1
ATOM 3471 C C . VAL A 1 440 ? -11.984 33.267 27.785 1.00 60.94 440 VAL A C 1
ATOM 3473 O O . VAL A 1 440 ? -11.026 33.224 27.020 1.00 60.94 440 VAL A O 1
ATOM 3476 N N . ASN A 1 441 ? -11.864 33.587 29.072 1.00 61.88 441 ASN A N 1
ATOM 3477 C CA . ASN A 1 441 ? -10.579 33.899 29.705 1.00 61.88 441 ASN A CA 1
ATOM 3478 C C . ASN A 1 441 ? -9.995 32.700 30.470 1.00 61.88 441 ASN A C 1
ATOM 3480 O O . ASN A 1 441 ? -8.892 32.790 30.997 1.00 61.88 441 ASN A O 1
ATOM 3484 N N . ASN A 1 442 ? -10.731 31.584 30.540 1.00 64.19 442 ASN A N 1
ATOM 3485 C CA . ASN A 1 442 ? -10.285 30.332 31.144 1.00 64.19 442 ASN A CA 1
ATOM 3486 C C . ASN A 1 442 ? -10.347 29.215 30.085 1.00 64.19 442 ASN A C 1
ATOM 3488 O O . ASN A 1 442 ? -11.414 28.619 29.916 1.00 64.19 442 ASN A O 1
ATOM 3492 N N . PRO A 1 443 ? -9.259 28.987 29.329 1.00 66.56 443 PRO A N 1
ATOM 3493 C CA . PRO A 1 443 ? -9.254 28.057 28.205 1.00 66.56 443 PRO A CA 1
ATOM 3494 C C . PRO A 1 443 ? -9.501 26.615 28.660 1.00 66.56 443 PRO A C 1
ATOM 3496 O O . PRO A 1 443 ? -9.050 26.202 29.730 1.00 66.56 443 PRO A O 1
ATOM 3499 N N . GLN A 1 444 ? -10.159 25.826 27.816 1.00 65.56 444 GLN A N 1
ATOM 3500 C CA . GLN A 1 444 ? -10.370 24.389 27.980 1.00 65.56 444 GLN A CA 1
ATOM 3501 C C . GLN A 1 444 ? -9.962 23.620 26.713 1.00 65.56 444 GLN A C 1
ATOM 3503 O O . GLN A 1 444 ? -9.986 24.174 25.613 1.00 65.56 444 GLN A O 1
ATOM 3508 N N . PRO A 1 445 ? -9.592 22.330 26.824 1.00 66.56 445 PRO A N 1
ATOM 3509 C CA . PRO A 1 445 ? -9.395 21.482 25.652 1.00 66.56 445 PRO A CA 1
ATOM 3510 C C . PRO A 1 445 ? -10.623 21.482 24.729 1.00 66.56 445 PRO A C 1
ATOM 3512 O O . PRO A 1 445 ? -11.744 21.260 25.182 1.00 66.56 445 PRO A O 1
ATOM 3515 N N . GLY A 1 446 ? -10.400 21.707 23.435 1.00 61.62 446 GLY A N 1
ATOM 3516 C CA . GLY A 1 446 ? -11.441 21.876 22.419 1.00 61.62 446 GLY A CA 1
ATOM 3517 C C . GLY A 1 446 ? -11.803 23.330 22.116 1.00 61.62 446 GLY A C 1
ATOM 3518 O O . GLY A 1 446 ? -12.422 23.581 21.081 1.00 61.62 446 GLY A O 1
ATOM 3519 N N . ASP A 1 447 ? -11.370 24.284 22.946 1.00 65.88 447 ASP A N 1
ATOM 3520 C CA . ASP A 1 447 ? -11.483 25.704 22.626 1.00 65.88 447 ASP A CA 1
ATOM 3521 C C . ASP A 1 447 ? -10.598 26.075 21.427 1.00 65.88 447 ASP A C 1
ATOM 3523 O O . ASP A 1 447 ? -9.614 25.404 21.098 1.00 65.88 447 ASP A O 1
ATOM 3527 N N . VAL A 1 448 ? -10.936 27.179 20.770 1.00 70.06 448 VAL A N 1
ATOM 3528 C CA . VAL A 1 448 ? -10.149 27.733 19.669 1.00 70.06 448 VAL A CA 1
ATOM 3529 C C . VAL A 1 448 ? -9.373 28.935 20.188 1.00 70.06 448 VAL A C 1
ATOM 3531 O O . VAL A 1 448 ? -9.954 29.862 20.738 1.00 70.06 448 VAL A O 1
ATOM 3534 N N . ALA A 1 449 ? -8.067 28.972 19.969 1.00 69.88 449 ALA A N 1
ATOM 3535 C CA . ALA A 1 449 ? -7.249 30.154 20.215 1.00 69.88 449 ALA A CA 1
ATOM 3536 C C . ALA A 1 449 ? -7.138 31.000 18.936 1.00 69.88 449 ALA A C 1
ATOM 3538 O O . ALA A 1 449 ? -6.838 30.447 17.879 1.00 69.88 449 ALA A O 1
ATOM 3539 N N . GLN A 1 450 ? -7.326 32.324 19.017 1.00 69.81 450 GLN A N 1
ATOM 3540 C CA . GLN A 1 450 ? -7.047 33.269 17.923 1.00 69.81 450 GLN A CA 1
ATOM 3541 C C . GLN A 1 450 ? -6.088 34.360 18.386 1.00 69.81 450 GLN A C 1
ATOM 3543 O O . GLN A 1 450 ? -6.255 34.950 19.453 1.00 69.81 450 GLN A O 1
ATOM 3548 N N . TRP A 1 451 ? -5.127 34.710 17.541 1.00 64.12 451 TRP A N 1
ATOM 3549 C CA . TRP A 1 451 ? -4.285 35.879 17.774 1.00 64.12 451 TRP A CA 1
ATOM 3550 C C . TRP A 1 451 ? -3.947 36.631 16.507 1.00 64.12 451 TRP A C 1
ATOM 3552 O O . TRP A 1 451 ? -4.163 36.171 15.385 1.00 64.12 451 TRP A O 1
ATOM 3562 N N . HIS A 1 452 ? -3.382 37.810 16.735 1.00 62.94 452 HIS A N 1
ATOM 3563 C CA . HIS A 1 452 ? -2.772 38.650 15.731 1.00 62.94 452 HIS A CA 1
ATOM 3564 C C . HIS A 1 452 ? -1.254 38.672 15.953 1.00 62.94 452 HIS A C 1
ATOM 3566 O O . HIS A 1 452 ? -0.798 39.037 17.034 1.00 62.94 452 HIS A O 1
ATOM 3572 N N . LEU A 1 453 ? -0.469 38.268 14.950 1.00 53.12 453 LEU A N 1
ATOM 3573 C CA . LEU A 1 453 ? 0.997 38.286 14.993 1.00 53.12 453 LEU A CA 1
ATOM 3574 C C . LEU A 1 453 ? 1.536 38.907 13.702 1.00 53.12 453 LEU A C 1
ATOM 3576 O O . LEU A 1 453 ? 1.191 38.454 12.612 1.00 53.12 453 LEU A O 1
ATOM 3580 N N . ASN A 1 454 ? 2.396 39.924 13.813 1.00 46.59 454 ASN A N 1
ATOM 3581 C CA . ASN A 1 454 ? 3.078 40.569 12.679 1.00 46.59 454 ASN A CA 1
ATOM 3582 C C . ASN A 1 454 ? 2.139 40.960 11.514 1.00 46.59 454 ASN A C 1
ATOM 3584 O O . ASN A 1 454 ? 2.449 40.717 10.349 1.00 46.59 454 ASN A O 1
ATOM 3588 N N . GLY A 1 455 ? 0.964 41.524 11.817 1.00 48.78 455 GLY A N 1
ATOM 3589 C CA . GLY A 1 455 ? -0.006 41.947 10.799 1.00 48.78 455 GLY A CA 1
ATOM 3590 C C . GLY A 1 455 ? -0.851 40.817 10.193 1.00 48.78 455 GLY A C 1
ATOM 3591 O O . GLY A 1 455 ? -1.614 41.076 9.269 1.00 48.78 455 GLY A O 1
ATOM 3592 N N . SER A 1 456 ? -0.738 39.578 10.690 1.00 52.34 456 SER A N 1
ATOM 3593 C CA . SER A 1 456 ? -1.484 38.403 10.212 1.00 52.34 456 SER A CA 1
ATOM 3594 C C . SER A 1 456 ? -2.304 37.753 11.332 1.00 52.34 456 SER A C 1
ATOM 3596 O O . SER A 1 456 ? -1.840 37.635 12.466 1.00 52.34 456 SER A O 1
ATOM 3598 N N . ASN A 1 457 ? -3.519 37.294 11.019 1.00 63.97 457 ASN A N 1
ATOM 3599 C CA . ASN A 1 457 ? -4.392 36.631 11.993 1.00 63.97 457 ASN A CA 1
ATOM 3600 C C . ASN A 1 457 ? -4.224 35.113 11.926 1.00 63.97 457 ASN A C 1
ATOM 3602 O O . ASN A 1 457 ? -4.070 34.541 10.846 1.00 63.97 457 ASN A O 1
ATOM 3606 N N . HIS A 1 458 ? -4.281 34.457 13.082 1.00 67.69 458 HIS A N 1
ATOM 3607 C CA . HIS A 1 458 ? -4.062 33.022 13.208 1.00 67.69 458 HIS A CA 1
ATOM 3608 C C . HIS A 1 458 ? -5.100 32.367 14.116 1.00 67.69 458 HIS A C 1
ATOM 3610 O O . HIS A 1 458 ? -5.609 33.018 15.026 1.00 67.69 458 HIS A O 1
ATOM 3616 N N . VAL A 1 459 ? -5.397 31.088 13.863 1.00 68.75 459 VAL A N 1
ATOM 3617 C CA . VAL A 1 459 ? -6.286 30.261 14.690 1.00 68.75 459 VAL A CA 1
ATOM 3618 C C . VAL A 1 459 ? -5.706 28.868 14.923 1.00 68.75 459 VAL A C 1
ATOM 3620 O O . VAL A 1 459 ? -5.129 28.275 14.013 1.00 68.75 459 VAL A O 1
ATOM 3623 N N . ALA A 1 460 ? -5.895 28.343 16.130 1.00 71.06 460 ALA A N 1
ATOM 3624 C CA . ALA A 1 460 ? -5.406 27.040 16.574 1.00 71.06 460 ALA A CA 1
ATOM 3625 C C . ALA A 1 460 ? -6.402 26.374 17.530 1.00 71.06 460 ALA A C 1
ATOM 3627 O O . ALA A 1 460 ? -7.303 27.037 18.041 1.00 71.06 460 ALA A O 1
ATOM 3628 N N . ILE A 1 461 ? -6.231 25.080 17.800 1.00 73.06 461 ILE A N 1
ATOM 3629 C CA . ILE A 1 461 ? -7.068 24.342 18.756 1.00 73.06 461 ILE A CA 1
ATOM 3630 C C . ILE A 1 461 ? -6.321 24.137 20.065 1.00 73.06 461 ILE A C 1
ATOM 3632 O O . ILE A 1 461 ? -5.173 23.702 20.061 1.00 73.06 461 ILE A O 1
ATOM 3636 N N . VAL A 1 462 ? -6.989 24.408 21.183 1.00 68.44 462 VAL A N 1
ATOM 3637 C CA . VAL A 1 462 ? -6.509 24.078 22.522 1.00 68.44 462 VAL A CA 1
ATOM 3638 C C . VAL A 1 462 ? -6.606 22.567 22.724 1.00 68.44 462 VAL A C 1
ATOM 3640 O O . VAL A 1 462 ? -7.689 21.995 22.762 1.00 68.44 462 VAL A O 1
ATOM 3643 N N . GLU A 1 463 ? -5.466 21.899 22.864 1.00 65.88 463 GLU A N 1
ATOM 3644 C CA . GLU A 1 463 ? -5.373 20.443 23.039 1.00 65.88 463 GLU A CA 1
ATOM 3645 C C . GLU A 1 463 ? -5.218 20.031 24.509 1.00 65.88 463 GLU A C 1
ATOM 3647 O O . GLU A 1 463 ? -5.606 18.927 24.902 1.00 65.88 463 GLU A O 1
ATOM 3652 N N . LYS A 1 464 ? -4.621 20.900 25.335 1.00 66.12 464 LYS A N 1
ATOM 3653 C CA . LYS A 1 464 ? -4.408 20.668 26.772 1.00 66.12 464 LYS A CA 1
ATOM 3654 C C . LYS A 1 464 ? -4.276 21.994 27.509 1.00 66.12 464 LYS A C 1
ATOM 3656 O O . LYS A 1 464 ? -3.687 22.939 26.995 1.00 66.12 464 LYS A O 1
ATOM 3661 N N . VAL A 1 465 ? -4.755 22.022 28.747 1.00 64.25 465 VAL A N 1
ATOM 3662 C CA . VAL A 1 465 ? -4.478 23.087 29.714 1.00 64.25 465 VAL A CA 1
ATOM 3663 C C . VAL A 1 465 ? -3.879 22.434 30.955 1.00 64.25 465 VAL A C 1
ATOM 3665 O O . VAL A 1 465 ? -4.400 21.429 31.436 1.00 64.25 465 VAL A O 1
ATOM 3668 N N . GLU A 1 466 ? -2.734 22.930 31.413 1.00 64.62 466 GLU A N 1
ATOM 3669 C CA . GLU A 1 466 ? -1.959 22.360 32.518 1.00 64.62 466 GLU A CA 1
ATOM 3670 C C . GLU A 1 466 ? -1.310 23.477 33.334 1.00 64.62 466 GLU A C 1
ATOM 3672 O O . GLU A 1 466 ? -0.390 24.151 32.867 1.00 64.62 466 GLU A O 1
ATOM 3677 N N . GLY A 1 467 ? -1.800 23.686 34.559 1.00 68.94 467 GLY A N 1
ATOM 3678 C CA . GLY A 1 467 ? -1.422 24.851 35.360 1.00 68.94 467 GLY A CA 1
ATOM 3679 C C . GLY A 1 467 ? -1.676 26.148 34.587 1.00 68.94 467 GLY A C 1
ATOM 3680 O O . GLY A 1 467 ? -2.723 26.306 33.965 1.00 68.94 467 GLY A O 1
ATOM 3681 N N . ASN A 1 468 ? -0.679 27.033 34.558 1.00 65.81 468 ASN A N 1
ATOM 3682 C CA . ASN A 1 468 ? -0.727 28.278 33.787 1.00 65.81 468 ASN A CA 1
ATOM 3683 C C . ASN A 1 468 ? -0.296 28.093 32.323 1.00 65.81 468 ASN A C 1
ATOM 3685 O O . ASN A 1 468 ? 0.116 29.063 31.697 1.00 65.81 468 ASN A O 1
ATOM 3689 N N . TYR A 1 469 ? -0.328 26.881 31.763 1.00 64.19 469 TYR A N 1
ATOM 3690 C CA . TYR A 1 469 ? 0.081 26.627 30.381 1.00 64.19 469 TYR A CA 1
ATOM 3691 C C . TYR A 1 469 ? -1.057 26.064 29.537 1.00 64.19 469 TYR A C 1
ATOM 3693 O O . TYR A 1 469 ? -1.842 25.227 29.981 1.00 64.19 469 TYR A O 1
ATOM 3701 N N . VAL A 1 470 ? -1.100 26.494 28.282 1.00 64.88 470 VAL A N 1
ATOM 3702 C CA . VAL A 1 470 ? -2.010 26.010 27.247 1.00 64.88 470 VAL A CA 1
ATOM 3703 C C . VAL A 1 470 ? -1.182 25.394 26.131 1.00 64.88 470 VAL A C 1
ATOM 3705 O O . VAL A 1 470 ? -0.191 25.969 25.686 1.00 64.88 470 VAL A O 1
ATOM 3708 N N . TRP A 1 471 ? -1.599 24.222 25.678 1.00 67.69 471 TRP A N 1
ATOM 3709 C CA . TRP A 1 471 ? -1.028 23.524 24.540 1.00 67.69 471 TRP A CA 1
ATOM 3710 C C . TRP A 1 471 ? -1.964 23.669 23.351 1.00 67.69 471 TRP A C 1
ATOM 3712 O O . TRP A 1 471 ? -3.140 23.313 23.443 1.00 67.69 471 TRP A O 1
ATOM 3722 N N . LEU A 1 472 ? -1.439 24.169 22.243 1.00 69.56 472 LEU A N 1
ATOM 3723 C CA . LEU A 1 472 ? -2.165 24.409 21.008 1.00 69.56 472 LEU A CA 1
ATOM 3724 C C . LEU A 1 472 ? -1.692 23.455 19.917 1.00 69.56 472 LEU A C 1
ATOM 3726 O O . LEU A 1 472 ? -0.492 23.218 19.801 1.00 69.56 472 LEU A O 1
ATOM 3730 N N . SER A 1 473 ? -2.610 22.970 19.083 1.00 69.38 473 SER A N 1
ATOM 3731 C CA . SER A 1 473 ? -2.278 22.394 17.780 1.00 69.38 473 SER A CA 1
ATOM 3732 C C . SER A 1 473 ? -2.684 23.352 16.665 1.00 69.38 473 SER A C 1
ATOM 3734 O O . SER A 1 473 ? -3.772 23.933 16.682 1.00 69.38 473 SER A O 1
ATOM 3736 N N . GLU A 1 474 ? -1.804 23.540 15.686 1.00 66.31 474 GLU A N 1
ATOM 3737 C C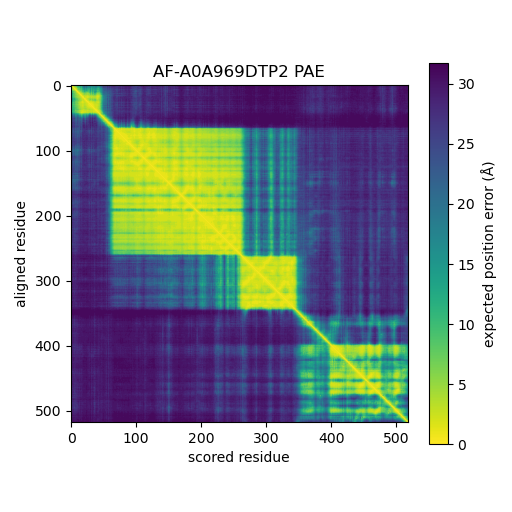A . GLU A 1 474 ? -2.018 24.510 14.609 1.00 66.31 474 GLU A CA 1
ATOM 3738 C C . GLU A 1 474 ? -1.357 24.087 13.294 1.00 66.31 474 GLU A C 1
ATOM 3740 O O . GLU A 1 474 ? -0.526 23.174 13.255 1.00 66.31 474 GLU A O 1
ATOM 3745 N N . SER A 1 475 ? -1.690 24.792 12.207 1.00 65.94 475 SER A N 1
ATOM 3746 C CA . SER A 1 475 ? -1.011 24.617 10.920 1.00 65.94 475 SER A CA 1
ATOM 3747 C C . SER A 1 475 ? -0.225 25.848 10.492 1.00 65.94 475 SER A C 1
ATOM 3749 O O . SER A 1 475 ? -0.742 26.962 10.555 1.00 65.94 475 SER A O 1
ATOM 3751 N N . GLN A 1 476 ? 0.956 25.633 9.921 1.00 54.34 476 GLN A N 1
ATOM 3752 C CA . GLN A 1 476 ? 1.805 26.684 9.360 1.00 54.34 476 GLN A CA 1
ATOM 3753 C C . GLN A 1 476 ? 1.627 26.853 7.842 1.00 54.34 476 GLN A C 1
ATOM 3755 O O . GLN A 1 476 ? 1.196 25.941 7.136 1.00 54.34 476 GLN A O 1
ATOM 3760 N N . ALA A 1 477 ? 1.949 28.044 7.326 1.00 45.34 477 ALA A N 1
ATOM 3761 C CA . ALA A 1 477 ? 1.880 28.351 5.892 1.00 45.34 477 ALA A CA 1
ATOM 3762 C C . ALA A 1 477 ? 3.066 27.777 5.089 1.00 45.34 477 ALA A C 1
ATOM 3764 O O . ALA A 1 477 ? 2.926 27.512 3.896 1.00 45.34 477 ALA A O 1
ATOM 3765 N N . TYR A 1 478 ? 4.207 27.566 5.750 1.00 41.59 478 TYR A N 1
ATOM 3766 C CA . TYR A 1 478 ? 5.462 27.064 5.189 1.00 41.59 478 TYR A CA 1
ATOM 3767 C C . TYR A 1 478 ? 6.017 25.984 6.122 1.00 41.59 478 TYR A C 1
ATOM 3769 O O . TYR A 1 478 ? 5.869 26.110 7.330 1.00 41.59 478 TYR A O 1
ATOM 3777 N N . ALA A 1 479 ? 6.611 24.912 5.589 1.00 41.53 479 ALA A N 1
ATOM 3778 C CA . ALA A 1 479 ? 7.121 23.792 6.398 1.00 41.53 479 ALA A CA 1
ATOM 3779 C C . ALA A 1 479 ? 8.457 24.109 7.111 1.00 41.53 479 ALA A C 1
ATOM 3781 O O . ALA A 1 479 ? 8.967 23.282 7.864 1.00 41.53 479 ALA A O 1
ATOM 3782 N N . ASP A 1 480 ? 9.014 25.283 6.822 1.00 34.31 480 ASP A N 1
ATOM 3783 C CA . ASP A 1 480 ? 10.353 25.774 7.140 1.00 34.31 480 ASP A CA 1
ATOM 3784 C C . ASP A 1 480 ? 10.347 27.170 7.803 1.00 34.31 480 ASP A C 1
ATOM 3786 O O . ASP A 1 480 ? 11.406 27.769 7.973 1.00 34.31 480 ASP A O 1
ATOM 3790 N N . TYR A 1 481 ? 9.176 27.695 8.194 1.00 38.97 481 TYR A N 1
ATOM 3791 C CA . TYR A 1 481 ? 9.049 28.995 8.865 1.00 38.97 481 TYR A CA 1
ATOM 3792 C C . TYR A 1 481 ? 8.433 28.864 10.264 1.00 38.97 481 TYR A C 1
ATOM 3794 O O . TYR A 1 481 ? 7.218 28.719 10.406 1.00 38.97 481 TYR A O 1
ATOM 3802 N N . ASP A 1 482 ? 9.262 29.029 11.295 1.00 39.34 482 ASP A N 1
ATOM 3803 C CA . ASP A 1 482 ? 8.821 29.144 12.684 1.00 39.34 482 ASP A CA 1
ATOM 3804 C C . ASP A 1 482 ? 8.381 30.587 12.973 1.00 39.34 482 ASP A C 1
ATOM 3806 O O . ASP A 1 482 ? 9.163 31.457 13.359 1.00 39.34 482 ASP A O 1
ATOM 3810 N N . GLY A 1 483 ? 7.094 30.873 12.759 1.00 43.00 483 GLY A N 1
ATOM 3811 C CA . GLY A 1 483 ? 6.473 32.090 13.279 1.00 43.00 483 GLY A CA 1
ATOM 3812 C C . GLY A 1 483 ? 6.483 32.036 14.806 1.00 43.00 483 GLY A C 1
ATOM 3813 O O . GLY A 1 483 ? 5.622 31.375 15.390 1.00 43.00 483 GLY A O 1
ATOM 3814 N N . ASN A 1 484 ? 7.486 32.658 15.424 1.00 41.81 484 ASN A N 1
ATOM 3815 C CA . ASN A 1 484 ? 7.704 32.629 16.868 1.00 41.81 484 ASN A CA 1
ATOM 3816 C C . ASN A 1 484 ? 6.629 33.435 17.608 1.00 41.81 484 ASN A C 1
ATOM 3818 O O . ASN A 1 484 ? 6.463 34.629 17.356 1.00 41.81 484 ASN A O 1
ATOM 3822 N N . LEU A 1 485 ? 5.962 32.803 18.576 1.00 45.44 485 LEU A N 1
ATOM 3823 C CA . LEU A 1 485 ? 5.342 33.519 19.686 1.00 45.44 485 LEU A CA 1
ATOM 3824 C C . LEU A 1 485 ? 6.438 33.778 20.738 1.00 45.44 485 LEU A C 1
ATOM 3826 O O . LEU A 1 485 ? 7.137 32.838 21.128 1.00 45.44 485 LEU A O 1
ATOM 3830 N N . PRO A 1 486 ? 6.643 35.022 21.201 1.00 39.00 486 PRO A N 1
ATOM 3831 C CA . PRO A 1 486 ? 7.615 35.296 22.256 1.00 39.00 486 PRO A CA 1
ATOM 3832 C C . PRO A 1 486 ? 7.266 34.499 23.522 1.00 39.00 486 PRO A C 1
ATOM 3834 O O . PRO A 1 486 ? 6.176 34.654 24.061 1.00 39.00 486 PRO A O 1
ATOM 3837 N N . GLY A 1 487 ? 8.179 33.641 23.988 1.00 44.19 487 GLY A N 1
ATOM 3838 C CA . GLY A 1 487 ? 7.989 32.837 25.205 1.00 44.19 487 GLY A CA 1
ATOM 3839 C C . GLY A 1 487 ? 7.316 31.470 25.015 1.00 44.19 487 GLY A C 1
ATOM 3840 O O . GLY A 1 487 ? 7.069 30.790 26.009 1.00 44.19 487 GLY A O 1
ATOM 3841 N N . SER A 1 488 ? 7.036 31.034 23.780 1.00 50.75 488 SER A N 1
ATOM 3842 C CA . SER A 1 488 ? 6.480 29.696 23.529 1.00 50.75 488 SER A CA 1
ATOM 3843 C C . SER A 1 488 ? 7.549 28.601 23.460 1.00 50.75 488 SER A C 1
ATOM 3845 O O . SER A 1 488 ? 8.558 28.765 22.773 1.00 50.75 488 SER A O 1
ATOM 3847 N N . GLU A 1 489 ? 7.289 27.452 24.088 1.00 51.53 489 GLU A N 1
ATOM 3848 C CA . GLU A 1 489 ? 8.087 26.233 23.909 1.00 51.53 489 GLU A CA 1
ATOM 3849 C C . GLU A 1 489 ? 7.582 25.503 22.651 1.00 51.53 489 GLU A C 1
ATOM 3851 O O . GLU A 1 489 ? 6.434 25.046 22.595 1.00 51.53 489 GLU A O 1
ATOM 3856 N N . ILE A 1 490 ? 8.422 25.455 21.613 1.00 53.34 490 ILE A N 1
ATOM 3857 C CA . ILE A 1 490 ? 8.109 24.829 20.322 1.00 53.34 490 ILE A CA 1
ATOM 3858 C C . ILE A 1 490 ? 8.566 23.373 20.361 1.00 53.34 490 ILE A C 1
ATOM 3860 O O . ILE A 1 490 ? 9.749 23.098 20.561 1.00 53.34 490 ILE A O 1
ATOM 3864 N N . ILE A 1 491 ? 7.649 22.440 20.098 1.00 51.91 491 ILE A N 1
ATOM 3865 C CA . ILE A 1 491 ? 8.015 21.048 19.821 1.00 51.91 491 ILE A CA 1
ATOM 3866 C C . ILE A 1 491 ? 8.129 20.890 18.295 1.00 51.91 491 ILE A C 1
ATOM 3868 O O . ILE A 1 491 ? 7.107 20.945 17.606 1.00 51.91 491 ILE A O 1
ATOM 3872 N N . PRO A 1 492 ? 9.341 20.721 17.732 1.00 42.41 492 PRO A N 1
ATOM 3873 C CA . PRO A 1 492 ? 9.545 20.792 16.288 1.00 42.41 492 PRO A CA 1
ATOM 3874 C C . PRO A 1 492 ? 8.923 19.600 15.547 1.00 42.41 492 PRO A C 1
ATOM 3876 O O . PRO A 1 492 ? 9.228 18.444 15.835 1.00 42.41 492 PRO A O 1
ATOM 3879 N N . GLY A 1 493 ? 8.103 19.895 14.532 1.00 41.81 493 GLY A N 1
ATOM 3880 C CA . GLY A 1 493 ? 7.558 18.945 13.556 1.00 41.81 493 GLY A CA 1
ATOM 3881 C C . GLY A 1 493 ? 8.284 19.034 12.214 1.00 41.81 493 GLY A C 1
ATOM 3882 O O . GLY A 1 493 ? 7.715 19.517 11.234 1.00 41.81 493 GLY A O 1
ATOM 3883 N N . ALA A 1 494 ? 9.549 18.606 12.163 1.00 31.31 494 ALA A N 1
ATOM 3884 C CA . ALA A 1 494 ? 10.398 18.749 10.977 1.00 31.31 494 ALA A CA 1
ATOM 3885 C C . ALA A 1 494 ? 9.735 18.168 9.705 1.00 31.31 494 ALA A C 1
ATOM 3887 O O . ALA A 1 494 ? 9.505 16.963 9.602 1.00 31.31 494 ALA A O 1
ATOM 3888 N N . GLY A 1 495 ? 9.439 19.033 8.724 1.00 38.69 495 GLY A N 1
ATOM 3889 C CA . GLY A 1 495 ? 8.898 18.649 7.412 1.00 38.69 495 GLY A CA 1
ATOM 3890 C C . GLY A 1 495 ? 7.369 18.541 7.309 1.00 38.69 495 GLY A C 1
ATOM 3891 O O . GLY A 1 495 ? 6.870 18.025 6.304 1.00 38.69 495 GLY A O 1
ATOM 3892 N N . THR A 1 496 ? 6.608 19.021 8.300 1.00 46.19 496 THR A N 1
ATOM 3893 C CA . THR A 1 496 ? 5.133 18.953 8.296 1.00 46.19 496 THR A CA 1
ATOM 3894 C C . THR A 1 496 ? 4.483 20.341 8.365 1.00 46.19 496 THR A C 1
ATOM 3896 O O . THR A 1 496 ? 5.047 21.276 8.919 1.00 46.19 496 THR A O 1
ATOM 3899 N N . LEU A 1 497 ? 3.278 20.504 7.800 1.00 50.09 497 LEU A N 1
ATOM 3900 C CA . LEU A 1 497 ? 2.488 21.747 7.908 1.00 50.09 497 LEU A CA 1
ATOM 3901 C C . LEU A 1 497 ? 1.791 21.891 9.277 1.00 50.09 497 LEU A C 1
ATOM 3903 O O . LEU A 1 497 ? 0.919 22.739 9.414 1.00 50.09 497 LEU A O 1
ATOM 3907 N N . HIS A 1 498 ? 2.129 21.062 10.266 1.00 55.84 498 HIS A N 1
ATOM 3908 C CA . HIS A 1 498 ? 1.452 20.937 11.556 1.00 55.84 498 HIS A CA 1
ATOM 3909 C C . HIS A 1 498 ? 2.466 21.109 12.688 1.00 55.84 498 HIS A C 1
ATOM 3911 O O . HIS A 1 498 ? 3.591 20.622 12.588 1.00 55.84 498 HIS A O 1
ATOM 3917 N N . ARG A 1 499 ? 2.071 21.792 13.764 1.00 60.97 499 ARG A N 1
ATOM 3918 C CA . ARG A 1 499 ? 2.900 21.943 14.964 1.00 60.97 499 ARG A CA 1
ATOM 3919 C C . ARG A 1 499 ? 2.059 21.956 16.237 1.00 60.97 499 ARG A C 1
ATOM 3921 O O . ARG A 1 499 ? 0.867 22.263 16.194 1.00 60.97 499 ARG A O 1
ATOM 3928 N N . VAL A 1 500 ? 2.712 21.639 17.356 1.00 63.00 500 VAL A N 1
ATOM 3929 C CA . VAL A 1 500 ? 2.170 21.802 18.709 1.00 63.00 500 VAL A CA 1
ATOM 3930 C C . VAL A 1 500 ? 2.996 22.850 19.438 1.00 63.00 500 VAL A C 1
ATOM 3932 O O . VAL A 1 500 ? 4.227 22.788 19.430 1.00 63.00 500 VAL A O 1
ATOM 3935 N N . VAL A 1 501 ? 2.318 23.801 20.069 1.00 64.31 501 VAL A N 1
ATOM 3936 C CA . VAL A 1 501 ? 2.943 24.924 20.769 1.00 64.31 501 VAL A CA 1
ATOM 3937 C C . VAL A 1 501 ? 2.437 24.974 22.198 1.00 64.31 501 VAL A C 1
ATOM 3939 O O . VAL A 1 501 ? 1.246 24.812 22.443 1.00 64.31 501 VAL A O 1
ATOM 3942 N N . LYS A 1 502 ? 3.335 25.214 23.150 1.00 66.56 502 LYS A N 1
ATOM 3943 C CA . LYS A 1 502 ? 2.993 25.428 24.558 1.00 66.56 502 LYS A CA 1
ATOM 3944 C C . LYS A 1 502 ? 3.201 26.898 24.919 1.00 66.56 502 LYS A C 1
ATOM 3946 O O . LYS A 1 502 ? 4.262 27.457 24.648 1.00 66.56 502 LYS A O 1
ATOM 3951 N N . ILE A 1 503 ? 2.190 27.516 25.527 1.00 63.50 503 ILE A N 1
ATOM 3952 C CA . ILE A 1 503 ? 2.123 28.958 25.812 1.00 63.50 503 ILE A CA 1
ATOM 3953 C C . ILE A 1 503 ? 1.702 29.176 27.266 1.00 63.50 503 ILE A C 1
ATOM 3955 O O . ILE A 1 503 ? 0.869 28.437 27.784 1.00 63.50 503 ILE A O 1
ATOM 3959 N N . HIS A 1 504 ? 2.246 30.199 27.924 1.00 61.72 504 HIS A N 1
ATOM 3960 C CA . HIS A 1 504 ? 1.813 30.619 29.258 1.00 61.72 504 HIS A CA 1
ATOM 3961 C C . HIS A 1 504 ? 0.504 31.442 29.200 1.00 61.72 504 HIS A C 1
ATOM 3963 O O . HIS A 1 504 ? 0.352 32.334 28.365 1.00 61.72 504 HIS A O 1
ATOM 3969 N N . GLN A 1 505 ? -0.444 31.199 30.110 1.00 54.00 505 GLN A N 1
ATOM 3970 C CA . GLN A 1 505 ? -1.776 31.823 30.144 1.00 54.00 505 GLN A CA 1
ATOM 3971 C C . GLN A 1 505 ? -1.718 33.359 30.227 1.00 54.00 505 GLN A C 1
ATOM 3973 O O . GLN A 1 505 ? -2.515 34.039 29.591 1.00 54.00 505 GLN A O 1
ATOM 3978 N N . GLY A 1 506 ? -0.712 33.919 30.909 1.00 50.94 506 GLY A N 1
ATOM 3979 C CA . GLY A 1 506 ? -0.483 35.373 30.981 1.00 50.94 506 GLY A CA 1
ATOM 3980 C C . GLY A 1 506 ? 0.037 36.032 29.690 1.00 50.94 506 GLY A C 1
ATOM 3981 O O . GLY A 1 506 ? 0.164 37.250 29.646 1.00 50.94 506 GLY A O 1
ATOM 3982 N N . GLN A 1 507 ? 0.352 35.248 28.655 1.00 50.69 507 GLN A N 1
ATOM 3983 C CA . GLN A 1 507 ? 0.787 35.706 27.326 1.00 50.69 507 GLN A CA 1
ATOM 3984 C C . GLN A 1 507 ? -0.169 35.213 26.225 1.00 50.69 507 GLN A C 1
ATOM 3986 O O . GLN A 1 507 ? 0.211 35.120 25.057 1.00 50.69 507 GLN A O 1
ATOM 3991 N N . SER A 1 508 ? -1.389 34.814 26.603 1.00 48.12 508 SER A N 1
ATOM 3992 C CA . SER A 1 508 ? -2.251 34.045 25.714 1.00 48.12 508 SER A CA 1
ATOM 3993 C C . SER A 1 508 ? -2.923 34.865 24.606 1.00 48.12 508 SER A C 1
ATOM 3995 O O . SER A 1 508 ? -3.313 36.014 24.824 1.00 48.12 508 SER A O 1
ATOM 3997 N N . PRO A 1 509 ? -3.116 34.244 23.425 1.00 52.12 509 PRO A N 1
ATOM 3998 C CA . PRO A 1 509 ? -4.058 34.709 22.405 1.00 52.12 509 PRO A CA 1
ATOM 3999 C C . PRO A 1 509 ? -5.476 34.873 22.991 1.00 52.12 509 PRO A C 1
ATOM 4001 O O . PRO A 1 509 ? -5.803 34.229 23.987 1.00 52.12 509 PRO A O 1
ATOM 4004 N N . SER A 1 510 ? -6.354 35.671 22.372 1.00 48.56 510 SER A N 1
ATOM 4005 C CA . SER A 1 510 ? -7.784 35.638 22.723 1.00 48.56 510 SER A CA 1
ATOM 4006 C C . SER A 1 510 ? -8.317 34.216 22.500 1.00 48.56 510 SER A C 1
ATOM 4008 O O . SER A 1 510 ? -8.102 33.639 21.433 1.00 48.56 510 SER A O 1
ATOM 4010 N N . VAL A 1 511 ? -8.977 33.617 23.495 1.00 46.88 511 VAL A N 1
ATOM 4011 C CA . VAL A 1 511 ? -9.489 32.239 23.404 1.00 46.88 511 VAL A CA 1
ATOM 4012 C C . VAL A 1 511 ? -11.008 32.254 23.284 1.00 46.88 511 VAL A C 1
ATOM 4014 O O . VAL A 1 511 ? -11.693 33.025 23.952 1.00 46.88 511 VAL A O 1
ATOM 4017 N N . TYR A 1 512 ? -11.542 31.410 22.410 1.00 49.19 512 TYR A N 1
ATOM 4018 C CA . TYR A 1 512 ? -12.961 31.290 22.103 1.00 49.19 512 TYR A CA 1
ATOM 4019 C C . TYR A 1 512 ? -13.418 29.901 22.492 1.00 49.19 512 TYR A C 1
ATOM 4021 O O . TYR A 1 512 ? -12.881 28.907 22.001 1.00 49.19 512 TYR A O 1
ATOM 4029 N N . SER A 1 513 ? -14.451 29.837 23.320 1.00 41.94 513 SER A N 1
ATOM 4030 C CA . SER A 1 513 ? -15.123 28.577 23.559 1.00 41.94 513 SER A CA 1
ATOM 4031 C C . SER A 1 513 ? -16.160 28.355 22.461 1.00 41.94 513 SER A C 1
ATOM 4033 O O . SER A 1 513 ? -17.008 29.237 22.248 1.00 41.94 513 SER A O 1
ATOM 4035 N N . PRO A 1 514 ? -16.126 27.214 21.748 1.00 36.00 514 PRO A N 1
ATOM 4036 C CA . PRO A 1 514 ? -17.246 26.781 20.935 1.00 36.00 514 PRO A CA 1
ATOM 4037 C C . PRO A 1 514 ? -18.374 26.454 21.910 1.00 36.00 514 PRO A C 1
ATOM 4039 O O . PRO A 1 514 ? -18.464 25.344 22.431 1.00 36.00 514 PRO A O 1
ATOM 4042 N N . ALA A 1 515 ? -19.190 27.441 22.267 1.00 31.02 515 ALA A N 1
ATOM 4043 C CA . ALA A 1 515 ? -20.249 27.163 23.215 1.00 31.02 515 ALA A CA 1
ATOM 4044 C C . ALA A 1 515 ? -21.203 26.133 22.609 1.00 31.02 515 ALA A C 1
ATOM 4046 O O . ALA A 1 515 ? -21.503 26.150 21.416 1.00 31.02 515 ALA A O 1
ATOM 4047 N N . LYS A 1 516 ? -21.698 25.246 23.468 1.00 34.09 516 LYS A N 1
ATOM 4048 C CA . LYS A 1 516 ? -22.829 24.387 23.143 1.00 34.09 516 LYS A CA 1
ATOM 4049 C C . LYS A 1 516 ? -24.027 25.262 22.786 1.00 34.09 516 LYS A C 1
ATOM 4051 O O . LYS A 1 516 ? -24.524 25.989 23.647 1.00 34.09 516 LYS A O 1
ATOM 4056 N N . VAL A 1 517 ? -24.528 25.128 21.564 1.00 24.22 517 VAL A N 1
ATOM 4057 C CA . VAL A 1 517 ? -25.951 25.375 21.320 1.00 24.22 517 VAL A CA 1
ATOM 4058 C C . VAL A 1 517 ? -26.712 24.238 21.975 1.00 24.22 517 VAL A C 1
ATOM 4060 O O . VAL A 1 517 ? -26.351 23.071 21.815 1.00 24.22 517 VAL A O 1
ATOM 4063 N N . THR A 1 518 ? -27.708 24.623 22.758 1.00 28.66 518 THR A N 1
ATOM 4064 C CA . THR A 1 518 ? -28.770 23.780 23.313 1.00 28.66 518 THR A CA 1
ATOM 4065 C C . THR A 1 518 ? -29.482 22.951 22.261 1.00 28.66 518 THR A C 1
ATOM 4067 O O . THR A 1 518 ? -29.794 23.540 21.200 1.00 28.66 518 THR A O 1
#

pLDDT: mean 70.62, std 21.48, range [24.22, 98.31]

Sequence (518 aa):
MGDRQRELGNGNRWREITKNAAGSQTFTDAEARRLRIGQVVYLPVKQQVGTGRPIVTPPVYTPPRGAIGKNSRAPYLFEQAYARIQGAQKNIRPIGNAERLGNGWVQKFKNSQGHESWLMLEDGAKTAFWVFGSNLVEYKFMGGPVGRTLDGRSVFLGYPRSNENVFTKDGKRAVWQAFAAENGKARIHNHYGAASVATWGVIGSLYTNMVGAHSFLGMPTRREYIDGDTIWSDFRGGKIAYQRSTGKVEALRHGQQPSWRRPPITYVNFSGRVGPSIGVNLRYSPRHEDRSNRNEPYNKTLQFDAWTTGETVTDLWLGTPDSRWFRVAGTSLWVPSAYIWGNPPSGGGGSAPTQPPLLTQQEARYFLNRPQFYGASGNGYAKHGFGSSINGTNRYREGNCTWYAFGRLKELGFNPYDVIIGHPSALSWGSRLRNGAKIVNNPQPGDVAQWHLNGSNHVAIVEKVEGNYVWLSESQAYADYDGNLPGSEIIPGAGTLHRVVKIHQGQSPSVYSPAKVT

Radius of gyration: 30.5 Å; Cα contacts (8 Å, |Δi|>4): 994; chains: 1; bounding box: 80×60×74 Å

Mean predicted aligned error: 20.85 Å

Nearest PDB structures (foldseek):
  6sx4-assembly2_BBB  TM=8.866E-01  e=1.064E-07  Corynebacterium glutamicum
  6sx4-assembly4_DDD  TM=8.645E-01  e=1.642E-07  Corynebacterium glutamicum
  6swz-assembly1_AAA  TM=4.375E-01  e=8.838E-07  Corynebacterium glutamicum
  6g51-assembly1_v  TM=5.797E-01  e=1.260E+00  Homo sapiens
  4gyi-assembly1_A  TM=6.360E-01  e=3.732E+00  Thermochaetoides thermophila DSM 1495

Solvent-accessible surface area (backbone atoms only — not comparable to full-atom values): 29711 Å² total; per-residue (Å²): 131,78,73,66,46,77,80,58,79,42,90,69,51,63,59,59,33,12,76,39,88,84,60,82,41,59,52,52,80,73,56,56,73,65,68,55,93,90,62,85,71,31,73,78,73,80,79,82,86,73,96,72,76,83,80,89,61,85,80,83,81,74,69,70,74,27,51,74,23,37,83,40,98,55,27,67,38,38,43,52,46,39,55,74,72,40,26,73,85,62,47,44,40,45,62,35,45,27,41,82,54,78,73,24,33,38,27,44,28,27,34,84,88,64,54,58,33,39,40,35,33,43,66,92,56,90,61,35,24,54,42,42,64,57,54,32,55,40,38,52,72,44,36,32,54,72,19,39,76,54,95,93,34,83,40,57,37,33,44,63,71,36,47,74,46,76,48,77,54,96,94,33,62,28,37,39,29,36,12,42,24,73,87,54,33,11,35,37,35,36,42,80,96,55,75,38,30,58,38,44,64,72,61,14,40,50,40,46,74,53,57,34,59,78,27,80,38,30,52,67,74,40,53,73,46,80,56,88,63,31,39,36,31,38,25,76,39,19,36,37,42,35,35,69,91,79,67,49,70,45,81,34,50,75,93,59,74,57,96,85,59,76,60,72,73,48,76,48,79,39,55,30,26,33,57,43,83,89,27,47,68,32,11,68,43,58,41,88,86,42,66,49,97,49,70,44,54,44,68,42,75,46,53,25,41,25,34,31,56,43,62,70,38,65,15,74,86,77,71,42,83,33,35,44,23,34,27,37,53,98,56,79,35,21,36,57,40,35,44,35,55,58,67,70,83,85,78,80,89,79,82,82,72,80,75,78,45,64,53,82,76,54,45,76,62,56,69,62,71,59,74,82,81,82,61,101,78,78,62,72,74,52,65,90,96,53,51,43,77,90,70,81,50,87,66,76,86,54,56,55,20,39,53,44,38,43,54,51,33,45,74,73,72,42,64,51,72,42,38,31,73,80,91,62,46,36,78,45,53,92,83,37,52,32,52,70,28,41,80,41,95,73,79,48,62,73,20,38,35,36,43,78,55,96,95,41,52,39,36,24,31,26,45,34,64,57,90,64,31,38,30,32,42,39,39,50,94,48,58,84,59,85,84,77,61,93,83,46,56,74,54,85,33,89,79,39,52,46,42,46,41,36,37,46,58,97,75,54,54,59,29,31,38,63,32,75,64,131